Protein AF-0000000078758682 (afdb_homodimer)

Foldseek 3Di:
DEEFEFAAKAKEWEWEDAADDPPDDDDTDGTDIDIDTLRVLLQLLLLLLPDAYEYEHEAEDPRSVVNVVVSVVVVRYHYDYDYDHFHRYYKYWYQYNDGDIDIDGDQGDADDPVNVVVRLVVVLVCLVVDPAQEYEYEDDHRYPDLQSVLVSQVSCCVRHDVNHAYEYEYADSNLLNNLVDPGHGQEYEAEQVRVCVSVVHRDDDLVVVVVCCQPPSSNPPHQWYWYQHPQQGTWMDGHPWIKRKHFDDDDFDAQAQLQSSLSSQLSNCVSVVHDNVLSNLLSNLRSVQQRRDPHHSDGDNVSSVVRSVRMDMDTDD/DEEFEFAAKAKEWEWEDAADDPPDDDDTDGTDIDIDTLRVLLQLLLLLLPDAYEYEHEAEDPRSVVNVVVSVVVVRYHYDYDYDHFHRYYKYWYQYNDRDIDIDGDQGDADDPVNVVVRLVVVLVCLVVDPAQEYEYEDDHRYPDLASVLVSQVSCCVRHDVNHAYEYEYADSNLLNNLVDPGHGQEYEAEQVRVCVSVVHRDDDLVVVVVCCQPPSSNPPHQWYWYQHPQQGTWMDGHPWIKRKHFDDDDFDAQAQLQSSLSSQLSNCVSVVHDNVLSNLLSNLRSVQQRRDPHHSDGNNVSSVVRSVRMDMDTDD

pLDDT: mean 96.83, std 2.42, range [82.44, 98.94]

Organism: Enterococcus faecium (strain ATCC BAA-472 / TX0016 / DO) (NCBI:txid333849)

InterPro domains:
  IPR002173 Carbohydrate/purine kinase, PfkB, conserved site [PS00584] (254-267)
  IPR011611 Carbohydrate kinase PfkB [PF00294] (9-301)
  IPR017583 Tagatose/fructose phosphokinase [PIRSF000535] (1-315)
  IPR017583 Tagatose/fructose phosphokinase [PTHR46566] (1-316)
  IPR017583 Tagatose/fructose phosphokinase [TIGR03168] (2-314)
  IPR017583 Tagatose/fructose phosphokinase [cd01164] (1-297)
  IPR029056 Ribokinase-like [G3DSA:3.40.1190.20] (1-317)
  IPR029056 Ribokinase-like [SSF53613] (1-297)

Nearest PDB structures (foldseek):
  2f02-assembly1_A  TM=9.460E-01  e=5.732E-37  Enterococcus faecalis V583
  2q5r-assembly1_B  TM=9.212E-01  e=5.910E-35  Staphylococcus aureus
  2jg1-assembly2_C  TM=9.370E-01  e=1.129E-33  Staphylococcus aureus subsp. aureus NCTC 8325
  3umo-assembly1_A  TM=8.843E-01  e=1.049E-28  Escherichia coli K-12
  3q1y-assembly1_A-2  TM=8.691E-01  e=2.834E-26  Listeria innocua

Radius of gyration: 29.5 Å; Cα contacts (8 Å, |Δi|>4): 1462; chains: 2; bounding box: 46×88×61 Å

Structure (mmCIF, N/CA/C/O backbone):
data_AF-0000000078758682-model_v1
#
loop_
_entity.id
_entity.type
_entity.pdbx_description
1 polymer 'Tagatose-6-phosphate kinase'
#
loop_
_atom_site.group_PDB
_atom_site.id
_atom_site.type_symbol
_atom_site.label_atom_id
_atom_site.label_alt_id
_atom_site.label_comp_id
_atom_site.label_asym_id
_atom_site.label_entity_id
_atom_site.label_seq_id
_atom_site.pdbx_PDB_ins_code
_atom_site.Cartn_x
_atom_site.Cartn_y
_atom_site.Cartn_z
_atom_site.occupancy
_atom_site.B_iso_or_equiv
_atom_site.auth_seq_id
_atom_site.auth_comp_id
_atom_site.auth_asym_id
_atom_site.auth_atom_id
_atom_site.pdbx_PDB_model_num
ATOM 1 N N . MET A 1 1 ? -11.227 -32.969 -5.102 1 97.5 1 MET A N 1
ATOM 2 C CA . MET A 1 1 ? -10.953 -31.672 -4.461 1 97.5 1 MET A CA 1
ATOM 3 C C . MET A 1 1 ? -9.516 -31.234 -4.711 1 97.5 1 MET A C 1
ATOM 5 O O . MET A 1 1 ? -8.609 -32.062 -4.809 1 97.5 1 MET A O 1
ATOM 9 N N . ILE A 1 2 ? -9.312 -29.938 -4.867 1 98.81 2 ILE A N 1
ATOM 10 C CA . ILE A 1 2 ? -7.996 -29.375 -5.129 1 98.81 2 ILE A CA 1
ATOM 11 C C . ILE A 1 2 ? -7.559 -28.516 -3.941 1 98.81 2 ILE A C 1
ATOM 13 O O . ILE A 1 2 ? -8.336 -27.703 -3.432 1 98.81 2 ILE A O 1
ATOM 17 N N . LEU A 1 3 ? -6.387 -28.734 -3.439 1 98.94 3 LEU A N 1
ATOM 18 C CA . LEU A 1 3 ? -5.762 -27.906 -2.41 1 98.94 3 LEU A CA 1
ATOM 19 C C . LEU A 1 3 ? -4.664 -27.031 -3.002 1 98.94 3 LEU A C 1
ATOM 21 O O . LEU A 1 3 ? -3.746 -27.547 -3.652 1 98.94 3 LEU A O 1
ATOM 25 N N . THR A 1 4 ? -4.789 -25.766 -2.861 1 98.88 4 THR A N 1
ATOM 26 C CA . THR A 1 4 ? -3.719 -24.875 -3.297 1 98.88 4 THR A CA 1
ATOM 27 C C . THR A 1 4 ? -3.016 -24.234 -2.096 1 98.88 4 THR A C 1
ATOM 29 O O . THR A 1 4 ? -3.668 -23.812 -1.143 1 98.88 4 THR A O 1
ATOM 32 N N . ILE A 1 5 ? -1.729 -24.234 -2.119 1 98.88 5 ILE A N 1
ATOM 33 C CA . ILE A 1 5 ? -0.907 -23.734 -1.021 1 98.88 5 ILE A CA 1
ATOM 34 C C . ILE A 1 5 ? -0.242 -22.422 -1.43 1 98.88 5 ILE A C 1
ATOM 36 O O . ILE A 1 5 ? 0.515 -22.375 -2.402 1 98.88 5 ILE A O 1
ATOM 40 N N . THR A 1 6 ? -0.503 -21.375 -0.759 1 98.75 6 THR A N 1
ATOM 41 C CA . THR A 1 6 ? 0.107 -20.062 -0.934 1 98.75 6 THR A CA 1
ATOM 42 C C . THR A 1 6 ? 0.729 -19.578 0.372 1 98.75 6 THR A C 1
ATOM 44 O O . THR A 1 6 ? 0.024 -19.109 1.262 1 98.75 6 THR A O 1
ATOM 47 N N . MET A 1 7 ? 2.002 -19.531 0.422 1 98.19 7 MET A N 1
ATOM 48 C CA . MET A 1 7 ? 2.646 -19.203 1.693 1 98.19 7 MET A CA 1
ATOM 49 C C . MET A 1 7 ? 2.93 -17.719 1.799 1 98.19 7 MET A C 1
ATOM 51 O O . MET A 1 7 ? 3.33 -17.219 2.857 1 98.19 7 MET A O 1
ATOM 55 N N . ASN A 1 8 ? 2.725 -17 0.715 1 98.44 8 ASN A N 1
ATOM 56 C CA . ASN A 1 8 ? 3.031 -15.57 0.709 1 98.44 8 ASN A CA 1
ATOM 57 C C . ASN A 1 8 ? 1.97 -14.773 -0.044 1 98.44 8 ASN A C 1
ATOM 59 O O . ASN A 1 8 ? 2.287 -14.055 -0.993 1 98.44 8 ASN A O 1
ATOM 63 N N . PRO A 1 9 ? 0.697 -14.82 0.409 1 98.62 9 PRO A N 1
ATOM 64 C CA . PRO A 1 9 ? -0.363 -14.047 -0.243 1 98.62 9 PRO A CA 1
ATOM 65 C C . PRO A 1 9 ? -0.141 -12.539 -0.14 1 98.62 9 PRO A C 1
ATOM 67 O O . PRO A 1 9 ? 0.653 -12.078 0.687 1 98.62 9 PRO A O 1
ATOM 70 N N . SER A 1 10 ? -0.832 -11.797 -1.001 1 98.25 10 SER A N 1
ATOM 71 C CA . SER A 1 10 ? -0.582 -10.359 -1.055 1 98.25 10 SER A CA 1
ATOM 72 C C . SER A 1 10 ? -1.875 -9.578 -1.264 1 98.25 10 SER A C 1
ATOM 74 O O . SER A 1 10 ? -2.857 -10.125 -1.772 1 98.25 10 SER A O 1
ATOM 76 N N . ILE A 1 11 ? -1.906 -8.352 -0.791 1 98 11 ILE A N 1
ATOM 77 C CA . ILE A 1 11 ? -2.836 -7.344 -1.288 1 98 11 ILE A CA 1
ATOM 78 C C . ILE A 1 11 ? -2.174 -6.539 -2.406 1 98 11 ILE A C 1
ATOM 80 O O . ILE A 1 11 ? -1.2 -5.824 -2.172 1 98 11 ILE A O 1
ATOM 84 N N . ASP A 1 12 ? -2.715 -6.648 -3.576 1 96.94 12 ASP A N 1
ATOM 85 C CA . ASP A 1 12 ? -2.178 -5.941 -4.734 1 96.94 12 ASP A CA 1
ATOM 86 C C . ASP A 1 12 ? -2.934 -4.637 -4.98 1 96.94 12 ASP A C 1
ATOM 88 O O . ASP A 1 12 ? -4.148 -4.648 -5.195 1 96.94 12 ASP A O 1
ATOM 92 N N . SER A 1 13 ? -2.223 -3.537 -4.957 1 97.06 13 SER A N 1
ATOM 93 C CA . SER A 1 13 ? -2.799 -2.23 -5.254 1 97.06 13 SER A CA 1
ATOM 94 C C . SER A 1 13 ? -2.375 -1.742 -6.637 1 97.06 13 SER A C 1
ATOM 96 O O . SER A 1 13 ? -1.183 -1.586 -6.906 1 97.06 13 SER A O 1
ATOM 98 N N . ILE A 1 14 ? -3.328 -1.477 -7.496 1 95.56 14 ILE A N 1
ATOM 99 C CA . ILE A 1 14 ? -3.039 -1.021 -8.852 1 95.56 14 ILE A CA 1
ATOM 100 C C . ILE A 1 14 ? -3.385 0.461 -8.977 1 95.56 14 ILE A C 1
ATOM 102 O O . ILE A 1 14 ? -4.539 0.855 -8.797 1 95.56 14 ILE A O 1
ATOM 106 N N . TYR A 1 15 ? -2.443 1.253 -9.273 1 96.88 15 T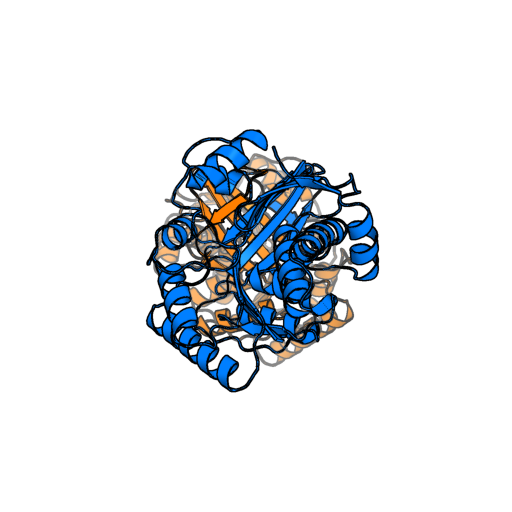YR A N 1
ATOM 107 C CA . TYR A 1 15 ? -2.586 2.688 -9.508 1 96.88 15 TYR A CA 1
ATOM 108 C C . TYR A 1 15 ? -2.582 3.006 -10.992 1 96.88 15 TYR A C 1
ATOM 110 O O . TYR A 1 15 ? -1.825 2.404 -11.758 1 96.88 15 TYR A O 1
ATOM 118 N N . PHE A 1 16 ? -3.42 3.918 -11.391 1 95.5 16 PHE A N 1
ATOM 119 C CA . PHE A 1 16 ? -3.467 4.359 -12.781 1 95.5 16 PHE A CA 1
ATOM 120 C C . PHE A 1 16 ? -3.111 5.836 -12.891 1 95.5 16 PHE A C 1
ATOM 122 O O . PHE A 1 16 ? -3.607 6.66 -12.117 1 95.5 16 PHE A O 1
ATOM 129 N N . THR A 1 17 ? -2.209 6.199 -13.781 1 97.12 17 THR A N 1
ATOM 130 C CA . THR A 1 17 ? -1.879 7.59 -14.086 1 97.12 17 THR A CA 1
ATOM 131 C C . THR A 1 17 ? -1.454 7.738 -15.547 1 97.12 17 THR A C 1
ATOM 133 O O . THR A 1 17 ? -0.937 6.793 -16.141 1 97.12 17 THR A O 1
ATOM 136 N N . LYS A 1 18 ? -1.704 8.828 -16.156 1 96.06 18 LYS A N 1
ATOM 137 C CA . LYS A 1 18 ? -1.3 9.07 -17.531 1 96.06 18 LYS A CA 1
ATOM 138 C C . LYS A 1 18 ? 0.22 9.109 -17.672 1 96.06 18 LYS A C 1
ATOM 140 O O . LYS A 1 18 ? 0.782 8.57 -18.625 1 96.06 18 LYS A O 1
ATOM 145 N N . HIS A 1 19 ? 0.817 9.773 -16.781 1 96.5 19 HIS A N 1
ATOM 146 C CA . HIS A 1 19 ? 2.27 9.906 -16.766 1 96.5 19 HIS A CA 1
ATOM 147 C C . HIS A 1 19 ? 2.826 9.758 -15.359 1 96.5 19 HIS A C 1
ATOM 149 O O . HIS A 1 19 ? 2.246 10.273 -14.398 1 96.5 19 HIS A O 1
ATOM 155 N N . PHE A 1 20 ? 3.885 9.008 -15.242 1 97.06 20 PHE A N 1
ATOM 156 C CA . PHE A 1 20 ? 4.535 8.797 -13.961 1 97.06 20 PHE A CA 1
ATOM 157 C C . PHE A 1 20 ? 6.02 9.141 -14.039 1 97.06 20 PHE A C 1
ATOM 159 O O . PHE A 1 20 ? 6.727 8.656 -14.922 1 97.06 20 PHE A O 1
ATOM 166 N N . GLU A 1 21 ? 6.488 9.969 -13.117 1 96.75 21 GLU A N 1
ATOM 167 C CA . GLU A 1 21 ? 7.863 10.461 -13.125 1 96.75 21 GLU A CA 1
ATOM 168 C C . GLU A 1 21 ? 8.547 10.211 -11.781 1 96.75 21 GLU A C 1
ATOM 170 O O . GLU A 1 21 ? 7.973 10.484 -10.727 1 96.75 21 GLU A O 1
ATOM 175 N N . LEU A 1 22 ? 9.781 9.68 -11.875 1 96.81 22 LEU A N 1
ATOM 176 C CA . LEU A 1 22 ? 10.555 9.445 -10.664 1 96.81 22 LEU A CA 1
ATOM 177 C C . LEU A 1 22 ? 10.977 10.766 -10.031 1 96.81 22 LEU A C 1
ATOM 179 O O . LEU A 1 22 ? 11.188 11.758 -10.734 1 96.81 22 LEU A O 1
ATOM 183 N N . GLY A 1 23 ? 11.102 10.82 -8.719 1 95.25 23 GLY A N 1
ATOM 184 C CA . GLY A 1 23 ? 11.625 11.977 -8.008 1 95.25 23 GLY A CA 1
ATOM 185 C C . GLY A 1 23 ? 10.57 13.039 -7.742 1 95.25 23 GLY A C 1
ATOM 186 O O . GLY A 1 23 ? 10.906 14.156 -7.352 1 95.25 23 GLY A O 1
ATOM 187 N N . THR A 1 24 ? 9.328 12.68 -8 1 94.56 24 THR A N 1
ATOM 188 C CA . THR A 1 24 ? 8.242 13.633 -7.805 1 94.56 24 THR A CA 1
ATOM 189 C C . THR A 1 24 ? 7.145 13.031 -6.934 1 94.56 24 THR A C 1
ATOM 191 O O . THR A 1 24 ? 7.148 11.828 -6.66 1 94.56 24 THR A O 1
ATOM 194 N N . MET A 1 25 ? 6.332 13.891 -6.496 1 93.31 25 MET A N 1
ATOM 195 C CA . MET A 1 25 ? 5.098 13.469 -5.836 1 93.31 25 MET A CA 1
ATOM 196 C C . MET A 1 25 ? 3.934 13.453 -6.82 1 93.31 25 MET A C 1
ATOM 198 O O . MET A 1 25 ? 3.668 14.453 -7.488 1 93.31 25 MET A O 1
ATOM 202 N N . THR A 1 26 ? 3.289 12.336 -6.965 1 96.38 26 THR A N 1
ATOM 203 C CA . THR A 1 26 ? 2.148 12.211 -7.863 1 96.38 26 THR A CA 1
ATOM 204 C C . THR A 1 26 ? 0.887 11.836 -7.09 1 96.38 26 THR A C 1
ATOM 206 O O . THR A 1 26 ? 0.912 10.938 -6.25 1 96.38 26 THR A O 1
ATOM 209 N N . ARG A 1 27 ? -0.143 12.555 -7.332 1 95.56 27 ARG A N 1
ATOM 210 C CA . ARG A 1 27 ? -1.427 12.25 -6.707 1 95.56 27 ARG A CA 1
ATOM 211 C C . ARG A 1 27 ? -2.209 11.234 -7.531 1 95.56 27 ARG A C 1
ATOM 213 O O . ARG A 1 27 ? -2.232 11.305 -8.766 1 95.56 27 ARG A O 1
ATOM 220 N N . PHE A 1 28 ? -2.865 10.312 -6.832 1 97.19 28 PHE A N 1
ATOM 221 C CA . PHE A 1 28 ? -3.645 9.258 -7.465 1 97.19 28 PHE A CA 1
ATOM 222 C C . PHE A 1 28 ? -5.051 9.195 -6.879 1 97.19 28 PHE A C 1
ATOM 224 O O . PHE A 1 28 ? -5.258 9.531 -5.711 1 97.19 28 PHE A O 1
ATOM 231 N N . ASP A 1 29 ? -5.953 8.75 -7.719 1 95.5 29 ASP A N 1
ATOM 232 C CA . ASP A 1 29 ? -7.184 8.219 -7.148 1 95.5 29 ASP A CA 1
ATOM 233 C C . ASP A 1 29 ? -6.91 6.961 -6.324 1 95.5 29 ASP A C 1
ATOM 235 O O . ASP A 1 29 ? -5.805 6.414 -6.363 1 95.5 29 ASP A O 1
ATOM 239 N N . SER A 1 30 ? -7.891 6.582 -5.566 1 94.75 30 SER A N 1
ATOM 240 C CA . SER A 1 30 ? -7.75 5.336 -4.82 1 94.75 30 SER A CA 1
ATOM 241 C C . SER A 1 30 ? -7.445 4.168 -5.746 1 94.75 30 SER A C 1
ATOM 243 O O . SER A 1 30 ? -8.039 4.047 -6.824 1 94.75 30 SER A O 1
ATOM 245 N N . PRO A 1 31 ? -6.559 3.33 -5.375 1 95.94 31 PRO A N 1
ATOM 246 C CA . PRO A 1 31 ? -6.219 2.193 -6.234 1 95.94 31 PRO A CA 1
ATOM 247 C C . PRO A 1 31 ? -7.293 1.105 -6.227 1 95.94 31 PRO A C 1
ATOM 249 O O . PRO A 1 31 ? -8.117 1.057 -5.312 1 95.94 31 PRO A O 1
ATOM 252 N N . VAL A 1 32 ? -7.254 0.308 -7.305 1 93.44 32 VAL A N 1
ATOM 253 C CA . VAL A 1 32 ? -7.996 -0.949 -7.266 1 93.44 32 VAL A CA 1
ATOM 254 C C . VAL A 1 32 ? -7.176 -2.008 -6.531 1 93.44 32 VAL A C 1
ATOM 256 O O . VAL A 1 32 ? -5.988 -2.182 -6.805 1 93.44 32 VAL A O 1
ATOM 259 N N . ARG A 1 33 ? -7.863 -2.666 -5.574 1 95.06 33 ARG A N 1
ATOM 260 C CA . ARG A 1 33 ? -7.141 -3.666 -4.793 1 95.06 33 ARG A CA 1
ATOM 261 C C . ARG A 1 33 ? -7.68 -5.066 -5.066 1 95.06 33 ARG A C 1
ATOM 263 O O . ARG A 1 33 ? -8.891 -5.262 -5.164 1 95.06 33 ARG A O 1
ATOM 270 N N . TYR A 1 34 ? -6.688 -6.066 -5.227 1 94.81 34 TYR A N 1
ATOM 271 C CA . TYR A 1 34 ? -7.008 -7.473 -5.426 1 94.81 34 TYR A CA 1
ATOM 272 C C . TYR A 1 34 ? -6.156 -8.359 -4.52 1 94.81 34 TYR A C 1
ATOM 274 O O . TYR A 1 34 ? -5.109 -7.93 -4.027 1 94.81 34 TYR A O 1
ATOM 282 N N . VAL A 1 35 ? -6.734 -9.523 -4.297 1 97.94 35 VAL A N 1
ATOM 283 C CA . VAL A 1 35 ? -5.934 -10.516 -3.59 1 97.94 35 VAL A CA 1
ATOM 284 C C . VAL A 1 35 ? -5.004 -11.227 -4.574 1 97.94 35 VAL A C 1
ATOM 286 O O . VAL A 1 35 ? -5.453 -11.742 -5.602 1 97.94 35 VAL A O 1
ATOM 289 N N . GLY A 1 36 ? -3.709 -11.148 -4.238 1 97 36 GLY A N 1
ATOM 290 C CA . GLY A 1 36 ? -2.711 -11.844 -5.031 1 97 36 GLY A CA 1
ATOM 291 C C . GLY A 1 36 ? -2.145 -13.07 -4.336 1 97 36 GLY A C 1
ATOM 292 O O . GLY A 1 36 ? -2.391 -13.281 -3.146 1 97 36 GLY A O 1
ATOM 293 N N . GLY A 1 37 ? -1.326 -13.734 -5.09 1 97.75 37 GLY A N 1
ATOM 294 C CA . GLY A 1 37 ? -0.751 -15.023 -4.727 1 97.75 37 GLY A CA 1
ATOM 295 C C . GLY A 1 37 ? -0.999 -16.094 -5.766 1 97.75 37 GLY A C 1
ATOM 296 O O . GLY A 1 37 ? -2.146 -16.391 -6.109 1 97.75 37 GLY A O 1
ATOM 297 N N . LYS A 1 38 ? 0.055 -16.672 -6.098 1 98.19 38 LYS A N 1
ATOM 298 C CA . LYS A 1 38 ? -0.025 -17.625 -7.207 1 98.19 38 LYS A CA 1
ATOM 299 C C . LYS A 1 38 ? -1.006 -18.75 -6.898 1 98.19 38 LYS A C 1
ATOM 301 O O . LYS A 1 38 ? -1.812 -19.125 -7.75 1 98.19 38 LYS A O 1
ATOM 306 N N . GLY A 1 39 ? -0.917 -19.266 -5.734 1 98.75 39 GLY A N 1
ATOM 307 C CA . GLY A 1 39 ? -1.803 -20.359 -5.371 1 98.75 39 GLY A CA 1
ATOM 308 C C . GLY A 1 39 ? -3.26 -19.938 -5.277 1 98.75 39 GLY A C 1
ATOM 309 O O . GLY A 1 39 ? -4.152 -20.719 -5.625 1 98.75 39 GLY A O 1
ATOM 310 N N . ILE A 1 40 ? -3.488 -18.812 -4.758 1 98.88 40 ILE A N 1
ATOM 311 C CA . ILE A 1 40 ? -4.844 -18.281 -4.672 1 98.88 40 ILE A CA 1
ATOM 312 C C . ILE A 1 40 ? -5.406 -18.078 -6.074 1 98.88 40 ILE A C 1
ATOM 314 O O . ILE A 1 40 ? -6.543 -18.469 -6.355 1 98.88 40 ILE A O 1
ATOM 318 N N . ASN A 1 41 ? -4.633 -17.516 -6.957 1 98.62 41 ASN A N 1
ATOM 319 C CA . ASN A 1 41 ? -5.062 -17.328 -8.336 1 98.62 41 ASN A CA 1
ATOM 320 C C . ASN A 1 41 ? -5.324 -18.656 -9.031 1 98.62 41 ASN A C 1
ATOM 322 O O . ASN A 1 41 ? -6.305 -18.797 -9.766 1 98.62 41 ASN A O 1
ATOM 326 N N . CYS A 1 42 ? -4.434 -19.578 -8.797 1 98.81 42 CYS A N 1
ATOM 327 C CA . CYS A 1 42 ? -4.609 -20.922 -9.312 1 98.81 42 CYS A CA 1
ATOM 328 C C . CYS A 1 42 ? -5.926 -21.516 -8.836 1 98.81 42 CYS A C 1
ATOM 330 O O . CYS A 1 42 ? -6.703 -22.047 -9.633 1 98.81 42 CYS A O 1
ATOM 332 N N . GLY A 1 43 ? -6.133 -21.438 -7.566 1 98.88 43 GLY A N 1
ATOM 333 C CA . GLY A 1 43 ? -7.371 -21.922 -6.988 1 98.88 43 GLY A CA 1
ATOM 334 C C . GLY A 1 43 ? -8.602 -21.25 -7.551 1 98.88 43 GLY A C 1
ATOM 335 O O . GLY A 1 43 ? -9.625 -21.891 -7.793 1 98.88 43 GLY A O 1
ATOM 336 N N . ARG A 1 44 ? -8.523 -19.969 -7.746 1 98.75 44 ARG A N 1
ATOM 337 C CA . ARG A 1 44 ? -9.633 -19.203 -8.305 1 98.75 44 ARG A CA 1
ATOM 338 C C . ARG A 1 44 ? -10.016 -19.734 -9.688 1 98.75 44 ARG A C 1
ATOM 340 O O . ARG A 1 44 ? -11.195 -19.953 -9.961 1 98.75 44 ARG A O 1
ATOM 347 N N . ALA A 1 45 ? -9.031 -19.922 -10.516 1 98.75 45 ALA A N 1
ATOM 348 C CA . ALA A 1 45 ? -9.281 -20.453 -11.859 1 98.75 45 ALA A CA 1
ATOM 349 C C . ALA A 1 45 ? -9.938 -21.828 -11.789 1 98.75 45 ALA A C 1
ATOM 351 O O . ALA A 1 45 ? -10.914 -22.094 -12.484 1 98.75 45 ALA A O 1
ATOM 352 N N . SER A 1 46 ? -9.43 -22.703 -10.945 1 98.88 46 SER A N 1
ATOM 353 C CA . SER A 1 46 ? -9.977 -24.047 -10.797 1 98.88 46 SER A CA 1
ATOM 354 C C . SER A 1 46 ? -11.422 -24 -10.312 1 98.88 46 SER A C 1
ATOM 356 O O . SER A 1 46 ? -12.273 -24.719 -10.828 1 98.88 46 SER A O 1
ATOM 358 N N . ALA A 1 47 ? -11.633 -23.156 -9.328 1 98.88 47 ALA A N 1
ATOM 359 C CA . ALA A 1 47 ? -12.969 -23.047 -8.742 1 98.88 47 ALA A CA 1
ATOM 360 C C . ALA A 1 47 ? -13.977 -22.547 -9.773 1 98.88 47 ALA A C 1
ATOM 362 O O . ALA A 1 47 ? -15.102 -23.062 -9.852 1 98.88 47 ALA A O 1
ATOM 363 N N . LEU A 1 48 ? -13.586 -21.594 -10.531 1 98.69 48 LEU A N 1
ATOM 364 C CA . LEU A 1 48 ? -14.477 -21.016 -11.531 1 98.69 48 LEU A CA 1
ATOM 365 C C . LEU A 1 48 ? -14.82 -22.047 -12.609 1 98.69 48 LEU A C 1
ATOM 367 O O . LEU A 1 48 ? -15.883 -21.969 -13.234 1 98.69 48 LEU A O 1
ATOM 371 N N . LEU A 1 49 ? -13.938 -22.984 -12.789 1 98.5 49 LEU A N 1
ATOM 372 C CA . LEU A 1 49 ? -14.18 -24.047 -13.766 1 98.5 49 LEU A CA 1
ATOM 373 C C . LEU A 1 49 ? -15.086 -25.125 -13.172 1 98.5 49 LEU A C 1
ATOM 375 O O . LEU A 1 49 ? -15.578 -26 -13.906 1 98.5 49 LEU A O 1
ATOM 379 N N . GLY A 1 50 ? -15.219 -25.156 -11.797 1 98.31 50 GLY A N 1
ATOM 380 C CA . GLY A 1 50 ? -16.188 -26.062 -11.203 1 98.31 50 GLY A CA 1
ATOM 381 C C . GLY A 1 50 ? -15.586 -26.953 -10.141 1 98.31 50 GLY A C 1
ATOM 382 O O . GLY A 1 50 ? -16.297 -27.75 -9.516 1 98.31 50 GLY A O 1
ATOM 383 N N . SER A 1 51 ? -14.359 -26.828 -9.852 1 98.69 51 SER A N 1
ATOM 384 C CA . SER A 1 51 ? -13.734 -27.672 -8.844 1 98.69 51 SER A CA 1
ATOM 385 C C . SER A 1 51 ? -14.031 -27.172 -7.434 1 98.69 51 SER A C 1
ATOM 387 O O . SER A 1 51 ? -14.188 -25.969 -7.223 1 98.69 51 SER A O 1
ATOM 389 N N . SER A 1 52 ? -14.141 -28.094 -6.492 1 98.69 52 SER A N 1
ATOM 390 C CA . SER A 1 52 ? -14.062 -27.734 -5.082 1 98.69 52 SER A CA 1
ATOM 391 C C . SER A 1 52 ? -12.625 -27.453 -4.66 1 98.69 52 SER A C 1
ATOM 393 O O . SER A 1 52 ? -11.742 -28.281 -4.859 1 98.69 52 SER A O 1
ATOM 395 N N . VAL A 1 53 ? -12.414 -26.281 -4.051 1 98.81 53 VAL A N 1
ATOM 396 C CA . VAL A 1 53 ? -11.039 -25.859 -3.803 1 98.81 53 VAL A CA 1
ATOM 397 C C . VAL A 1 53 ? -10.875 -25.469 -2.336 1 98.81 53 VAL A C 1
ATOM 399 O O . VAL A 1 53 ? -11.742 -24.797 -1.766 1 98.81 53 VAL A O 1
ATOM 402 N N . ILE A 1 54 ? -9.812 -25.891 -1.752 1 98.88 54 ILE A N 1
ATOM 403 C CA . ILE A 1 54 ? -9.344 -25.422 -0.457 1 98.88 54 ILE A CA 1
ATOM 404 C C . ILE A 1 54 ? -8.109 -24.547 -0.646 1 98.88 54 ILE A C 1
ATOM 406 O O . ILE A 1 54 ? -7.156 -24.953 -1.321 1 98.88 54 ILE A O 1
ATOM 410 N N . LEU A 1 55 ? -8.141 -23.359 -0.094 1 98.88 55 LEU A N 1
ATOM 411 C CA . LEU A 1 55 ? -6.953 -22.516 -0.031 1 98.88 55 LEU A CA 1
ATOM 412 C C . LEU A 1 55 ? -6.293 -22.609 1.34 1 98.88 55 LEU A C 1
ATOM 414 O O . LEU A 1 55 ? -6.973 -22.578 2.367 1 98.88 55 LEU A O 1
ATOM 418 N N . THR A 1 56 ? -5.004 -22.797 1.336 1 98.81 56 THR A N 1
ATOM 419 C CA . THR A 1 56 ? -4.293 -22.781 2.609 1 98.81 56 THR A CA 1
ATOM 420 C C . THR A 1 56 ? -2.977 -22.016 2.488 1 98.81 56 THR A C 1
ATOM 422 O O . THR A 1 56 ? -2.592 -21.609 1.393 1 98.81 56 THR A O 1
ATOM 425 N N . GLY A 1 57 ? -2.311 -21.781 3.572 1 98.75 57 GLY A N 1
ATOM 426 C CA . GLY A 1 57 ? -1.106 -20.969 3.697 1 98.75 57 GLY A CA 1
ATOM 427 C C . GLY A 1 57 ? -1.108 -20.094 4.93 1 98.75 57 GLY A C 1
ATOM 428 O O . GLY A 1 57 ? -1.531 -20.516 6.004 1 98.75 57 GLY A O 1
ATOM 429 N N . PHE A 1 58 ? -0.516 -18.875 4.746 1 98.88 58 PHE A N 1
ATOM 430 C CA . PHE A 1 58 ? -0.364 -18 5.902 1 98.88 58 PHE A CA 1
ATOM 431 C C . PHE A 1 58 ? -1.024 -16.641 5.645 1 98.88 58 PHE A C 1
ATOM 433 O O . PHE A 1 58 ? -0.947 -16.109 4.535 1 98.88 58 PHE A O 1
ATOM 440 N N . LEU A 1 59 ? -1.678 -16.109 6.641 1 98.75 59 LEU A N 1
ATOM 441 C CA . LEU A 1 59 ? -2.178 -14.742 6.645 1 98.75 59 LEU A CA 1
ATOM 442 C C . LEU A 1 59 ? -1.849 -14.047 7.965 1 98.75 59 LEU A C 1
ATOM 444 O O . LEU A 1 59 ? -1.935 -14.664 9.031 1 98.75 59 LEU A O 1
ATOM 448 N N . GLY A 1 60 ? -1.491 -12.773 7.879 1 98.31 60 GLY A N 1
ATOM 449 C CA . GLY A 1 60 ? -1.173 -12.07 9.109 1 98.31 60 GLY A CA 1
ATOM 450 C C . GLY A 1 60 ? -1.502 -10.586 9.047 1 98.31 60 GLY A C 1
ATOM 451 O O . GLY A 1 60 ? -1.454 -9.977 7.98 1 98.31 60 GLY A O 1
ATOM 452 N N . GLY A 1 61 ? -1.866 -10.039 10.234 1 97.44 61 GLY A N 1
ATOM 453 C CA . GLY A 1 61 ? -2.051 -8.602 10.391 1 97.44 61 GLY A CA 1
ATOM 454 C C . GLY A 1 61 ? -3.303 -8.086 9.703 1 97.44 61 GLY A C 1
ATOM 455 O O . GLY A 1 61 ? -4.258 -8.836 9.5 1 97.44 61 GLY A O 1
ATOM 456 N N . TYR A 1 62 ? -3.33 -6.816 9.453 1 97.5 62 TYR A N 1
ATOM 457 C CA . TYR A 1 62 ? -4.473 -6.148 8.836 1 97.5 62 TYR A CA 1
ATOM 458 C C . TYR A 1 62 ? -4.637 -6.582 7.387 1 97.5 62 TYR A C 1
ATOM 460 O O . TYR A 1 62 ? -5.754 -6.836 6.93 1 97.5 62 TYR A O 1
ATOM 468 N N . PHE A 1 63 ? -3.518 -6.711 6.695 1 97.81 63 PHE A N 1
ATOM 469 C CA . PHE A 1 63 ? -3.584 -7.176 5.316 1 97.81 63 PHE A CA 1
ATOM 470 C C . PHE A 1 63 ? -4.113 -8.602 5.25 1 97.81 63 PHE A C 1
ATOM 472 O O . PHE A 1 63 ? -4.906 -8.938 4.367 1 97.81 63 PHE A O 1
ATOM 479 N N . GLY A 1 64 ? -3.605 -9.398 6.211 1 98.5 64 GLY A N 1
ATOM 480 C CA . GLY A 1 64 ? -4.133 -10.758 6.262 1 98.5 64 GLY A CA 1
ATOM 481 C C . GLY A 1 64 ? -5.637 -10.805 6.441 1 98.5 64 GLY A C 1
ATOM 482 O O . GLY A 1 64 ? -6.324 -11.578 5.773 1 98.5 64 GLY A O 1
ATOM 483 N N . SER A 1 65 ? -6.133 -9.984 7.32 1 98.19 65 SER A N 1
ATOM 484 C CA . SER A 1 65 ? -7.57 -9.906 7.551 1 98.19 65 SER A CA 1
ATOM 485 C C . SER A 1 65 ? -8.305 -9.422 6.305 1 98.19 65 SER A C 1
ATOM 487 O O . SER A 1 65 ? -9.375 -9.938 5.977 1 98.19 65 SER A O 1
ATOM 489 N N . MET A 1 66 ? -7.77 -8.438 5.703 1 97.81 66 MET A N 1
ATOM 490 C CA . MET A 1 66 ? -8.352 -7.926 4.465 1 97.81 66 MET A CA 1
ATOM 491 C C . MET A 1 66 ? -8.414 -9.016 3.404 1 97.81 66 MET A C 1
ATOM 493 O O . MET A 1 66 ? -9.445 -9.195 2.752 1 97.81 66 MET A O 1
ATOM 497 N N . ILE A 1 67 ? -7.367 -9.789 3.215 1 98.62 67 ILE A N 1
ATOM 498 C CA . ILE A 1 67 ? -7.301 -10.875 2.244 1 98.62 67 ILE A CA 1
ATOM 499 C C . ILE A 1 67 ? -8.367 -11.922 2.561 1 98.62 67 ILE A C 1
ATOM 501 O O . ILE A 1 67 ? -9.125 -12.328 1.678 1 98.62 67 ILE A O 1
ATOM 505 N N . GLN A 1 68 ? -8.367 -12.297 3.799 1 98.56 68 GLN A N 1
ATOM 506 C CA . GLN A 1 68 ? -9.328 -13.305 4.227 1 98.56 68 GLN A CA 1
ATOM 507 C C . GLN A 1 68 ? -10.758 -12.875 3.898 1 98.56 68 GLN A C 1
ATOM 509 O O . GLN A 1 68 ? -11.539 -13.672 3.365 1 98.56 68 GLN A O 1
ATOM 514 N N . ASP A 1 69 ? -11.109 -11.641 4.234 1 98.12 69 ASP A N 1
ATOM 515 C CA . ASP A 1 69 ? -12.461 -11.148 4.012 1 98.12 69 ASP A CA 1
ATOM 516 C C . ASP A 1 69 ? -12.781 -11.07 2.52 1 98.12 69 ASP A C 1
ATOM 518 O O . ASP A 1 69 ? -13.883 -11.422 2.096 1 98.12 69 ASP A O 1
ATOM 522 N N . MET A 1 70 ? -11.883 -10.602 1.794 1 97.81 70 MET A N 1
ATOM 523 C CA . MET A 1 70 ? -12.094 -10.5 0.353 1 97.81 70 MET A CA 1
ATOM 524 C C . MET A 1 70 ? -12.297 -11.883 -0.266 1 97.81 70 MET A C 1
ATOM 526 O O . MET A 1 70 ? -13.172 -12.055 -1.117 1 97.81 70 MET A O 1
ATOM 530 N N . LEU A 1 71 ? -11.5 -12.836 0.129 1 98.62 71 LEU A N 1
ATOM 531 C CA . LEU A 1 71 ? -11.633 -14.195 -0.395 1 98.62 71 LEU A CA 1
ATOM 532 C C . LEU A 1 71 ? -12.961 -14.812 0.029 1 98.62 71 LEU A C 1
ATOM 534 O O . LEU A 1 71 ? -13.609 -15.508 -0.758 1 98.62 71 LEU A O 1
ATOM 538 N N . LYS A 1 72 ? -13.344 -14.609 1.293 1 98.31 72 LYS A N 1
ATOM 539 C CA . LYS A 1 72 ? -14.633 -15.102 1.77 1 98.31 72 LYS A CA 1
ATOM 540 C C . LYS A 1 72 ? -15.781 -14.578 0.911 1 98.31 72 LYS A C 1
ATOM 542 O O . LYS A 1 72 ? -16.719 -15.312 0.591 1 98.31 72 LYS A O 1
ATOM 547 N N . ASN A 1 73 ? -15.672 -13.359 0.521 1 97.5 73 ASN A N 1
ATOM 548 C CA . ASN A 1 73 ? -16.734 -12.695 -0.231 1 97.5 73 ASN A CA 1
ATOM 549 C C . ASN A 1 73 ? -16.828 -13.234 -1.657 1 97.5 73 ASN A C 1
ATOM 551 O O . ASN A 1 73 ? -17.844 -13.055 -2.326 1 97.5 73 ASN A O 1
ATOM 555 N N . GLU A 1 74 ? -15.742 -13.828 -2.121 1 97.38 74 GLU A N 1
ATOM 556 C CA . GLU A 1 74 ? -15.797 -14.422 -3.455 1 97.38 74 GLU A CA 1
ATOM 557 C C . GLU A 1 74 ? -16.688 -15.664 -3.473 1 97.38 74 GLU A C 1
ATOM 559 O O . GLU A 1 74 ? -17.172 -16.078 -4.531 1 97.38 74 GLU A O 1
ATOM 564 N N . ASN A 1 75 ? -16.812 -16.375 -2.312 1 97.94 75 ASN A N 1
ATOM 565 C CA . ASN A 1 75 ? -17.656 -17.562 -2.156 1 97.94 75 ASN A CA 1
ATOM 566 C C . ASN A 1 75 ? -17.281 -18.656 -3.146 1 97.94 75 ASN A C 1
ATOM 568 O O . ASN A 1 75 ? -18.141 -19.25 -3.783 1 97.94 75 ASN A O 1
ATOM 572 N N . LEU A 1 76 ? -15.992 -18.875 -3.273 1 98.19 76 LEU A N 1
ATOM 573 C CA . LEU A 1 76 ? -15.5 -19.859 -4.238 1 98.19 76 LEU A CA 1
ATOM 574 C C . LEU A 1 76 ? -14.766 -20.984 -3.535 1 98.19 76 LEU A C 1
ATOM 576 O O . LEU A 1 76 ? -14.586 -22.062 -4.109 1 98.19 76 LEU A O 1
ATOM 580 N N . PHE A 1 77 ? -14.281 -20.719 -2.256 1 96.19 77 PHE A N 1
ATOM 581 C CA . PHE A 1 77 ? -13.281 -21.578 -1.657 1 96.19 77 PHE A CA 1
ATOM 582 C C . PHE A 1 77 ? -13.664 -21.953 -0.23 1 96.19 77 PHE A C 1
ATOM 584 O O . PHE A 1 77 ? -14.461 -21.266 0.404 1 96.19 77 PHE A O 1
ATOM 591 N N . ASP A 1 78 ? -13.164 -23.062 0.217 1 98.25 78 ASP A N 1
ATOM 592 C CA . ASP A 1 78 ? -12.953 -23.25 1.649 1 98.25 78 ASP A CA 1
ATOM 593 C C . ASP A 1 78 ? -11.602 -22.688 2.086 1 98.25 78 ASP A C 1
ATOM 595 O O . ASP A 1 78 ? -10.57 -23.016 1.488 1 98.25 78 ASP A O 1
ATOM 599 N N . LEU A 1 79 ? -11.602 -21.875 3.09 1 98.69 79 LEU A N 1
ATOM 600 C CA . LEU A 1 79 ? -10.383 -21.188 3.516 1 98.69 79 LEU A CA 1
ATOM 601 C C . LEU A 1 79 ? -9.805 -21.844 4.766 1 98.69 79 LEU A C 1
ATOM 603 O O . LEU A 1 79 ? -10.492 -21.984 5.777 1 98.69 79 LEU A O 1
ATOM 607 N N . HIS A 1 80 ? -8.531 -22.219 4.688 1 98.38 80 HIS A N 1
ATOM 608 C CA . HIS A 1 80 ? -7.828 -22.828 5.805 1 98.38 80 HIS A CA 1
ATOM 609 C C . HIS A 1 80 ? -6.461 -22.188 6.02 1 98.38 80 HIS A C 1
ATOM 611 O O . HIS A 1 80 ? -5.453 -22.891 6.137 1 98.38 80 HIS A O 1
ATOM 617 N N . PHE A 1 81 ? -6.449 -20.938 6.141 1 98.75 81 PHE A N 1
ATOM 618 C CA . PHE A 1 81 ? -5.184 -20.25 6.344 1 98.75 81 PHE A CA 1
ATOM 619 C C . PHE A 1 81 ? -4.77 -20.297 7.809 1 98.75 81 PHE A C 1
ATOM 621 O O . PHE A 1 81 ? -5.617 -20.219 8.703 1 98.75 81 PHE A O 1
ATOM 628 N N . LEU A 1 82 ? -3.463 -20.391 8.008 1 98.69 82 LEU A N 1
ATOM 629 C CA . LEU A 1 82 ? -2.891 -20.281 9.344 1 98.69 82 LEU A CA 1
ATOM 630 C C . LEU A 1 82 ? -2.535 -18.828 9.664 1 98.69 82 LEU A C 1
ATOM 632 O O . LEU A 1 82 ? -1.883 -18.156 8.867 1 98.69 82 LEU A O 1
ATOM 636 N N . PRO A 1 83 ? -2.941 -18.344 10.828 1 98.25 83 PRO A N 1
ATOM 637 C CA . PRO A 1 83 ? -2.588 -16.984 11.203 1 98.25 83 PRO A CA 1
ATOM 638 C C . PRO A 1 83 ? -1.124 -16.844 11.617 1 98.25 83 PRO A C 1
ATOM 640 O O . PRO A 1 83 ? -0.57 -17.734 12.25 1 98.25 83 PRO A O 1
ATOM 643 N N . ILE A 1 84 ? -0.553 -15.766 11.219 1 98.19 84 ILE A N 1
ATOM 644 C CA . ILE A 1 84 ? 0.784 -15.406 11.68 1 98.19 84 ILE A CA 1
ATOM 645 C C . ILE A 1 84 ? 0.782 -13.977 12.219 1 98.19 84 ILE A C 1
ATOM 647 O O . ILE A 1 84 ? -0.17 -13.227 12 1 98.19 84 ILE A O 1
ATOM 651 N N . ALA A 1 85 ? 1.829 -13.57 12.938 1 94.94 85 ALA A N 1
ATOM 652 C CA . ALA A 1 85 ? 1.866 -12.289 13.633 1 94.94 85 ALA A CA 1
ATOM 653 C C . ALA A 1 85 ? 2.186 -11.148 12.664 1 94.94 85 ALA A C 1
ATOM 655 O O . ALA A 1 85 ? 1.569 -10.086 12.727 1 94.94 85 ALA A O 1
ATOM 656 N N . GLU A 1 86 ? 3.102 -11.422 11.773 1 96.06 86 GLU A N 1
ATOM 657 C CA . GLU A 1 86 ? 3.572 -10.367 10.883 1 96.06 86 GLU A CA 1
ATOM 658 C C . GLU A 1 86 ? 2.555 -10.086 9.781 1 96.06 86 GLU A C 1
ATOM 660 O O . GLU A 1 86 ? 1.808 -10.977 9.375 1 96.06 86 GLU A O 1
ATOM 665 N N . GLU A 1 87 ? 2.584 -8.875 9.25 1 97.25 87 GLU A N 1
ATOM 666 C CA . GLU A 1 87 ? 1.652 -8.414 8.227 1 97.25 87 GLU A CA 1
ATOM 667 C C . GLU A 1 87 ? 1.873 -9.148 6.91 1 97.25 87 GLU A C 1
ATOM 669 O O . GLU A 1 87 ? 3.01 -9.297 6.457 1 97.25 87 GLU A O 1
ATOM 674 N N . SER A 1 88 ? 0.774 -9.695 6.297 1 98.5 88 SER A N 1
ATOM 675 C CA . SER A 1 88 ? 0.886 -10.172 4.922 1 98.5 88 SER A CA 1
ATOM 676 C C . SER A 1 88 ? 1.397 -9.07 3.996 1 98.5 88 SER A C 1
ATOM 678 O O . SER A 1 88 ? 1.237 -7.883 4.289 1 98.5 88 SER A O 1
ATOM 680 N N . ARG A 1 89 ? 1.944 -9.469 2.936 1 98.38 89 ARG A N 1
ATOM 681 C CA . ARG A 1 89 ? 2.654 -8.5 2.098 1 98.38 89 ARG A CA 1
ATOM 682 C C . ARG A 1 89 ? 1.688 -7.742 1.198 1 98.38 89 ARG A C 1
ATOM 684 O O . ARG A 1 89 ? 0.542 -8.156 1.015 1 98.38 89 ARG A O 1
ATOM 691 N N . GLY A 1 90 ? 2.188 -6.633 0.747 1 97.62 90 GLY A N 1
ATOM 692 C CA . GLY A 1 90 ? 1.555 -5.895 -0.334 1 97.62 90 GLY A CA 1
ATOM 693 C C . GLY A 1 90 ? 2.377 -5.879 -1.609 1 97.62 90 GLY A C 1
ATOM 694 O O . GLY A 1 90 ? 3.539 -6.293 -1.609 1 97.62 90 GLY A O 1
ATOM 695 N N . ALA A 1 91 ? 1.749 -5.539 -2.668 1 97.44 91 ALA A N 1
ATOM 696 C CA . ALA A 1 91 ? 2.383 -5.215 -3.943 1 97.44 91 ALA A CA 1
ATOM 697 C C . ALA A 1 91 ? 1.719 -4.004 -4.594 1 97.44 91 ALA A C 1
ATOM 699 O O . ALA A 1 91 ? 0.513 -3.797 -4.445 1 97.44 91 ALA A O 1
ATOM 700 N N . VAL A 1 92 ? 2.527 -3.199 -5.199 1 97.81 92 VAL A N 1
ATOM 701 C CA . VAL A 1 92 ? 2.045 -1.997 -5.871 1 97.81 92 VAL A CA 1
ATOM 702 C C . VAL A 1 92 ? 2.352 -2.082 -7.363 1 97.81 92 VAL A C 1
ATOM 704 O O . VAL A 1 92 ? 3.48 -2.383 -7.758 1 97.81 92 VAL A O 1
ATOM 707 N N . THR A 1 93 ? 1.419 -1.914 -8.18 1 96 93 THR A N 1
ATOM 708 C CA . THR A 1 93 ? 1.589 -1.773 -9.617 1 96 93 THR A CA 1
ATOM 709 C C . THR A 1 93 ? 1.137 -0.393 -10.086 1 96 93 THR A C 1
ATOM 711 O O . THR A 1 93 ? 0.025 0.04 -9.773 1 96 93 THR A O 1
ATOM 714 N N . ILE A 1 94 ? 1.938 0.306 -10.727 1 97.38 94 ILE A N 1
ATOM 715 C CA . ILE A 1 94 ? 1.604 1.595 -11.32 1 97.38 94 ILE A CA 1
ATOM 716 C C . ILE A 1 94 ? 1.469 1.445 -12.836 1 97.38 94 ILE A C 1
ATOM 718 O O . ILE A 1 94 ? 2.451 1.169 -13.531 1 97.38 94 ILE A O 1
ATOM 722 N N . MET A 1 95 ? 0.288 1.532 -13.359 1 94.75 95 MET A N 1
ATOM 723 C CA . MET A 1 95 ? 0.023 1.588 -14.797 1 94.75 95 MET A CA 1
ATOM 724 C C . MET A 1 95 ? 0.165 3.012 -15.32 1 94.75 95 MET A C 1
ATOM 726 O O . MET A 1 95 ? -0.548 3.914 -14.875 1 94.75 95 MET A O 1
ATOM 730 N N . HIS A 1 96 ? 1.063 3.205 -16.219 1 96 96 HIS A N 1
ATOM 731 C CA . HIS A 1 96 ? 1.344 4.566 -16.656 1 96 96 HIS A CA 1
ATOM 732 C C . HIS A 1 96 ? 1.896 4.582 -18.078 1 96 96 HIS A C 1
ATOM 734 O O . HIS A 1 96 ? 2.348 3.551 -18.578 1 96 96 HIS A O 1
ATOM 740 N N . ASP A 1 97 ? 1.814 5.781 -18.766 1 94.5 97 ASP A N 1
ATOM 741 C CA . ASP A 1 97 ? 2.42 6.008 -20.062 1 94.5 97 ASP A CA 1
ATOM 742 C C . ASP A 1 97 ? 2.014 4.918 -21.062 1 94.5 97 ASP A C 1
ATOM 744 O O . ASP A 1 97 ? 2.871 4.289 -21.672 1 94.5 97 ASP A O 1
ATOM 748 N N . ASP A 1 98 ? 0.703 4.711 -21.078 1 88.06 98 ASP A N 1
ATOM 749 C CA . ASP A 1 98 ? 0.023 3.773 -21.969 1 88.06 98 ASP A CA 1
ATOM 750 C C . ASP A 1 98 ? 0.194 2.336 -21.484 1 88.06 98 ASP A C 1
ATOM 752 O O . ASP A 1 98 ? -0.483 1.906 -20.547 1 88.06 98 ASP A O 1
ATOM 756 N N . GLU A 1 99 ? 1.241 1.651 -21.875 1 84.5 99 GLU A N 1
ATOM 757 C CA . GLU A 1 99 ? 1.274 0.222 -21.594 1 84.5 99 GLU A CA 1
ATOM 758 C C . GLU A 1 99 ? 2.42 -0.119 -20.641 1 84.5 99 GLU A C 1
ATOM 760 O O . GLU A 1 99 ? 2.775 -1.289 -20.484 1 84.5 99 GLU A O 1
ATOM 765 N N . THR A 1 100 ? 2.877 0.924 -20 1 92.94 100 THR A N 1
ATOM 766 C CA . THR A 1 100 ? 3.998 0.663 -19.109 1 92.94 100 THR A CA 1
ATOM 767 C C . THR A 1 100 ? 3.5 0.264 -17.719 1 92.94 100 THR A C 1
ATOM 769 O O . THR A 1 100 ? 2.545 0.851 -17.203 1 92.94 100 THR A O 1
ATOM 772 N N . GLN A 1 101 ? 4.09 -0.763 -17.188 1 93.5 101 GLN A N 1
ATOM 773 C CA . GLN A 1 101 ? 3.771 -1.246 -15.844 1 93.5 101 GLN A CA 1
ATOM 774 C C . GLN A 1 101 ? 5.004 -1.239 -14.945 1 93.5 101 GLN A C 1
ATOM 776 O O . GLN A 1 101 ? 6.035 -1.817 -15.297 1 93.5 101 GLN A O 1
ATOM 781 N N . THR A 1 102 ? 4.957 -0.495 -13.852 1 96.94 102 THR A N 1
ATOM 782 C CA . THR A 1 102 ? 5.992 -0.496 -12.828 1 96.94 102 THR A CA 1
ATOM 783 C C . THR A 1 102 ? 5.496 -1.195 -11.562 1 96.94 102 THR A C 1
ATOM 785 O O . THR A 1 102 ? 4.422 -0.874 -11.047 1 96.94 102 THR A O 1
ATOM 788 N N . GLU A 1 103 ? 6.297 -2.16 -11.047 1 96.31 103 GLU A N 1
ATOM 789 C CA . GLU A 1 103 ? 5.777 -2.986 -9.969 1 96.31 103 GLU A CA 1
ATOM 790 C C . GLU A 1 103 ? 6.727 -2.998 -8.773 1 96.31 103 GLU A C 1
ATOM 792 O O . GLU A 1 103 ? 7.941 -3.113 -8.945 1 96.31 103 GLU A O 1
ATOM 797 N N . LEU A 1 104 ? 6.195 -2.77 -7.625 1 98.12 104 LEU A N 1
ATOM 798 C CA . LEU A 1 104 ? 6.852 -2.982 -6.336 1 98.12 104 LEU A CA 1
ATOM 799 C C . LEU A 1 104 ? 6.312 -4.234 -5.652 1 98.12 104 LEU A C 1
ATOM 801 O O . LEU A 1 104 ? 5.137 -4.297 -5.293 1 98.12 104 LEU A O 1
ATOM 805 N N . VAL A 1 105 ? 7.176 -5.227 -5.43 1 97.38 105 VAL A N 1
ATOM 806 C CA . VAL A 1 105 ? 6.738 -6.48 -4.828 1 97.38 105 VAL A CA 1
ATOM 807 C C . VAL A 1 105 ? 7.457 -6.691 -3.496 1 97.38 105 VAL A C 1
ATOM 809 O O . VAL A 1 105 ? 8.688 -6.781 -3.457 1 97.38 105 VAL A O 1
ATOM 812 N N . GLU A 1 106 ? 6.699 -6.758 -2.414 1 98.19 106 GLU A N 1
ATOM 813 C CA . GLU A 1 106 ? 7.262 -6.957 -1.081 1 98.19 106 GLU A CA 1
ATOM 814 C C . GLU A 1 106 ? 7.672 -8.414 -0.865 1 98.19 106 GLU A C 1
ATOM 816 O O . GLU A 1 106 ? 6.98 -9.328 -1.312 1 98.19 106 GLU A O 1
ATOM 821 N N . ALA A 1 107 ? 8.711 -8.617 -0.12 1 96.88 107 ALA A N 1
ATOM 822 C CA . ALA A 1 107 ? 9.188 -9.953 0.202 1 96.88 107 ALA A CA 1
ATOM 823 C C . ALA A 1 107 ? 8.18 -10.703 1.067 1 96.88 107 ALA A C 1
ATOM 825 O O . ALA A 1 107 ? 8.062 -11.93 0.971 1 96.88 107 ALA A O 1
ATOM 826 N N . GLY A 1 108 ? 7.426 -9.875 1.896 1 97.5 108 GLY A N 1
ATOM 827 C CA . GLY A 1 108 ? 6.473 -10.484 2.807 1 97.5 108 GLY A CA 1
ATOM 828 C C . GLY A 1 108 ? 7.082 -10.867 4.141 1 97.5 108 GLY A C 1
ATOM 829 O O . GLY A 1 108 ? 8.266 -10.633 4.379 1 97.5 108 GLY A O 1
ATOM 830 N N . PRO A 1 109 ? 6.266 -11.43 5.012 1 97.81 109 PRO A N 1
ATOM 831 C CA . PRO A 1 109 ? 6.73 -11.789 6.355 1 97.81 109 PRO A CA 1
ATOM 832 C C . PRO A 1 109 ? 7.715 -12.953 6.348 1 97.81 109 PRO A C 1
ATOM 834 O O . PRO A 1 109 ? 7.602 -13.859 5.516 1 97.81 109 PRO A O 1
ATOM 837 N N . GLU A 1 110 ? 8.617 -12.906 7.262 1 97.06 110 GLU A N 1
ATOM 838 C CA . GLU A 1 110 ? 9.484 -14.07 7.457 1 97.06 110 GLU A CA 1
ATOM 839 C C . GLU A 1 110 ? 8.727 -15.219 8.117 1 97.06 110 GLU A C 1
ATOM 841 O O . GLU A 1 110 ? 8.117 -15.039 9.172 1 97.06 110 GLU A O 1
ATOM 846 N N . ILE A 1 111 ? 8.75 -16.359 7.523 1 98.06 111 ILE A N 1
ATOM 847 C CA . ILE A 1 111 ? 8.047 -17.516 8.047 1 98.06 111 ILE A CA 1
ATOM 848 C C . ILE A 1 111 ? 9.047 -18.484 8.672 1 98.06 111 ILE A C 1
ATOM 850 O O . ILE A 1 111 ? 9.883 -19.062 7.969 1 98.06 111 ILE A O 1
ATOM 854 N N . ALA A 1 112 ? 8.898 -18.719 9.953 1 97 112 ALA A N 1
ATOM 855 C CA . ALA A 1 112 ? 9.805 -19.594 10.688 1 97 112 ALA A CA 1
ATOM 856 C C . ALA A 1 112 ? 9.555 -21.062 10.32 1 97 112 ALA A C 1
ATOM 858 O O . ALA A 1 112 ? 8.438 -21.438 9.938 1 97 112 ALA A O 1
ATOM 859 N N . ASP A 1 113 ? 10.547 -21.891 10.547 1 96.75 113 ASP A N 1
ATOM 860 C CA . ASP A 1 113 ? 10.438 -23.328 10.273 1 96.75 113 ASP A CA 1
ATOM 861 C C . ASP A 1 113 ? 9.336 -23.953 11.117 1 96.75 113 ASP A C 1
ATOM 863 O O . ASP A 1 113 ? 8.656 -24.875 10.664 1 96.75 113 ASP A O 1
ATOM 867 N N . THR A 1 114 ? 9.219 -23.453 12.289 1 97.31 114 THR A N 1
ATOM 868 C CA . THR A 1 114 ? 8.195 -24 13.172 1 97.31 114 THR A CA 1
ATOM 869 C C . THR A 1 114 ? 6.805 -23.719 12.617 1 97.31 114 THR A C 1
ATOM 871 O O . THR A 1 114 ? 5.906 -24.562 12.734 1 97.31 114 THR A O 1
ATOM 874 N N . THR A 1 115 ? 6.605 -22.594 12.023 1 98.12 115 THR A N 1
ATOM 875 C CA . THR A 1 115 ? 5.332 -22.234 11.414 1 98.12 115 THR A CA 1
ATOM 876 C C . THR A 1 115 ? 5.074 -23.078 10.164 1 98.12 115 THR A C 1
ATOM 878 O O . THR A 1 115 ? 3.941 -23.5 9.914 1 98.12 115 THR A O 1
ATOM 881 N N . ILE A 1 116 ? 6.117 -23.344 9.453 1 98 116 ILE A N 1
ATOM 882 C CA . ILE A 1 116 ? 6.012 -24.172 8.258 1 98 116 ILE A CA 1
ATOM 883 C C . ILE A 1 116 ? 5.582 -25.578 8.656 1 98 116 ILE A C 1
ATOM 885 O O . ILE A 1 116 ? 4.75 -26.203 7.988 1 98 116 ILE A O 1
ATOM 889 N N . LYS A 1 117 ? 6.129 -26.062 9.734 1 97.88 117 LYS A N 1
ATOM 890 C CA . LYS A 1 117 ? 5.758 -27.391 10.219 1 97.88 117 LYS A CA 1
ATOM 891 C C . LYS A 1 117 ? 4.273 -27.453 10.562 1 97.88 117 LYS A C 1
ATOM 893 O O . LYS A 1 117 ? 3.623 -28.484 10.344 1 97.88 117 LYS A O 1
ATOM 898 N N . LYS A 1 118 ? 3.773 -26.375 11.102 1 98.5 118 LYS A N 1
ATOM 899 C CA . LYS A 1 118 ? 2.344 -26.328 11.391 1 98.5 118 LYS A CA 1
ATOM 900 C C . LYS A 1 118 ? 1.521 -26.438 10.109 1 98.5 118 LYS A C 1
ATOM 902 O O . LYS A 1 118 ? 0.487 -27.109 10.094 1 98.5 118 LYS A O 1
ATOM 907 N N . LEU A 1 119 ? 1.955 -25.828 9.094 1 98.62 119 LEU A N 1
ATOM 908 C CA . LEU A 1 119 ? 1.271 -25.922 7.812 1 98.62 119 LEU A CA 1
ATOM 909 C C . LEU A 1 119 ? 1.299 -27.344 7.277 1 98.62 119 LEU A C 1
ATOM 911 O O . LEU A 1 119 ? 0.291 -27.844 6.77 1 98.62 119 LEU A O 1
ATOM 915 N N . MET A 1 120 ? 2.461 -27.969 7.371 1 98.25 120 MET A N 1
ATOM 916 C CA . MET A 1 120 ? 2.6 -29.359 6.926 1 98.25 120 MET A CA 1
ATOM 917 C C . MET A 1 120 ? 1.623 -30.266 7.66 1 98.25 120 MET A C 1
ATOM 919 O O . MET A 1 120 ? 0.962 -31.109 7.043 1 98.25 120 MET A O 1
ATOM 923 N N . ASN A 1 121 ? 1.514 -30.031 8.906 1 98.19 121 ASN A N 1
ATOM 924 C CA . ASN A 1 121 ? 0.572 -30.812 9.695 1 98.19 121 ASN A CA 1
ATOM 925 C C . ASN A 1 121 ? -0.872 -30.547 9.289 1 98.19 121 ASN A C 1
ATOM 927 O O . ASN A 1 121 ? -1.698 -31.453 9.258 1 98.19 121 ASN A O 1
ATOM 931 N N . ASP A 1 122 ? -1.149 -29.344 9.016 1 97.94 122 ASP A N 1
ATOM 932 C CA . ASP A 1 122 ? -2.49 -28.969 8.578 1 97.94 122 ASP A CA 1
ATOM 933 C C . ASP A 1 122 ? -2.832 -29.625 7.242 1 97.94 122 ASP A C 1
ATOM 935 O O . ASP A 1 122 ? -3.963 -30.078 7.035 1 97.94 122 ASP A O 1
ATOM 939 N N . ILE A 1 123 ? -1.896 -29.609 6.363 1 98.25 123 ILE A N 1
ATOM 940 C CA . ILE A 1 123 ? -2.088 -30.234 5.062 1 98.25 123 ILE A CA 1
ATOM 941 C C . ILE A 1 123 ? -2.412 -31.719 5.254 1 98.25 123 ILE A C 1
ATOM 943 O O . ILE A 1 123 ? -3.322 -32.25 4.613 1 98.25 123 ILE A O 1
ATOM 947 N N . LYS A 1 124 ? -1.67 -32.344 6.145 1 97.94 124 LYS A N 1
ATOM 948 C CA . LYS A 1 124 ? -1.923 -33.75 6.461 1 97.94 124 LYS A CA 1
ATOM 949 C C . LYS A 1 124 ? -3.338 -33.938 6.996 1 97.94 124 LYS A C 1
ATOM 951 O O . LYS A 1 124 ? -4.043 -34.875 6.578 1 97.94 124 LYS A O 1
ATOM 956 N N . LEU A 1 125 ? -3.746 -33.094 7.875 1 97.94 125 LEU A N 1
ATOM 957 C CA . LEU A 1 125 ? -5.078 -33.188 8.461 1 97.94 125 LEU A CA 1
ATOM 958 C C . LEU A 1 125 ? -6.156 -32.969 7.402 1 97.94 125 LEU A C 1
ATOM 960 O O . LEU A 1 125 ? -7.168 -33.656 7.383 1 97.94 125 LEU A O 1
ATOM 964 N N . ILE A 1 126 ? -5.945 -32 6.555 1 98 126 ILE A N 1
ATOM 965 C CA . ILE A 1 126 ? -6.883 -31.719 5.473 1 98 126 ILE A CA 1
ATOM 966 C C . ILE A 1 126 ? -7.023 -32.969 4.586 1 98 126 ILE A C 1
ATOM 968 O O . ILE A 1 126 ? -8.133 -33.312 4.188 1 98 126 ILE A O 1
ATOM 972 N N . SER A 1 127 ? -5.91 -33.594 4.281 1 97.12 127 SER A N 1
ATOM 973 C CA . SER A 1 127 ? -5.898 -34.75 3.391 1 97.12 127 SER A CA 1
ATOM 974 C C . SER A 1 127 ? -6.605 -35.938 4.023 1 97.12 127 SER A C 1
ATOM 976 O O . SER A 1 127 ? -7.125 -36.812 3.316 1 97.12 127 SER A O 1
ATOM 978 N N . LYS A 1 128 ? -6.598 -36.031 5.316 1 96.19 128 LYS A N 1
ATOM 979 C CA . LYS A 1 128 ? -7.285 -37.094 6.02 1 96.19 128 LYS A CA 1
ATOM 980 C C . LYS A 1 128 ? -8.797 -36.906 5.98 1 96.19 128 LYS A C 1
ATOM 982 O O . LYS A 1 128 ? -9.555 -37.875 5.965 1 96.19 128 LYS A O 1
ATOM 987 N N . ASN A 1 129 ? -9.156 -35.688 5.934 1 95.94 129 ASN A N 1
ATOM 988 C CA . ASN A 1 129 ? -10.578 -35.375 6.047 1 95.94 129 ASN A CA 1
ATOM 989 C C . ASN A 1 129 ? -11.219 -35.156 4.676 1 95.94 129 ASN A C 1
ATOM 991 O O . ASN A 1 129 ? -12.438 -35.031 4.57 1 95.94 129 ASN A O 1
ATOM 995 N N . ASN A 1 130 ? -10.375 -35.094 3.691 1 94.81 130 ASN A N 1
ATOM 996 C CA . ASN A 1 130 ? -10.844 -34.844 2.33 1 94.81 130 ASN A CA 1
ATOM 997 C C . ASN A 1 130 ? -10.102 -35.719 1.324 1 94.81 130 ASN A C 1
ATOM 999 O O . ASN A 1 130 ? -8.906 -36 1.483 1 94.81 130 ASN A O 1
ATOM 1003 N N . TYR A 1 131 ? -10.742 -36.156 0.358 1 95.5 131 TYR A N 1
ATOM 1004 C CA . TYR A 1 131 ? -10.039 -36.75 -0.773 1 95.5 131 TYR A CA 1
ATOM 1005 C C . TYR A 1 131 ? -9.469 -35.656 -1.684 1 95.5 131 TYR A C 1
ATOM 1007 O O . TYR A 1 131 ? -10.211 -34.938 -2.355 1 95.5 131 TYR A O 1
ATOM 1015 N N . LEU A 1 132 ? -8.227 -35.562 -1.688 1 97.81 132 LEU A N 1
ATOM 1016 C CA . LEU A 1 132 ? -7.543 -34.594 -2.521 1 97.81 132 LEU A CA 1
ATOM 1017 C C . LEU A 1 132 ? -7.039 -35.219 -3.812 1 97.81 132 LEU A C 1
ATOM 1019 O O . LEU A 1 132 ? -6.184 -36.125 -3.777 1 97.81 132 LEU A O 1
ATOM 1023 N N . SER A 1 133 ? -7.523 -34.75 -4.906 1 98.25 133 SER A N 1
ATOM 1024 C CA . SER A 1 133 ? -7.039 -35.219 -6.203 1 98.25 133 SER A CA 1
ATOM 1025 C C . SER A 1 133 ? -5.742 -34.5 -6.594 1 98.25 133 SER A C 1
ATOM 1027 O O . SER A 1 133 ? -4.859 -35.125 -7.195 1 98.25 133 SER A O 1
ATOM 1029 N N . VAL A 1 134 ? -5.695 -33.25 -6.277 1 98.81 134 VAL A N 1
ATOM 1030 C CA . VAL A 1 134 ? -4.551 -32.438 -6.684 1 98.81 134 VAL A CA 1
ATOM 1031 C C . VAL A 1 134 ? -4.133 -31.516 -5.539 1 98.81 134 VAL A C 1
ATOM 1033 O O . VAL A 1 134 ? -4.984 -30.938 -4.848 1 98.81 134 VAL A O 1
ATOM 1036 N N . ILE A 1 135 ? -2.844 -31.375 -5.289 1 98.88 135 ILE A N 1
ATOM 1037 C CA . ILE A 1 135 ? -2.232 -30.359 -4.445 1 98.88 135 ILE A CA 1
ATOM 1038 C C . ILE A 1 135 ? -1.281 -29.5 -5.277 1 98.88 135 ILE A C 1
ATOM 1040 O O . ILE A 1 135 ? -0.413 -30.031 -5.977 1 98.88 135 ILE A O 1
ATOM 1044 N N . THR A 1 136 ? -1.507 -28.234 -5.262 1 98.88 136 THR A N 1
ATOM 1045 C CA . THR A 1 136 ? -0.58 -27.344 -5.945 1 98.88 136 THR A CA 1
ATOM 1046 C C . THR A 1 136 ? 0.179 -26.484 -4.938 1 98.88 136 THR A C 1
ATOM 1048 O O . THR A 1 136 ? -0.418 -25.922 -4.016 1 98.88 136 THR A O 1
ATOM 1051 N N . ILE A 1 137 ? 1.46 -26.391 -5.066 1 98.81 137 ILE A N 1
ATOM 1052 C CA . ILE A 1 137 ? 2.35 -25.547 -4.27 1 98.81 137 ILE A CA 1
ATOM 1053 C C . ILE A 1 137 ? 2.857 -24.391 -5.117 1 98.81 137 ILE A C 1
ATOM 1055 O O . ILE A 1 137 ? 3.543 -24.594 -6.121 1 98.81 137 ILE A O 1
ATOM 1059 N N . ASN A 1 138 ? 2.535 -23.219 -4.688 1 98.44 138 ASN A N 1
ATOM 1060 C CA . ASN A 1 138 ? 2.709 -22.109 -5.605 1 98.44 138 ASN A CA 1
ATOM 1061 C C . ASN A 1 138 ? 3.383 -20.922 -4.918 1 98.44 138 ASN A C 1
ATOM 1063 O O . ASN A 1 138 ? 3.105 -20.625 -3.752 1 98.44 138 ASN A O 1
ATOM 1067 N N . GLY A 1 139 ? 4.184 -20.25 -5.715 1 97.69 139 GLY A N 1
ATOM 1068 C CA . GLY A 1 139 ? 4.605 -18.906 -5.312 1 97.69 139 GLY A CA 1
ATOM 1069 C C . GLY A 1 139 ? 5.863 -18.922 -4.461 1 97.69 139 GLY A C 1
ATOM 1070 O O . GLY A 1 139 ? 6.746 -19.75 -4.652 1 97.69 139 GLY A O 1
ATOM 1071 N N . SER A 1 140 ? 6.016 -17.906 -3.654 1 97.12 140 SER A N 1
ATOM 1072 C CA . SER A 1 140 ? 7.234 -17.656 -2.887 1 97.12 140 SER A CA 1
ATOM 1073 C C . SER A 1 140 ? 6.973 -17.766 -1.389 1 97.12 140 SER A C 1
ATOM 1075 O O . SER A 1 140 ? 5.82 -17.875 -0.96 1 97.12 140 SER A O 1
ATOM 1077 N N . VAL A 1 141 ? 7.984 -17.828 -0.677 1 97.69 141 VAL A N 1
ATOM 1078 C CA . VAL A 1 141 ? 7.992 -17.766 0.782 1 97.69 141 VAL A CA 1
ATOM 1079 C C . VAL A 1 141 ? 9.234 -17.016 1.264 1 97.69 141 VAL A C 1
ATOM 1081 O O . VAL A 1 141 ? 10.312 -17.156 0.684 1 97.69 141 VAL A O 1
ATOM 1084 N N . ASN A 1 142 ? 9.031 -16.172 2.193 1 97.5 142 ASN A N 1
ATOM 1085 C CA . ASN A 1 142 ? 10.172 -15.5 2.811 1 97.5 142 ASN A CA 1
ATOM 1086 C C . ASN A 1 142 ? 10.773 -16.344 3.936 1 97.5 142 ASN A C 1
ATOM 1088 O O . ASN A 1 142 ? 10.43 -16.156 5.105 1 97.5 142 ASN A O 1
ATOM 1092 N N . ASN A 1 143 ? 11.539 -17.25 3.594 1 97.31 143 ASN A N 1
ATOM 1093 C CA . ASN A 1 143 ? 12.289 -18.156 4.438 1 97.31 143 ASN A CA 1
ATOM 1094 C C . ASN A 1 143 ? 13.703 -18.375 3.908 1 97.31 143 ASN A C 1
ATOM 1096 O O . ASN A 1 143 ? 13.898 -18.531 2.699 1 97.31 143 ASN A O 1
ATOM 1100 N N . PRO A 1 144 ? 14.711 -18.391 4.801 1 95.81 144 PRO A N 1
ATOM 1101 C CA . PRO A 1 144 ? 16.094 -18.438 4.324 1 95.81 144 PRO A CA 1
ATOM 1102 C C . PRO A 1 144 ? 16.5 -19.828 3.836 1 95.81 144 PRO A C 1
ATOM 1104 O O . PRO A 1 144 ? 17.562 -19.984 3.221 1 95.81 144 PRO A O 1
ATOM 1107 N N . ASP A 1 145 ? 15.734 -20.859 4.102 1 97.31 145 ASP A N 1
ATOM 1108 C CA . ASP A 1 145 ? 16.078 -22.219 3.717 1 97.31 145 ASP A CA 1
ATOM 1109 C C . ASP A 1 145 ? 15.812 -22.469 2.234 1 97.31 145 ASP A C 1
ATOM 1111 O O . ASP A 1 145 ? 14.664 -22.609 1.823 1 97.31 145 ASP A O 1
ATOM 1115 N N . PRO A 1 146 ? 16.844 -22.562 1.431 1 96.25 146 PRO A N 1
ATOM 1116 C CA . PRO A 1 146 ? 16.641 -22.781 -0.004 1 96.25 146 PRO A CA 1
ATOM 1117 C C . PRO A 1 146 ? 16.047 -24.141 -0.32 1 96.25 146 PRO A C 1
ATOM 1119 O O . PRO A 1 146 ? 15.602 -24.391 -1.449 1 96.25 146 PRO A O 1
ATOM 1122 N N . PHE A 1 147 ? 15.953 -25.031 0.623 1 97.81 147 PHE A N 1
ATOM 1123 C CA . PHE A 1 147 ? 15.484 -26.391 0.405 1 97.81 147 PHE A CA 1
ATOM 1124 C C . PHE A 1 147 ? 14.047 -26.547 0.894 1 97.81 147 PHE A C 1
ATOM 1126 O O . PHE A 1 147 ? 13.484 -27.641 0.837 1 97.81 147 PHE A O 1
ATOM 1133 N N . LEU A 1 148 ? 13.43 -25.531 1.333 1 98.12 148 LEU A N 1
ATOM 1134 C CA . LEU A 1 148 ? 12.141 -25.578 2.002 1 98.12 148 LEU A CA 1
ATOM 1135 C C . LEU A 1 148 ? 11.094 -26.266 1.118 1 98.12 148 LEU A C 1
ATOM 1137 O O . LEU A 1 148 ? 10.367 -27.141 1.578 1 98.12 148 LEU A O 1
ATOM 1141 N N . TYR A 1 149 ? 11.016 -25.906 -0.09 1 98.5 149 TYR A N 1
ATOM 1142 C CA . TYR A 1 149 ? 9.992 -26.453 -0.97 1 98.5 149 TYR A CA 1
ATOM 1143 C C . TYR A 1 149 ? 10.266 -27.922 -1.285 1 98.5 149 TYR A C 1
ATOM 1145 O O . TYR A 1 149 ? 9.328 -28.703 -1.447 1 98.5 149 TYR A O 1
ATOM 1153 N N . ALA A 1 150 ? 11.57 -28.25 -1.435 1 98.38 150 ALA A N 1
ATOM 1154 C CA . ALA A 1 150 ? 11.922 -29.656 -1.616 1 98.38 150 ALA A CA 1
ATOM 1155 C C . ALA A 1 150 ? 11.508 -30.484 -0.404 1 98.38 150 ALA A C 1
ATOM 1157 O O . ALA A 1 150 ? 10.984 -31.594 -0.55 1 98.38 150 ALA A O 1
ATOM 1158 N N . LYS A 1 151 ? 11.719 -29.922 0.77 1 98.12 151 LYS A N 1
ATOM 1159 C CA . LYS A 1 151 ? 11.328 -30.594 2.006 1 98.12 151 LYS A CA 1
ATOM 1160 C C . LYS A 1 151 ? 9.812 -30.734 2.098 1 98.12 151 LYS A C 1
ATOM 1162 O O . LYS A 1 151 ? 9.297 -31.766 2.529 1 98.12 151 LYS A O 1
ATOM 1167 N N . LEU A 1 152 ? 9.102 -29.719 1.729 1 98.38 152 LEU A N 1
ATOM 1168 C CA . LEU A 1 152 ? 7.641 -29.75 1.724 1 98.38 152 LEU A CA 1
ATOM 1169 C C . LEU A 1 152 ? 7.121 -30.812 0.761 1 98.38 152 LEU A C 1
ATOM 1171 O O . LEU A 1 152 ? 6.215 -31.578 1.102 1 98.38 152 LEU A O 1
ATOM 1175 N N . LEU A 1 153 ? 7.688 -30.859 -0.427 1 98.5 153 LEU A N 1
ATOM 1176 C CA . LEU A 1 153 ? 7.316 -31.875 -1.412 1 98.5 153 LEU A CA 1
ATOM 1177 C C . LEU A 1 153 ? 7.547 -33.281 -0.864 1 98.5 153 LEU A C 1
ATOM 1179 O O . LEU A 1 153 ? 6.68 -34.156 -0.987 1 98.5 153 LEU A O 1
ATOM 1183 N N . GLN A 1 154 ? 8.695 -33.469 -0.27 1 98.12 154 GLN A N 1
ATOM 1184 C CA . GLN A 1 154 ? 9.023 -34.75 0.333 1 98.12 154 GLN A CA 1
ATOM 1185 C C . GLN A 1 154 ? 7.988 -35.156 1.388 1 98.12 154 GLN A C 1
ATOM 1187 O O . GLN A 1 154 ? 7.488 -36.281 1.389 1 98.12 154 GLN A O 1
ATOM 1192 N N . TYR A 1 155 ? 7.684 -34.219 2.205 1 98.25 155 TYR A N 1
ATOM 1193 C CA . TYR A 1 155 ? 6.711 -34.469 3.268 1 98.25 155 TYR A CA 1
ATOM 1194 C C . TYR A 1 155 ? 5.367 -34.875 2.691 1 98.25 155 TYR A C 1
ATOM 1196 O O . TYR A 1 155 ? 4.773 -35.875 3.143 1 98.25 155 TYR A O 1
ATOM 1204 N N . ILE A 1 156 ? 4.883 -34.156 1.708 1 98.19 156 ILE A N 1
ATOM 1205 C CA . ILE A 1 156 ? 3.582 -34.406 1.108 1 98.19 156 ILE A CA 1
ATOM 1206 C C . ILE A 1 156 ? 3.592 -35.781 0.446 1 98.19 156 ILE A C 1
ATOM 1208 O O . ILE A 1 156 ? 2.662 -36.594 0.628 1 98.19 156 ILE A O 1
ATOM 1212 N N . LYS A 1 157 ? 4.629 -36.125 -0.286 1 97.38 157 LYS A N 1
ATOM 1213 C CA . LYS A 1 157 ? 4.734 -37.406 -0.983 1 97.38 157 LYS A CA 1
ATOM 1214 C C . LYS A 1 157 ? 4.75 -38.562 0.004 1 97.38 157 LYS A C 1
ATOM 1216 O O . LYS A 1 157 ? 4.23 -39.656 -0.292 1 97.38 157 LYS A O 1
ATOM 1221 N N . GLU A 1 158 ? 5.273 -38.312 1.19 1 97.38 158 GLU A N 1
ATOM 1222 C CA . GLU A 1 158 ? 5.402 -39.375 2.195 1 97.38 158 GLU A CA 1
ATOM 1223 C C . GLU A 1 158 ? 4.125 -39.5 3.021 1 97.38 158 GLU A C 1
ATOM 1225 O O . GLU A 1 158 ? 3.799 -40.594 3.498 1 97.38 158 GLU A O 1
ATOM 1230 N N . GLN A 1 159 ? 3.477 -38.438 3.215 1 96.88 159 GLN A N 1
ATOM 1231 C CA . GLN A 1 159 ? 2.43 -38.406 4.23 1 96.88 159 GLN A CA 1
ATOM 1232 C C . GLN A 1 159 ? 1.044 -38.438 3.594 1 96.88 159 GLN A C 1
ATOM 1234 O O . GLN A 1 159 ? 0.051 -38.719 4.27 1 96.88 159 GLN A O 1
ATOM 1239 N N . ILE A 1 160 ? 0.97 -38.188 2.373 1 95.94 160 ILE A N 1
ATOM 1240 C CA . ILE A 1 160 ? -0.326 -38.062 1.713 1 95.94 160 ILE A CA 1
ATOM 1241 C C . ILE A 1 160 ? -0.502 -39.219 0.715 1 95.94 160 ILE A C 1
ATOM 1243 O O . ILE A 1 160 ? 0.472 -39.844 0.33 1 95.94 160 ILE A O 1
ATOM 1247 N N . ASP A 1 161 ? -1.697 -39.469 0.343 1 94.19 161 ASP A N 1
ATOM 1248 C CA . ASP A 1 161 ? -2.031 -40.531 -0.604 1 94.19 161 ASP A CA 1
ATOM 1249 C C . ASP A 1 161 ? -1.21 -40.406 -1.886 1 94.19 161 ASP A C 1
ATOM 1251 O O . ASP A 1 161 ? -1.167 -39.344 -2.496 1 94.19 161 ASP A O 1
ATOM 1255 N N . PRO A 1 162 ? -0.577 -41.438 -2.326 1 94.56 162 PRO A N 1
ATOM 1256 C CA . PRO A 1 162 ? 0.288 -41.406 -3.506 1 94.56 162 PRO A CA 1
ATOM 1257 C C . PRO A 1 162 ? -0.49 -41.156 -4.797 1 94.56 162 PRO A C 1
ATOM 1259 O O . PRO A 1 162 ? 0.103 -40.812 -5.824 1 94.56 162 PRO A O 1
ATOM 1262 N N . SER A 1 163 ? -1.733 -41.312 -4.727 1 95.81 163 SER A N 1
ATOM 1263 C CA . SER A 1 163 ? -2.543 -41.094 -5.918 1 95.81 163 SER A CA 1
ATOM 1264 C C . SER A 1 163 ? -2.811 -39.625 -6.137 1 95.81 163 SER A C 1
ATOM 1266 O O . SER A 1 163 ? -3.277 -39.219 -7.203 1 95.81 163 SER A O 1
ATOM 1268 N N . THR A 1 164 ? -2.527 -38.781 -5.129 1 97.81 164 THR A N 1
ATOM 1269 C CA . THR A 1 164 ? -2.711 -37.344 -5.254 1 97.81 164 THR A CA 1
ATOM 1270 C C . THR A 1 164 ? -1.66 -36.75 -6.184 1 97.81 164 THR A C 1
ATOM 1272 O O . THR A 1 164 ? -0.462 -36.969 -6.008 1 97.81 164 THR A O 1
ATOM 1275 N N . TYR A 1 165 ? -2.062 -36 -7.195 1 98.44 165 TYR A N 1
ATOM 1276 C CA . TYR A 1 165 ? -1.135 -35.281 -8.078 1 98.44 165 TYR A CA 1
ATOM 1277 C C . TYR A 1 165 ? -0.568 -34.062 -7.402 1 98.44 165 TYR A C 1
ATOM 1279 O O . TYR A 1 165 ? -1.313 -33.25 -6.824 1 98.44 165 TYR A O 1
ATOM 1287 N N . ILE A 1 166 ? 0.742 -33.875 -7.469 1 98.75 166 ILE A N 1
ATOM 1288 C CA . ILE A 1 166 ? 1.381 -32.719 -6.883 1 98.75 166 ILE A CA 1
ATOM 1289 C C . ILE A 1 166 ? 1.933 -31.812 -7.992 1 98.75 166 ILE A C 1
ATOM 1291 O O . ILE A 1 166 ? 2.789 -32.25 -8.773 1 98.75 166 ILE A O 1
ATOM 1295 N N . LEU A 1 167 ? 1.412 -30.562 -8.078 1 98.88 167 LEU A N 1
ATOM 1296 C CA . LEU A 1 167 ? 1.884 -29.531 -9.016 1 98.88 167 LEU A CA 1
ATOM 1297 C C . LEU A 1 167 ? 2.688 -28.469 -8.281 1 98.88 167 LEU A C 1
ATOM 1299 O O . LEU A 1 167 ? 2.326 -28.062 -7.18 1 98.88 167 LEU A O 1
ATOM 1303 N N . MET A 1 168 ? 3.754 -27.984 -8.93 1 98.81 168 MET A N 1
ATOM 1304 C CA . MET A 1 168 ? 4.52 -26.906 -8.328 1 98.81 168 MET A CA 1
ATOM 1305 C C . MET A 1 168 ? 4.73 -25.766 -9.328 1 98.81 168 MET A C 1
ATOM 1307 O O . MET A 1 168 ? 5.211 -26 -10.445 1 98.81 168 MET A O 1
ATOM 1311 N N . ASP A 1 169 ? 4.328 -24.625 -8.977 1 98.62 169 ASP A N 1
ATOM 1312 C CA . ASP A 1 169 ? 4.594 -23.391 -9.711 1 98.62 169 ASP A CA 1
ATOM 1313 C C . ASP A 1 169 ? 5.398 -22.406 -8.859 1 98.62 169 ASP A C 1
ATOM 1315 O O . ASP A 1 169 ? 4.852 -21.438 -8.328 1 98.62 169 ASP A O 1
ATOM 1319 N N . ILE A 1 170 ? 6.66 -22.688 -8.727 1 98.06 170 ILE A N 1
ATOM 1320 C CA . ILE A 1 170 ? 7.648 -21.922 -7.969 1 98.06 170 ILE A CA 1
ATOM 1321 C C . ILE A 1 170 ? 8.82 -21.547 -8.875 1 98.06 170 ILE A C 1
ATOM 1323 O O . ILE A 1 170 ? 8.875 -21.984 -10.031 1 98.06 170 ILE A O 1
ATOM 1327 N N . SER A 1 171 ? 9.742 -20.75 -8.414 1 95.69 171 SER A N 1
ATOM 1328 C CA . SER A 1 171 ? 10.797 -20.266 -9.297 1 95.69 171 SER A CA 1
ATOM 1329 C C . SER A 1 171 ? 12.125 -20.141 -8.547 1 95.69 171 SER A C 1
ATOM 1331 O O . SER A 1 171 ? 12.203 -20.469 -7.359 1 95.69 171 SER A O 1
ATOM 1333 N N . GLY A 1 172 ? 13.125 -19.891 -9.273 1 93.75 172 GLY A N 1
ATOM 1334 C CA . GLY A 1 172 ? 14.414 -19.516 -8.711 1 93.75 172 GLY A CA 1
ATOM 1335 C C . GLY A 1 172 ? 15.117 -20.672 -8.039 1 93.75 172 GLY A C 1
ATOM 1336 O O . GLY A 1 172 ? 15.047 -21.812 -8.508 1 93.75 172 GLY A O 1
ATOM 1337 N N . GLN A 1 173 ? 15.82 -20.297 -6.969 1 94.94 173 GLN A N 1
ATOM 1338 C CA . GLN A 1 173 ? 16.641 -21.266 -6.246 1 94.94 173 GLN A CA 1
ATOM 1339 C C . GLN A 1 173 ? 15.805 -22.406 -5.684 1 94.94 173 GLN A C 1
ATOM 1341 O O . GLN A 1 173 ? 16.234 -23.562 -5.672 1 94.94 173 GLN A O 1
ATOM 1346 N N . HIS A 1 174 ? 14.602 -22.078 -5.301 1 97.06 174 HIS A N 1
ATOM 1347 C CA . HIS A 1 174 ? 13.719 -23.094 -4.746 1 97.06 174 HIS A CA 1
ATOM 1348 C C . HIS A 1 174 ? 13.383 -24.156 -5.793 1 97.06 174 HIS A C 1
ATOM 1350 O O . HIS A 1 174 ? 13.383 -25.359 -5.492 1 97.06 174 HIS A O 1
ATOM 1356 N N . LEU A 1 175 ? 13.07 -23.719 -6.98 1 97.94 175 LEU A N 1
ATOM 1357 C CA . LEU A 1 175 ? 12.766 -24.672 -8.039 1 97.94 175 LEU A CA 1
ATOM 1358 C C . LEU A 1 175 ? 13.984 -25.516 -8.383 1 97.94 175 LEU A C 1
ATOM 1360 O O . LEU A 1 175 ? 13.867 -26.734 -8.562 1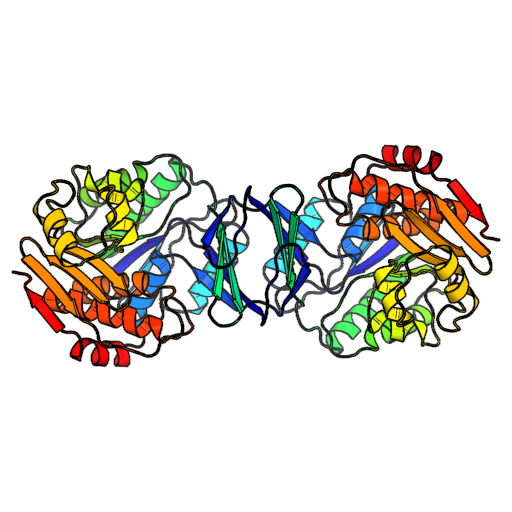 97.94 175 LEU A O 1
ATOM 1364 N N . ARG A 1 176 ? 15.102 -24.875 -8.414 1 96.5 176 ARG A N 1
ATOM 1365 C CA . ARG A 1 176 ? 16.344 -25.609 -8.711 1 96.5 176 ARG A CA 1
ATOM 1366 C C . ARG A 1 176 ? 16.578 -26.719 -7.703 1 96.5 176 ARG A C 1
ATOM 1368 O O . ARG A 1 176 ? 16.953 -27.828 -8.078 1 96.5 176 ARG A O 1
ATOM 1375 N N . GLU A 1 177 ? 16.344 -26.422 -6.469 1 97.38 177 GLU A N 1
ATOM 1376 C CA . GLU A 1 177 ? 16.562 -27.406 -5.418 1 97.38 177 GLU A CA 1
ATOM 1377 C C . GLU A 1 177 ? 15.547 -28.547 -5.52 1 97.38 177 GLU A C 1
ATOM 1379 O O . GLU A 1 177 ? 15.867 -29.703 -5.227 1 97.38 177 GLU A O 1
ATOM 1384 N N . VAL A 1 178 ? 14.344 -28.219 -5.871 1 98.25 178 VAL A N 1
ATOM 1385 C CA . VAL A 1 178 ? 13.328 -29.25 -6.094 1 98.25 178 VAL A CA 1
ATOM 1386 C C . VAL A 1 178 ? 13.766 -30.156 -7.234 1 98.25 178 VAL A C 1
ATOM 1388 O O . VAL A 1 178 ? 13.695 -31.391 -7.117 1 98.25 178 VAL A O 1
ATOM 1391 N N . LEU A 1 179 ? 14.266 -29.578 -8.32 1 98 179 LEU A N 1
ATOM 1392 C CA . LEU A 1 179 ? 14.68 -30.328 -9.5 1 98 179 LEU A CA 1
ATOM 1393 C C . LEU A 1 179 ? 15.867 -31.234 -9.18 1 98 179 LEU A C 1
ATOM 1395 O O . LEU A 1 179 ? 16.016 -32.312 -9.773 1 98 179 LEU A O 1
ATOM 1399 N N . ALA A 1 180 ? 16.672 -30.812 -8.266 1 96.81 180 ALA A N 1
ATOM 1400 C CA . ALA A 1 180 ? 17.859 -31.562 -7.902 1 96.81 180 ALA A CA 1
ATOM 1401 C C . ALA A 1 180 ? 17.547 -32.625 -6.855 1 96.81 180 ALA A C 1
ATOM 1403 O O . ALA A 1 180 ? 18.391 -33.469 -6.555 1 96.81 180 ALA A O 1
ATOM 1404 N N . SER A 1 181 ? 16.422 -32.625 -6.344 1 96.44 181 SER A N 1
ATOM 1405 C CA . SER A 1 181 ? 16.062 -33.5 -5.246 1 96.44 181 SER A CA 1
ATOM 1406 C C . SER A 1 181 ? 15.57 -34.844 -5.773 1 96.44 181 SER A C 1
ATOM 1408 O O . SER A 1 181 ? 15.336 -35 -6.973 1 96.44 181 SER A O 1
ATOM 1410 N N . LYS A 1 182 ? 15.469 -35.781 -4.852 1 95.44 182 LYS A N 1
ATOM 1411 C CA . LYS A 1 182 ? 14.992 -37.125 -5.164 1 95.44 182 LYS A CA 1
ATOM 1412 C C . LYS A 1 182 ? 13.508 -37.125 -5.512 1 95.44 182 LYS A C 1
ATOM 1414 O O . LYS A 1 182 ? 13.086 -37.781 -6.457 1 95.44 182 LYS A O 1
ATOM 1419 N N . TYR A 1 183 ? 12.766 -36.438 -4.727 1 96.62 183 TYR A N 1
ATOM 1420 C CA . TYR A 1 183 ? 11.328 -36.344 -4.945 1 96.62 183 TYR A CA 1
ATOM 1421 C C . TYR A 1 183 ? 11 -35.312 -6.016 1 96.62 183 TYR A C 1
ATOM 1423 O O . TYR A 1 183 ? 11.547 -34.188 -6.008 1 96.62 183 TYR A O 1
ATOM 1431 N N . LYS A 1 184 ? 10.125 -35.688 -6.922 1 97.75 184 LYS A N 1
ATOM 1432 C CA . LYS A 1 184 ? 9.727 -34.781 -8.008 1 97.75 184 LYS A CA 1
ATOM 1433 C C . LYS A 1 184 ? 8.211 -34.594 -8.023 1 97.75 184 LYS A C 1
ATOM 1435 O O . LYS A 1 184 ? 7.449 -35.5 -7.727 1 97.75 184 LYS A O 1
ATOM 1440 N N . PRO A 1 185 ? 7.773 -33.375 -8.312 1 98.44 185 PRO A N 1
ATOM 1441 C CA . PRO A 1 185 ? 6.344 -33.219 -8.57 1 98.44 185 PRO A CA 1
ATOM 1442 C C . PRO A 1 185 ? 5.906 -33.812 -9.906 1 98.44 185 PRO A C 1
ATOM 1444 O O . PRO A 1 185 ? 6.75 -34.156 -10.742 1 98.44 185 PRO A O 1
ATOM 1447 N N . MET A 1 186 ? 4.633 -33.875 -10.062 1 97.69 186 MET A N 1
ATOM 1448 C CA . MET A 1 186 ? 4.066 -34.344 -11.312 1 97.69 186 MET A CA 1
ATOM 1449 C C . MET A 1 186 ? 4.168 -33.281 -12.406 1 97.69 186 MET A C 1
ATOM 1451 O O . MET A 1 186 ? 4.293 -33.625 -13.586 1 97.69 186 MET A O 1
ATOM 1455 N N . PHE A 1 187 ? 4.207 -32.062 -11.992 1 98.62 187 PHE A N 1
ATOM 1456 C CA . PHE A 1 187 ? 4.062 -30.953 -12.93 1 98.62 187 PHE A CA 1
ATOM 1457 C C . PHE A 1 187 ? 4.809 -29.719 -12.43 1 98.62 187 PHE A C 1
ATOM 1459 O O . PHE A 1 187 ? 4.742 -29.391 -11.25 1 98.62 187 PHE A O 1
ATOM 1466 N N . ILE A 1 188 ? 5.539 -29.047 -13.336 1 98.75 188 ILE A N 1
ATOM 1467 C CA . ILE A 1 188 ? 6.074 -27.719 -13.094 1 98.75 188 ILE A CA 1
ATOM 1468 C C . ILE A 1 188 ? 5.832 -26.828 -14.312 1 98.75 188 ILE A C 1
ATOM 1470 O O . ILE A 1 188 ? 5.652 -27.328 -15.422 1 98.75 188 ILE A O 1
ATOM 1474 N N . LYS A 1 189 ? 5.848 -25.469 -14.023 1 98.31 189 LYS A N 1
ATOM 1475 C CA . LYS A 1 189 ? 5.504 -24.578 -15.125 1 98.31 189 LYS A CA 1
ATOM 1476 C C . LYS A 1 189 ? 6.387 -23.328 -15.109 1 98.31 189 LYS A C 1
ATOM 1478 O O . LYS A 1 189 ? 5.887 -22.203 -15.031 1 98.31 189 LYS A O 1
ATOM 1483 N N . PRO A 1 190 ? 7.66 -23.422 -15.391 1 97.38 190 PRO A N 1
ATOM 1484 C CA . PRO A 1 190 ? 8.477 -22.203 -15.578 1 97.38 190 PRO A CA 1
ATOM 1485 C C . PRO A 1 190 ? 8.164 -21.484 -16.891 1 97.38 190 PRO A C 1
ATOM 1487 O O . PRO A 1 190 ? 7.664 -22.109 -17.828 1 97.38 190 PRO A O 1
ATOM 1490 N N . ASN A 1 191 ? 8.383 -20.219 -16.891 1 95.19 191 ASN A N 1
ATOM 1491 C CA . ASN A 1 191 ? 8.414 -19.531 -18.188 1 95.19 191 ASN A CA 1
ATOM 1492 C C . ASN A 1 191 ? 9.812 -19.562 -18.797 1 95.19 191 ASN A C 1
ATOM 1494 O O . ASN A 1 191 ? 10.75 -20.078 -18.203 1 95.19 191 ASN A O 1
ATOM 1498 N N . ILE A 1 192 ? 9.922 -19.047 -19.938 1 95.19 192 ILE A N 1
ATOM 1499 C CA . ILE A 1 192 ? 11.148 -19.172 -20.703 1 95.19 192 ILE A CA 1
ATOM 1500 C C . ILE A 1 192 ? 12.289 -18.469 -19.984 1 95.19 192 ILE A C 1
ATOM 1502 O O . ILE A 1 192 ? 13.438 -18.922 -20.031 1 95.19 192 ILE A O 1
ATOM 1506 N N . HIS A 1 193 ? 12.031 -17.391 -19.266 1 93 193 HIS A N 1
ATOM 1507 C CA . HIS A 1 193 ? 13.07 -16.672 -18.516 1 93 193 HIS A CA 1
ATOM 1508 C C . HIS A 1 193 ? 13.523 -17.484 -17.297 1 93 193 HIS A C 1
ATOM 1510 O O . HIS A 1 193 ? 14.719 -17.594 -17.031 1 93 193 HIS A O 1
ATOM 1516 N N . GLU A 1 194 ? 12.539 -18 -16.625 1 94.62 194 GLU A N 1
ATOM 1517 C CA . GLU A 1 194 ? 12.852 -18.859 -15.492 1 94.62 194 GLU A CA 1
ATOM 1518 C C . GLU A 1 194 ? 13.617 -20.109 -15.93 1 94.62 194 GLU A C 1
ATOM 1520 O O . GLU A 1 194 ? 14.555 -20.531 -15.25 1 94.62 194 GLU A O 1
ATOM 1525 N N . PHE A 1 195 ? 13.211 -20.656 -17.031 1 96.38 195 PHE A N 1
ATOM 1526 C CA . PHE A 1 195 ? 13.891 -21.812 -17.594 1 96.38 195 PHE A CA 1
ATOM 1527 C C . PHE A 1 195 ? 15.336 -21.469 -17.938 1 96.38 195 PHE A C 1
ATOM 1529 O O . PHE A 1 195 ? 16.25 -22.234 -17.609 1 96.38 195 PHE A O 1
ATOM 1536 N N . SER A 1 196 ? 15.484 -20.297 -18.562 1 96.69 196 SER A N 1
ATOM 1537 C CA . SER A 1 196 ? 16.812 -19.797 -18.906 1 96.69 196 SER A CA 1
ATOM 1538 C C . SER A 1 196 ? 17.688 -19.688 -17.656 1 96.69 196 SER A C 1
ATOM 1540 O O . SER A 1 196 ? 18.875 -20.062 -17.688 1 96.69 196 SER A O 1
ATOM 1542 N N . ASP A 1 197 ? 17.109 -19.281 -16.625 1 95 197 ASP A N 1
ATOM 1543 C CA . ASP A 1 197 ? 17.844 -19.141 -15.367 1 95 197 ASP A CA 1
ATOM 1544 C C . ASP A 1 197 ? 18.266 -20.484 -14.812 1 95 197 ASP A C 1
ATOM 1546 O O . ASP A 1 197 ? 19.375 -20.641 -14.305 1 95 197 ASP A O 1
ATOM 1550 N N . ILE A 1 198 ? 17.422 -21.438 -14.875 1 95.12 198 ILE A N 1
ATOM 1551 C CA . ILE A 1 198 ? 17.672 -22.766 -14.328 1 95.12 198 ILE A CA 1
ATOM 1552 C C . ILE A 1 198 ? 18.844 -23.406 -15.062 1 95.12 198 ILE A C 1
ATOM 1554 O O . ILE A 1 198 ? 19.719 -24.031 -14.438 1 95.12 198 ILE A O 1
ATOM 1558 N N . ILE A 1 199 ? 18.906 -23.219 -16.359 1 94.75 199 ILE A N 1
ATOM 1559 C CA . ILE A 1 199 ? 19.938 -23.891 -17.141 1 94.75 199 ILE A CA 1
ATOM 1560 C C . ILE A 1 199 ? 21.141 -22.984 -17.328 1 94.75 199 ILE A C 1
ATOM 1562 O O . ILE A 1 199 ? 22.125 -23.359 -17.984 1 94.75 199 ILE A O 1
ATOM 1566 N N . HIS A 1 200 ? 21.078 -21.688 -16.859 1 94.56 200 HIS A N 1
ATOM 1567 C CA . HIS A 1 200 ? 22.141 -20.688 -16.906 1 94.56 200 HIS A CA 1
ATOM 1568 C C . HIS A 1 200 ? 22.516 -20.359 -18.359 1 94.56 200 HIS A C 1
ATOM 1570 O O . HIS A 1 200 ? 23.703 -20.266 -18.688 1 94.56 200 HIS A O 1
ATOM 1576 N N . GLN A 1 201 ? 21.578 -20.359 -19.203 1 94.56 201 GLN A N 1
ATOM 1577 C CA . GLN A 1 201 ? 21.719 -20 -20.609 1 94.56 201 GLN A CA 1
ATOM 1578 C C . GLN A 1 201 ? 20.469 -19.297 -21.125 1 94.56 201 GLN A C 1
ATOM 1580 O O . GLN A 1 201 ? 19.344 -19.719 -20.844 1 94.56 201 GLN A O 1
ATOM 1585 N N . LYS A 1 202 ? 20.688 -18.266 -21.859 1 91.69 202 LYS A N 1
ATOM 1586 C CA . LYS A 1 202 ? 19.547 -17.547 -22.438 1 91.69 202 LYS A CA 1
ATOM 1587 C C . LYS A 1 202 ? 18.922 -18.344 -23.578 1 91.69 202 LYS A C 1
ATOM 1589 O O . LYS A 1 202 ? 19.609 -18.672 -24.562 1 91.69 202 LYS A O 1
ATOM 1594 N N . ILE A 1 203 ? 17.719 -18.672 -23.5 1 90.31 203 ILE A N 1
ATOM 1595 C CA . ILE A 1 203 ? 16.953 -19.422 -24.516 1 90.31 203 ILE A CA 1
ATOM 1596 C C . ILE A 1 203 ? 15.906 -18.5 -25.141 1 90.31 203 ILE A C 1
ATOM 1598 O O . ILE A 1 203 ? 15.141 -17.844 -24.438 1 90.31 203 ILE A O 1
ATOM 1602 N N . THR A 1 204 ? 15.984 -18.516 -26.531 1 86.38 204 THR A N 1
ATOM 1603 C CA . THR A 1 204 ? 15.023 -17.656 -27.188 1 86.38 204 THR A CA 1
ATOM 1604 C C . THR A 1 204 ? 14.164 -18.453 -28.172 1 86.38 204 THR A C 1
ATOM 1606 O O . THR A 1 204 ? 13.148 -17.953 -28.672 1 86.38 204 THR A O 1
ATOM 1609 N N . GLN A 1 205 ? 14.578 -19.703 -28.422 1 88.69 205 GLN A N 1
ATOM 1610 C CA . GLN A 1 205 ? 13.859 -20.516 -29.391 1 88.69 205 GLN A CA 1
ATOM 1611 C C . GLN A 1 205 ? 13.273 -21.766 -28.734 1 88.69 205 GLN A C 1
ATOM 1613 O O . GLN A 1 205 ? 13.906 -22.375 -27.859 1 88.69 205 GLN A O 1
ATOM 1618 N N . LYS A 1 206 ? 12.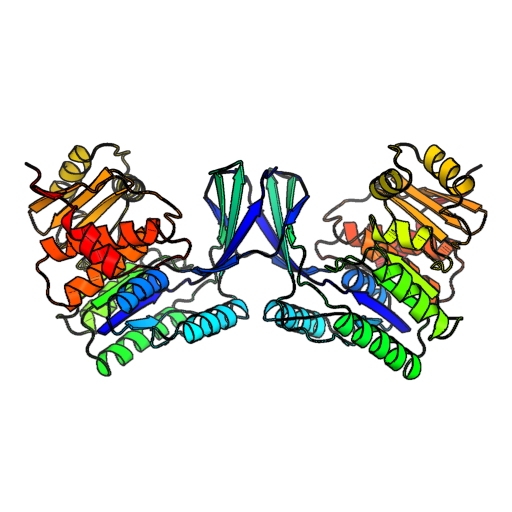102 -22.172 -29.172 1 92 206 LYS A N 1
ATOM 1619 C CA . LYS A 1 206 ? 11.414 -23.344 -28.625 1 92 206 LYS A CA 1
ATOM 1620 C C . LYS A 1 206 ? 12.234 -24.609 -28.844 1 92 206 LYS A C 1
ATOM 1622 O O . LYS A 1 206 ? 12.227 -25.516 -28 1 92 206 LYS A O 1
ATOM 1627 N N . SER A 1 207 ? 12.961 -24.672 -30.016 1 91.19 207 SER A N 1
ATOM 1628 C CA . SER A 1 207 ? 13.781 -25.844 -30.312 1 91.19 207 SER A CA 1
ATOM 1629 C C . SER A 1 207 ? 14.859 -26.047 -29.25 1 91.19 207 SER A C 1
ATOM 1631 O O . SER A 1 207 ? 15.203 -27.172 -28.922 1 91.19 207 SER A O 1
ATOM 1633 N N . ASP A 1 208 ? 15.367 -24.984 -28.766 1 94.75 208 ASP A N 1
ATOM 1634 C CA . ASP A 1 208 ? 16.391 -25.062 -27.719 1 94.75 208 ASP A CA 1
ATOM 1635 C C . ASP A 1 208 ? 15.797 -25.594 -26.406 1 94.75 208 ASP A C 1
ATOM 1637 O O . ASP A 1 208 ? 16.469 -26.297 -25.656 1 94.75 208 ASP A O 1
ATOM 1641 N N . ILE A 1 209 ? 14.562 -25.281 -26.188 1 96.81 209 ILE A N 1
ATOM 1642 C CA . ILE A 1 209 ? 13.891 -25.75 -24.984 1 96.81 209 ILE A CA 1
ATOM 1643 C C . ILE A 1 209 ? 13.836 -27.281 -25 1 96.81 209 ILE A C 1
ATOM 1645 O O . ILE A 1 209 ? 14.203 -27.922 -24.016 1 96.81 209 ILE A O 1
ATOM 1649 N N . LYS A 1 210 ? 13.406 -27.844 -26.141 1 96.31 210 LYS A N 1
ATOM 1650 C CA . LYS A 1 210 ? 13.305 -29.297 -26.266 1 96.31 210 LYS A CA 1
ATOM 1651 C C . LYS A 1 210 ? 14.648 -29.969 -25.984 1 96.31 210 LYS A C 1
ATOM 1653 O O . LYS A 1 210 ? 14.703 -30.953 -25.25 1 96.31 210 LYS A O 1
ATOM 1658 N N . HIS A 1 211 ? 15.648 -29.406 -26.562 1 95.5 211 HIS A N 1
ATOM 1659 C CA . HIS A 1 211 ? 16.984 -29.969 -26.422 1 95.5 211 HIS A CA 1
ATOM 1660 C C . HIS A 1 211 ? 17.375 -30.094 -24.953 1 95.5 211 HIS A C 1
ATOM 1662 O O . HIS A 1 211 ? 17.812 -31.156 -24.5 1 95.5 211 HIS A O 1
ATOM 1668 N N . HIS A 1 212 ? 17.172 -29.047 -24.219 1 96.25 212 HIS A N 1
ATOM 1669 C CA . HIS A 1 212 ? 17.578 -29.031 -22.828 1 96.25 212 HIS A CA 1
ATOM 1670 C C . HIS A 1 212 ? 16.672 -29.922 -21.984 1 96.25 212 HIS A C 1
ATOM 1672 O O . HIS A 1 212 ? 17.125 -30.578 -21.047 1 96.25 212 HIS A O 1
ATOM 1678 N N . LEU A 1 213 ? 15.383 -29.922 -22.266 1 96.81 213 LEU A N 1
ATOM 1679 C CA . LEU A 1 213 ? 14.461 -30.781 -21.531 1 96.81 213 LEU A CA 1
ATOM 1680 C C . LEU A 1 213 ? 14.82 -32.25 -21.719 1 96.81 213 LEU A C 1
ATOM 1682 O O . LEU A 1 213 ? 14.656 -33.062 -20.797 1 96.81 213 LEU A O 1
ATOM 1686 N N . LYS A 1 214 ? 15.312 -32.562 -22.906 1 95.5 214 LYS A N 1
ATOM 1687 C CA . LYS A 1 214 ? 15.641 -33.938 -23.25 1 95.5 214 LYS A CA 1
ATOM 1688 C C . LYS A 1 214 ? 16.969 -34.375 -22.625 1 95.5 214 LYS A C 1
ATOM 1690 O O . LYS A 1 214 ? 17.109 -35.5 -22.172 1 95.5 214 LYS A O 1
ATOM 1695 N N . THR A 1 215 ? 17.906 -33.438 -22.531 1 95.69 215 THR A N 1
ATOM 1696 C CA . THR A 1 215 ? 19.281 -33.844 -22.266 1 95.69 215 THR A CA 1
ATOM 1697 C C . THR A 1 215 ? 19.688 -33.531 -20.828 1 95.69 215 THR A C 1
ATOM 1699 O O . THR A 1 215 ? 20.578 -34.156 -20.266 1 95.69 215 THR A O 1
ATOM 1702 N N . ASN A 1 216 ? 19.125 -32.562 -20.266 1 95.88 216 ASN A N 1
ATOM 1703 C CA . ASN A 1 216 ? 19.516 -32.125 -18.922 1 95.88 216 ASN A CA 1
ATOM 1704 C C . ASN A 1 216 ? 18.906 -33.031 -17.859 1 95.88 216 ASN A C 1
ATOM 1706 O O . ASN A 1 216 ? 17.688 -33.156 -17.766 1 95.88 216 ASN A O 1
ATOM 1710 N N . PRO A 1 217 ? 19.656 -33.656 -17 1 95.25 217 PRO A N 1
ATOM 1711 C CA . PRO A 1 217 ? 19.172 -34.594 -16 1 95.25 217 PRO A CA 1
ATOM 1712 C C . PRO A 1 217 ? 18.234 -33.969 -14.977 1 95.25 217 PRO A C 1
ATOM 1714 O O . PRO A 1 217 ? 17.438 -34.656 -14.336 1 95.25 217 PRO A O 1
ATOM 1717 N N . LEU A 1 218 ? 18.312 -32.656 -14.82 1 95.31 218 LEU A N 1
ATOM 1718 C CA . LEU A 1 218 ? 17.469 -31.953 -13.859 1 95.31 218 LEU A CA 1
ATOM 1719 C C . LEU A 1 218 ? 15.992 -32.156 -14.195 1 95.31 218 LEU A C 1
ATOM 1721 O O . LEU A 1 218 ? 15.141 -32.031 -13.312 1 95.31 218 LEU A O 1
ATOM 1725 N N . PHE A 1 219 ? 15.719 -32.438 -15.445 1 97.12 219 PHE A N 1
ATOM 1726 C CA . PHE A 1 219 ? 14.328 -32.438 -15.891 1 97.12 219 PHE A CA 1
ATOM 1727 C C . PHE A 1 219 ? 13.812 -33.844 -16.047 1 97.12 219 PHE A C 1
ATOM 1729 O O . PHE A 1 219 ? 12.75 -34.062 -16.641 1 97.12 219 PHE A O 1
ATOM 1736 N N . LYS A 1 220 ? 14.57 -34.75 -15.531 1 94.81 220 LYS A N 1
ATOM 1737 C CA . LYS A 1 220 ? 14.148 -36.156 -15.578 1 94.81 220 LYS A CA 1
ATOM 1738 C C . LYS A 1 220 ? 13.141 -36.469 -14.477 1 94.81 220 LYS A C 1
ATOM 1740 O O . LYS A 1 220 ? 13.094 -35.75 -13.461 1 94.81 220 LYS A O 1
ATOM 1745 N N . ASP A 1 221 ? 12.25 -37.438 -14.641 1 95.5 221 ASP A N 1
ATOM 1746 C CA . ASP A 1 221 ? 11.336 -38.031 -13.672 1 95.5 221 ASP A CA 1
ATOM 1747 C C . ASP A 1 221 ? 10.227 -37.031 -13.289 1 95.5 221 ASP A C 1
ATOM 1749 O O . ASP A 1 221 ? 9.766 -37.031 -12.148 1 95.5 221 ASP A O 1
ATOM 1753 N N . ILE A 1 222 ? 9.977 -36.062 -14.047 1 97.75 222 ILE A N 1
ATOM 1754 C CA . ILE A 1 222 ? 8.805 -35.188 -13.961 1 97.75 222 ILE A CA 1
ATOM 1755 C C . ILE A 1 222 ? 7.852 -35.5 -15.117 1 97.75 222 ILE A C 1
ATOM 1757 O O . ILE A 1 222 ? 8.25 -35.469 -16.281 1 97.75 222 ILE A O 1
ATOM 1761 N N . ASP A 1 223 ? 6.676 -35.781 -14.828 1 97.44 223 ASP A N 1
ATOM 1762 C CA . ASP A 1 223 ? 5.73 -36.25 -15.828 1 97.44 223 ASP A CA 1
ATOM 1763 C C . ASP A 1 223 ? 5.402 -35.188 -16.859 1 97.44 223 ASP A C 1
ATOM 1765 O O . ASP A 1 223 ? 5.266 -35.469 -18.047 1 97.44 223 ASP A O 1
ATOM 1769 N N . VAL A 1 224 ? 5.234 -33.938 -16.344 1 98.69 224 VAL A N 1
ATOM 1770 C CA . VAL A 1 224 ? 4.859 -32.844 -17.25 1 98.69 224 VAL A CA 1
ATOM 1771 C C . VAL A 1 224 ? 5.648 -31.594 -16.891 1 98.69 224 VAL A C 1
ATOM 1773 O O . VAL A 1 224 ? 5.633 -31.156 -15.742 1 98.69 224 VAL A O 1
ATOM 1776 N N . ILE A 1 225 ? 6.355 -31.094 -17.828 1 98.75 225 ILE A N 1
ATOM 1777 C CA . ILE A 1 225 ? 7.02 -29.797 -17.719 1 98.75 225 ILE A CA 1
ATOM 1778 C C . ILE A 1 225 ? 6.492 -28.859 -18.797 1 98.75 225 ILE A C 1
ATOM 1780 O O . ILE A 1 225 ? 6.633 -29.125 -19.984 1 98.75 225 ILE A O 1
ATOM 1784 N N . MET A 1 226 ? 5.84 -27.781 -18.359 1 98.62 226 MET A N 1
ATOM 1785 C CA . MET A 1 226 ? 5.316 -26.797 -19.312 1 98.62 226 MET A CA 1
ATOM 1786 C C . MET A 1 226 ? 6.129 -25.516 -19.25 1 98.62 226 MET A C 1
ATOM 1788 O O . MET A 1 226 ? 6.129 -24.812 -18.234 1 98.62 226 MET A O 1
ATOM 1792 N N . ILE A 1 227 ? 6.801 -25.203 -20.344 1 98.31 227 ILE A N 1
ATOM 1793 C CA . ILE A 1 227 ? 7.535 -23.953 -20.484 1 98.31 227 ILE A CA 1
ATOM 1794 C C . ILE A 1 227 ? 6.703 -22.953 -21.281 1 98.31 227 ILE A C 1
ATOM 1796 O O . ILE A 1 227 ? 6.547 -23.094 -22.484 1 98.31 227 ILE A O 1
ATOM 1800 N N . SER A 1 228 ? 6.227 -21.953 -20.578 1 97 228 SER A N 1
ATOM 1801 C CA . SER A 1 228 ? 5.41 -20.953 -21.266 1 97 228 SER A CA 1
ATOM 1802 C C . SER A 1 228 ? 6.277 -19.953 -22.016 1 97 228 SER A C 1
ATOM 1804 O O . SER A 1 228 ? 7.34 -19.562 -21.547 1 97 228 SER A O 1
ATOM 1806 N N . CYS A 1 229 ? 5.84 -19.562 -23.188 1 94.81 229 CYS A N 1
ATOM 1807 C CA . CYS A 1 229 ? 6.586 -18.672 -24.062 1 94.81 229 CYS A CA 1
ATOM 1808 C C . CYS A 1 229 ? 5.738 -17.469 -24.469 1 94.81 229 CYS A C 1
ATOM 1810 O O . CYS A 1 229 ? 5.77 -17.047 -25.625 1 94.81 229 CYS A O 1
ATOM 1812 N N . GLY A 1 230 ? 4.891 -17 -23.594 1 89.81 230 GLY A N 1
ATOM 1813 C CA . GLY A 1 230 ? 4.051 -15.852 -23.875 1 89.81 230 GLY A CA 1
ATOM 1814 C C . GLY A 1 230 ? 3.094 -16.078 -25.031 1 89.81 230 GLY A C 1
ATOM 1815 O O . GLY A 1 230 ? 2.363 -17.078 -25.062 1 89.81 230 GLY A O 1
ATOM 1816 N N . SER A 1 231 ? 3.146 -15.102 -25.969 1 90.69 231 SER A N 1
ATOM 1817 C CA . SER A 1 231 ? 2.246 -15.164 -27.109 1 90.69 231 SER A CA 1
ATOM 1818 C C . SER A 1 231 ? 2.633 -16.297 -28.062 1 90.69 231 SER A C 1
ATOM 1820 O O . SER A 1 231 ? 1.868 -16.656 -28.953 1 90.69 231 SER A O 1
ATOM 1822 N N . TYR A 1 232 ? 3.736 -16.938 -27.797 1 92 232 TYR A N 1
ATOM 1823 C CA . TYR A 1 232 ? 4.199 -18 -28.672 1 92 232 TYR A CA 1
ATOM 1824 C C . TYR A 1 232 ? 3.717 -19.359 -28.172 1 92 232 TYR A C 1
ATOM 1826 O O . TYR A 1 232 ? 4.012 -20.391 -28.781 1 92 232 TYR A O 1
ATOM 1834 N N . GLY A 1 233 ? 3.025 -19.328 -27.062 1 96.12 233 GLY A N 1
ATOM 1835 C CA . GLY A 1 233 ? 2.48 -20.562 -26.531 1 96.12 233 GLY A CA 1
ATOM 1836 C C . GLY A 1 233 ? 3.377 -21.219 -25.5 1 96.12 233 GLY A C 1
ATOM 1837 O O . GLY A 1 233 ? 3.762 -20.594 -24.516 1 96.12 233 GLY A O 1
ATOM 1838 N N . ALA A 1 234 ? 3.648 -22.578 -25.766 1 98.12 234 ALA A N 1
ATOM 1839 C CA . ALA A 1 234 ? 4.449 -23.297 -24.797 1 98.12 234 ALA A CA 1
ATOM 1840 C C . ALA A 1 234 ? 5.125 -24.516 -25.438 1 98.12 234 ALA A C 1
ATOM 1842 O O . ALA A 1 234 ? 4.73 -24.953 -26.516 1 98.12 234 ALA A O 1
ATOM 1843 N N . VAL A 1 235 ? 6.156 -24.922 -24.859 1 98.44 235 VAL A N 1
ATOM 1844 C CA . VAL A 1 235 ? 6.734 -26.234 -25.062 1 98.44 235 VAL A CA 1
ATOM 1845 C C . VAL A 1 235 ? 6.461 -27.125 -23.844 1 98.44 235 VAL A C 1
ATOM 1847 O O . VAL A 1 235 ? 6.707 -26.719 -22.719 1 98.44 235 VAL A O 1
ATOM 1850 N N . VAL A 1 236 ? 5.934 -28.312 -24.156 1 98.69 236 VAL A N 1
ATOM 1851 C CA . VAL A 1 236 ? 5.543 -29.172 -23.031 1 98.69 236 VAL A CA 1
ATOM 1852 C C . VAL A 1 236 ? 6.211 -30.531 -23.172 1 98.69 236 VAL A C 1
ATOM 1854 O O . VAL A 1 236 ? 6.133 -31.172 -24.234 1 98.69 236 VAL A O 1
ATOM 1857 N N . LYS A 1 237 ? 6.941 -30.891 -22.172 1 98.38 237 LYS A N 1
ATOM 1858 C CA . LYS A 1 237 ? 7.391 -32.281 -22.031 1 98.38 237 LYS A CA 1
ATOM 1859 C C . LYS A 1 237 ? 6.352 -33.125 -21.297 1 98.38 237 LYS A C 1
ATOM 1861 O O . LYS A 1 237 ? 5.938 -32.781 -20.188 1 98.38 237 LYS A O 1
ATOM 1866 N N . VAL A 1 238 ? 5.852 -34.125 -21.906 1 97.62 238 VAL A N 1
ATOM 1867 C CA . VAL A 1 238 ? 4.961 -35.125 -21.281 1 97.62 238 VAL A CA 1
ATOM 1868 C C . VAL A 1 238 ? 5.613 -36.5 -21.312 1 97.62 238 VAL A C 1
ATOM 1870 O O . VAL A 1 238 ? 5.629 -37.156 -22.344 1 97.62 238 VAL A O 1
ATOM 1873 N N . LYS A 1 239 ? 6.07 -36.844 -20.125 1 94.31 239 LYS A N 1
ATOM 1874 C CA . LYS A 1 239 ? 6.848 -38.094 -20.047 1 94.31 239 LYS A CA 1
ATOM 1875 C C . LYS A 1 239 ? 8.039 -38.062 -20.984 1 94.31 239 LYS A C 1
ATOM 1877 O O . LYS A 1 239 ? 8.945 -37.219 -20.828 1 94.31 239 LYS A O 1
ATOM 1882 N N . GLU A 1 240 ? 7.949 -38.75 -22.047 1 92.06 240 GLU A N 1
ATOM 1883 C CA . GLU A 1 240 ? 9.086 -38.781 -22.969 1 92.06 240 GLU A CA 1
ATOM 1884 C C . GLU A 1 240 ? 8.758 -38.094 -24.281 1 92.06 240 GLU A C 1
ATOM 1886 O O . GLU A 1 240 ? 9.555 -38.125 -25.219 1 92.06 240 GLU A O 1
ATOM 1891 N N . GLU A 1 241 ? 7.656 -37.469 -24.328 1 96.62 241 GLU A N 1
ATOM 1892 C CA . GLU A 1 241 ? 7.25 -36.75 -25.516 1 96.62 241 GLU A CA 1
ATOM 1893 C C . GLU A 1 241 ? 7.422 -35.219 -25.328 1 96.62 241 GLU A C 1
ATOM 1895 O O . GLU A 1 241 ? 7.359 -34.719 -24.203 1 96.62 241 GLU A O 1
ATOM 1900 N N . PHE A 1 242 ? 7.637 -34.625 -26.438 1 97.81 242 PHE A N 1
ATOM 1901 C CA . PHE A 1 242 ? 7.762 -33.156 -26.453 1 97.81 242 PHE A CA 1
ATOM 1902 C C . PHE A 1 242 ? 6.742 -32.531 -27.406 1 97.81 242 PHE A C 1
ATOM 1904 O O . PHE A 1 242 ? 6.656 -32.938 -28.578 1 97.81 242 PHE A O 1
ATOM 1911 N N . TRP A 1 243 ? 5.984 -31.625 -26.875 1 98.44 243 TRP A N 1
ATOM 1912 C CA . TRP A 1 243 ? 4.898 -31.047 -27.656 1 98.44 243 TRP A CA 1
ATOM 1913 C C . TRP A 1 243 ? 5.113 -29.547 -27.844 1 98.44 243 TRP A C 1
ATOM 1915 O O . TRP A 1 243 ? 5.555 -28.859 -26.922 1 98.44 243 TRP A O 1
ATOM 1925 N N . ASN A 1 244 ? 4.891 -29.047 -29.047 1 98.19 244 ASN A N 1
ATOM 1926 C CA . ASN A 1 244 ? 4.73 -27.625 -29.344 1 98.19 244 ASN A CA 1
ATOM 1927 C C . ASN A 1 244 ? 3.271 -27.188 -29.219 1 98.19 244 ASN A C 1
ATOM 1929 O O . ASN A 1 244 ? 2.398 -27.75 -29.891 1 98.19 244 ASN A O 1
ATOM 1933 N N . VAL A 1 245 ? 3.025 -26.266 -28.391 1 98.38 245 VAL A N 1
ATOM 1934 C CA . VAL A 1 245 ? 1.678 -25.734 -28.219 1 98.38 245 VAL A CA 1
ATOM 1935 C C . VAL A 1 245 ? 1.579 -24.359 -28.875 1 98.38 24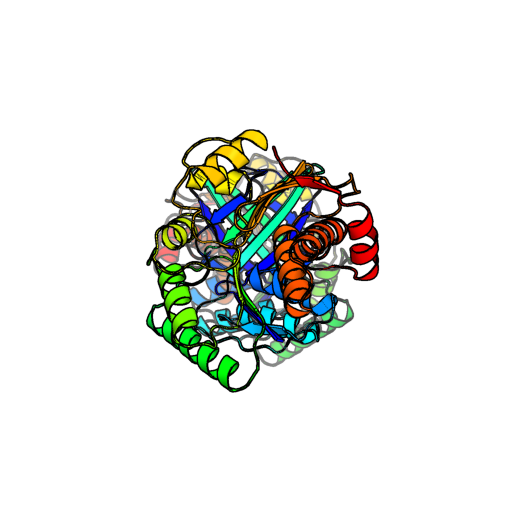5 VAL A C 1
ATOM 1937 O O . VAL A 1 245 ? 2.293 -23.438 -28.484 1 98.38 245 VAL A O 1
ATOM 1940 N N . GLU A 1 246 ? 0.722 -24.203 -29.812 1 97.81 246 GLU A N 1
ATOM 1941 C CA . GLU A 1 246 ? 0.457 -22.938 -30.484 1 97.81 246 GLU A CA 1
ATOM 1942 C C . GLU A 1 246 ? -0.909 -22.375 -30.094 1 97.81 246 GLU A C 1
ATOM 1944 O O . GLU A 1 246 ? -1.896 -23.109 -30.047 1 97.81 246 GLU A O 1
ATOM 1949 N N . ILE A 1 247 ? -0.896 -21.156 -29.781 1 97.19 247 ILE A N 1
ATOM 1950 C CA . ILE A 1 247 ? -2.145 -20.5 -29.391 1 97.19 247 ILE A CA 1
ATOM 1951 C C . ILE A 1 247 ? -2.463 -19.375 -30.359 1 97.19 247 ILE A C 1
ATOM 1953 O O . ILE A 1 247 ? -1.556 -18.766 -30.938 1 97.19 247 ILE A O 1
ATOM 1957 N N . PRO A 1 248 ? -3.688 -19.047 -30.578 1 95.94 248 PRO A N 1
ATOM 1958 C CA . PRO A 1 248 ? -4.051 -17.906 -31.422 1 95.94 248 PRO A CA 1
ATOM 1959 C C . PRO A 1 248 ? -3.771 -16.562 -30.766 1 95.94 248 PRO A C 1
ATOM 1961 O O . PRO A 1 248 ? -3.639 -16.484 -29.531 1 95.94 248 PRO A O 1
ATOM 1964 N N . LYS A 1 249 ? -3.689 -15.539 -31.578 1 93.69 249 LYS A N 1
ATOM 1965 C CA . LYS A 1 249 ? -3.637 -14.18 -31.047 1 93.69 249 LYS A CA 1
ATOM 1966 C C . LYS A 1 249 ? -4.992 -13.758 -30.484 1 93.69 249 LYS A C 1
ATOM 1968 O O . LYS A 1 249 ? -6.035 -14.062 -31.078 1 93.69 249 LYS A O 1
ATOM 1973 N N . ILE A 1 250 ? -4.945 -13.211 -29.344 1 94.69 250 ILE A N 1
ATOM 1974 C CA . ILE A 1 250 ? -6.18 -12.742 -28.734 1 94.69 250 ILE A CA 1
ATOM 1975 C C . ILE A 1 250 ? -5.98 -11.32 -28.203 1 94.69 250 ILE A C 1
ATOM 1977 O O . ILE A 1 250 ? -4.852 -10.891 -27.953 1 94.69 250 ILE A O 1
ATOM 1981 N N . PRO A 1 251 ? -7.086 -10.555 -28.109 1 93.75 251 PRO A N 1
ATOM 1982 C CA . PRO A 1 251 ? -6.945 -9.281 -27.391 1 93.75 251 PRO A CA 1
ATOM 1983 C C . PRO A 1 251 ? -6.504 -9.453 -25.938 1 93.75 251 PRO A C 1
ATOM 1985 O O . PRO A 1 251 ? -6.977 -10.359 -25.25 1 93.75 251 PRO A O 1
ATOM 1988 N N . ILE A 1 252 ? -5.617 -8.648 -25.531 1 92.81 252 ILE A N 1
ATOM 1989 C CA . ILE A 1 252 ? -5.078 -8.742 -24.172 1 92.81 252 ILE A CA 1
ATOM 1990 C C . ILE A 1 252 ? -5.555 -7.555 -23.344 1 92.81 252 ILE A C 1
ATOM 1992 O O . ILE A 1 252 ? -5.461 -6.402 -23.781 1 92.81 252 ILE A O 1
ATOM 1996 N N . ILE A 1 253 ? -6.055 -7.832 -22.203 1 90.25 253 ILE A N 1
ATOM 1997 C CA . ILE A 1 253 ? -6.43 -6.805 -21.25 1 90.25 253 ILE A CA 1
ATOM 1998 C C . ILE A 1 253 ? -5.41 -6.77 -20.109 1 90.25 253 ILE A C 1
ATOM 2000 O O . ILE A 1 253 ? -4.883 -5.707 -19.766 1 90.25 253 ILE A O 1
ATOM 2004 N N . ASN A 1 254 ? -5.094 -7.902 -19.562 1 88.12 254 ASN A N 1
ATOM 2005 C CA . ASN A 1 254 ? -4.164 -8.062 -18.438 1 88.12 254 ASN A CA 1
ATOM 2006 C C . ASN A 1 254 ? -3.584 -9.477 -18.391 1 88.12 254 ASN A C 1
ATOM 2008 O O . ASN A 1 254 ? -4.324 -10.445 -18.25 1 88.12 254 ASN A O 1
ATOM 2012 N N . THR A 1 255 ? -2.285 -9.539 -18.375 1 89.44 255 THR A N 1
ATOM 2013 C CA . THR A 1 255 ? -1.687 -10.867 -18.422 1 89.44 255 THR A CA 1
ATOM 2014 C C . THR A 1 255 ? -1.365 -11.367 -17.016 1 89.44 255 THR A C 1
ATOM 2016 O O . THR A 1 255 ? -0.983 -12.523 -16.844 1 89.44 255 THR A O 1
ATOM 2019 N N . THR A 1 256 ? -1.507 -10.453 -16.062 1 89.31 256 THR A N 1
ATOM 2020 C CA . THR A 1 256 ? -1.245 -10.867 -14.688 1 89.31 256 THR A CA 1
ATOM 2021 C C . THR A 1 256 ? -2.162 -12.016 -14.281 1 89.31 256 THR A C 1
ATOM 2023 O O . THR A 1 256 ? -3.369 -11.969 -14.523 1 89.31 256 THR A O 1
ATOM 2026 N N . GLY A 1 257 ? -1.56 -13.102 -13.742 1 94.38 257 GLY A N 1
ATOM 2027 C CA . GLY A 1 257 ? -2.328 -14.25 -13.281 1 94.38 257 GLY A CA 1
ATOM 2028 C C . GLY A 1 257 ? -2.529 -15.305 -14.352 1 94.38 257 GLY A C 1
ATOM 2029 O O . GLY A 1 257 ? -3.043 -16.391 -14.07 1 94.38 257 GLY A O 1
ATOM 2030 N N . SER A 1 258 ? -2.111 -15.008 -15.586 1 96.5 258 SER A N 1
ATOM 2031 C CA . SER A 1 258 ? -2.326 -15.961 -16.672 1 96.5 258 SER A CA 1
ATOM 2032 C C . SER A 1 258 ? -1.566 -17.266 -16.422 1 96.5 258 SER A C 1
ATOM 2034 O O . SER A 1 258 ? -2.076 -18.344 -16.703 1 96.5 258 SER A O 1
ATOM 2036 N N . GLY A 1 259 ? -0.387 -17.094 -15.953 1 97.25 259 GLY A N 1
ATOM 2037 C CA . GLY A 1 259 ? 0.36 -18.281 -15.586 1 97.25 259 GLY A CA 1
ATOM 2038 C C . GLY A 1 259 ? -0.299 -19.094 -14.477 1 97.25 259 GLY A C 1
ATOM 2039 O O . GLY A 1 259 ? -0.349 -20.312 -14.539 1 97.25 259 GLY A O 1
ATOM 2040 N N . ASP A 1 260 ? -0.8 -18.391 -13.5 1 98.38 260 ASP A N 1
ATOM 2041 C CA . ASP A 1 260 ? -1.493 -19.047 -12.391 1 98.38 260 ASP A CA 1
ATOM 2042 C C . ASP A 1 260 ? -2.758 -19.75 -12.875 1 98.38 260 ASP A C 1
ATOM 2044 O O . ASP A 1 260 ? -3.051 -20.875 -12.461 1 98.38 260 ASP A O 1
ATOM 2048 N N . ALA A 1 261 ? -3.461 -19.047 -13.75 1 98.69 261 ALA A N 1
ATOM 2049 C CA . ALA A 1 261 ? -4.676 -19.625 -14.32 1 98.69 261 ALA A CA 1
ATOM 2050 C C . ALA A 1 261 ? -4.359 -20.875 -15.141 1 98.69 261 ALA A C 1
ATOM 2052 O O . ALA A 1 261 ? -5.148 -21.812 -15.18 1 98.69 261 ALA A O 1
ATOM 2053 N N . THR A 1 262 ? -3.248 -20.812 -15.836 1 98.75 262 THR A N 1
ATOM 2054 C CA . THR A 1 262 ? -2.787 -21.969 -16.578 1 98.75 262 THR A CA 1
ATOM 2055 C C . THR A 1 262 ? -2.617 -23.172 -15.656 1 98.75 262 THR A C 1
ATOM 2057 O O . THR A 1 262 ? -3.119 -24.266 -15.953 1 98.75 262 THR A O 1
ATOM 2060 N N . VAL A 1 263 ? -2.033 -22.953 -14.531 1 98.88 263 VAL A N 1
ATOM 2061 C CA . VAL A 1 263 ? -1.828 -24.031 -13.562 1 98.88 263 VAL A CA 1
ATOM 2062 C C . VAL A 1 263 ? -3.174 -24.484 -13.008 1 98.88 263 VAL A C 1
ATOM 2064 O O . VAL A 1 263 ? -3.408 -25.688 -12.836 1 98.88 263 VAL A O 1
ATOM 2067 N N . GLY A 1 264 ? -4.051 -23.578 -12.742 1 98.94 264 GLY A N 1
ATOM 2068 C CA . GLY A 1 264 ? -5.383 -23.906 -12.266 1 98.94 264 GLY A CA 1
ATOM 2069 C C . GLY A 1 264 ? -6.18 -24.75 -13.242 1 98.94 264 GLY A C 1
ATOM 2070 O O . GLY A 1 264 ? -6.887 -25.672 -12.844 1 98.94 264 GLY A O 1
ATOM 2071 N N . GLY A 1 265 ? -6.09 -24.375 -14.516 1 98.88 265 GLY A N 1
ATOM 2072 C CA . GLY A 1 265 ? -6.742 -25.172 -15.555 1 98.88 265 GLY A CA 1
ATOM 2073 C C . GLY A 1 265 ? -6.207 -26.578 -15.656 1 98.88 265 GLY A C 1
ATOM 2074 O O . GLY A 1 265 ? -6.973 -27.531 -15.844 1 98.88 265 GLY A O 1
ATOM 2075 N N . PHE A 1 266 ? -4.887 -26.688 -15.578 1 98.88 266 PHE A N 1
ATOM 2076 C CA . PHE A 1 266 ? -4.273 -28.016 -15.578 1 98.88 266 PHE A CA 1
ATOM 2077 C C . PHE A 1 266 ? -4.762 -28.844 -14.398 1 98.88 266 PHE A C 1
ATOM 2079 O O . PHE A 1 266 ? -5.133 -30.016 -14.562 1 98.88 266 PHE A O 1
ATOM 2086 N N . ALA A 1 267 ? -4.797 -28.219 -13.188 1 98.88 267 ALA A N 1
ATOM 2087 C CA . ALA A 1 267 ? -5.246 -28.906 -11.977 1 98.88 267 ALA A CA 1
ATOM 2088 C C . ALA A 1 267 ? -6.688 -29.375 -12.117 1 98.88 267 ALA A C 1
ATOM 2090 O O . ALA A 1 267 ? -7 -30.531 -11.797 1 98.88 267 ALA A O 1
ATOM 2091 N N . HIS A 1 268 ? -7.543 -28.531 -12.609 1 98.81 268 HIS A N 1
ATOM 2092 C CA . HIS A 1 268 ? -8.945 -28.875 -12.797 1 98.81 268 HIS A CA 1
ATOM 2093 C C . HIS A 1 268 ? -9.109 -30.047 -13.75 1 98.81 268 HIS A C 1
ATOM 2095 O O . HIS A 1 268 ? -9.836 -31 -13.453 1 98.81 268 HIS A O 1
ATOM 2101 N N . SER A 1 269 ? -8.445 -29.969 -14.906 1 98.69 269 SER A N 1
ATOM 2102 C CA . SER A 1 269 ? -8.594 -31.016 -15.914 1 98.69 269 SER A CA 1
ATOM 2103 C C . SER A 1 269 ? -8.023 -32.344 -15.422 1 98.69 269 SER A C 1
ATOM 2105 O O . SER A 1 269 ? -8.57 -33.406 -15.719 1 98.69 269 SER A O 1
ATOM 2107 N N . LEU A 1 270 ? -6.926 -32.219 -14.695 1 98.25 270 LEU A N 1
ATOM 2108 C CA . LEU A 1 270 ? -6.367 -33.438 -14.086 1 98.25 270 LEU A CA 1
ATOM 2109 C C . LEU A 1 270 ? -7.363 -34.062 -13.117 1 98.25 270 LEU A C 1
ATOM 2111 O O . LEU A 1 270 ? -7.535 -35.281 -13.102 1 98.25 270 LEU A O 1
ATOM 2115 N N . GLU A 1 271 ? -7.957 -33.25 -12.289 1 98.19 271 GLU A N 1
ATOM 2116 C CA . GLU A 1 271 ? -8.969 -33.688 -11.344 1 98.19 271 GLU A CA 1
ATOM 2117 C C . GLU A 1 271 ? -10.117 -34.406 -12.062 1 98.19 271 GLU A C 1
ATOM 2119 O O . GLU A 1 271 ? -10.68 -35.375 -11.547 1 98.19 271 GLU A O 1
ATOM 2124 N N . GLN A 1 272 ? -10.422 -33.969 -13.266 1 97.81 272 GLN A N 1
ATOM 2125 C CA . GLN A 1 272 ? -11.508 -34.531 -14.062 1 97.81 272 GLN A CA 1
ATOM 2126 C C . GLN A 1 272 ? -11.039 -35.781 -14.828 1 97.81 272 GLN A C 1
ATOM 2128 O O . GLN A 1 272 ? -11.797 -36.344 -15.617 1 97.81 272 GLN A O 1
ATOM 2133 N N . ASN A 1 273 ? -9.836 -36.094 -14.711 1 97.88 273 ASN A N 1
ATOM 2134 C CA . ASN A 1 273 ? -9.234 -37.281 -15.336 1 97.88 273 ASN A CA 1
ATOM 2135 C C . ASN A 1 273 ? -9.172 -37.125 -16.859 1 97.88 273 ASN A C 1
ATOM 2137 O O . ASN A 1 273 ? -9.406 -38.094 -17.578 1 97.88 273 ASN A O 1
ATOM 2141 N N . TYR A 1 274 ? -8.945 -36 -17.297 1 97.75 274 TYR A N 1
ATOM 2142 C CA . TYR A 1 274 ? -8.711 -35.781 -18.734 1 97.75 274 TYR A CA 1
ATOM 2143 C C . TYR A 1 274 ? -7.379 -36.375 -19.156 1 97.75 274 TYR A C 1
ATOM 2145 O O . TYR A 1 274 ? -6.445 -36.469 -18.359 1 97.75 274 TYR A O 1
ATOM 2153 N N . PRO A 1 275 ? -7.297 -36.781 -20.469 1 97.69 275 PRO A N 1
ATOM 2154 C CA . PRO A 1 275 ? -5.965 -37.125 -20.984 1 97.69 275 PRO A CA 1
ATOM 2155 C C . PRO A 1 275 ? -4.996 -35.938 -20.922 1 97.69 275 PRO A C 1
ATOM 2157 O O . PRO A 1 275 ? -5.41 -34.781 -21.062 1 97.69 275 PRO A O 1
ATOM 2160 N N . LEU A 1 276 ? -3.77 -36.219 -20.75 1 98.06 276 LEU A N 1
ATOM 2161 C CA . LEU A 1 276 ? -2.768 -35.188 -20.516 1 98.06 276 LEU A CA 1
ATOM 2162 C C . LEU A 1 276 ? -2.768 -34.156 -21.625 1 98.06 276 LEU A C 1
ATOM 2164 O O . LEU A 1 276 ? -2.553 -32.969 -21.391 1 98.06 276 LEU A O 1
ATOM 2168 N N . LYS A 1 277 ? -2.982 -34.594 -22.844 1 97.75 277 LYS A N 1
ATOM 2169 C CA . LYS A 1 277 ? -3.025 -33.656 -23.953 1 97.75 277 LYS A CA 1
ATOM 2170 C C . LYS A 1 277 ? -4.148 -32.625 -23.781 1 97.75 277 LYS A C 1
ATOM 2172 O O . LYS A 1 277 ? -3.959 -31.438 -24.031 1 97.75 277 LYS A O 1
ATOM 2177 N N . GLU A 1 278 ? -5.258 -33.125 -23.344 1 97.69 278 GLU A N 1
ATOM 2178 C CA . GLU A 1 278 ? -6.383 -32.219 -23.062 1 97.69 278 GLU A CA 1
ATOM 2179 C C . GLU A 1 278 ? -6.105 -31.344 -21.859 1 97.69 278 GLU A C 1
ATOM 2181 O O . GLU A 1 278 ? -6.539 -30.188 -21.812 1 97.69 278 GLU A O 1
ATOM 2186 N N . CYS A 1 279 ? -5.414 -31.891 -20.844 1 98.5 279 CYS A N 1
ATOM 2187 C CA . CYS A 1 279 ? -5.012 -31.062 -19.703 1 98.5 279 CYS A CA 1
ATOM 2188 C C . CYS A 1 279 ? -4.168 -29.875 -20.141 1 98.5 279 CYS A C 1
ATOM 2190 O O . CYS A 1 279 ? -4.375 -28.75 -19.688 1 98.5 279 CYS A O 1
ATOM 2192 N N . VAL A 1 280 ? -3.264 -30.125 -21.078 1 98.5 280 VAL A N 1
ATOM 2193 C CA . VAL A 1 280 ? -2.396 -29.078 -21.594 1 98.5 280 VAL A CA 1
ATOM 2194 C C . VAL A 1 280 ? -3.23 -28.047 -22.359 1 98.5 280 VAL A C 1
ATOM 2196 O O . VAL A 1 280 ? -3.041 -26.828 -22.203 1 98.5 280 VAL A O 1
ATOM 2199 N N . ARG A 1 281 ? -4.164 -28.516 -23.109 1 97.94 281 ARG A N 1
ATOM 2200 C CA . ARG A 1 281 ? -5.035 -27.641 -23.891 1 97.94 281 ARG A CA 1
ATOM 2201 C C . ARG A 1 281 ? -5.852 -26.734 -22.969 1 97.94 281 ARG A C 1
ATOM 2203 O O . ARG A 1 281 ? -5.926 -25.531 -23.203 1 97.94 281 ARG A O 1
ATOM 2210 N N . TYR A 1 282 ? -6.461 -27.312 -21.984 1 97.25 282 TYR A N 1
ATOM 2211 C CA . TYR A 1 282 ? -7.277 -26.562 -21.031 1 97.25 282 TYR A CA 1
ATOM 2212 C C . TYR A 1 282 ? -6.43 -25.562 -20.25 1 97.25 282 TYR A C 1
ATOM 2214 O O . TYR A 1 282 ? -6.867 -24.438 -19.984 1 97.25 282 TYR A O 1
ATOM 2222 N N . ALA A 1 283 ? -5.273 -26.016 -19.859 1 98.62 283 ALA A N 1
ATOM 2223 C CA . ALA A 1 283 ? -4.348 -25.141 -19.141 1 98.62 283 ALA A CA 1
ATOM 2224 C C . ALA A 1 283 ? -4.059 -23.875 -19.938 1 98.62 283 ALA A C 1
ATOM 2226 O O . ALA A 1 283 ? -4.242 -22.766 -19.438 1 98.62 283 ALA A O 1
ATOM 2227 N N . MET A 1 284 ? -3.717 -24.047 -21.203 1 98.44 284 MET A N 1
ATOM 2228 C CA . MET A 1 284 ? -3.391 -22.906 -22.062 1 98.44 284 MET A CA 1
ATOM 2229 C C . MET A 1 284 ? -4.613 -22.031 -22.281 1 98.44 284 MET A C 1
ATOM 2231 O O . MET A 1 284 ? -4.5 -20.797 -22.281 1 98.44 284 MET A O 1
ATOM 2235 N N . ALA A 1 285 ? -5.734 -22.656 -22.438 1 98.69 285 ALA A N 1
ATOM 2236 C CA . ALA A 1 285 ? -6.973 -21.906 -22.641 1 98.69 285 ALA A CA 1
ATOM 2237 C C . ALA A 1 285 ? -7.301 -21.047 -21.422 1 98.69 285 ALA A C 1
ATOM 2239 O O . ALA A 1 285 ? -7.809 -19.922 -21.562 1 98.69 285 ALA A O 1
ATOM 2240 N N . CYS A 1 286 ? -7.055 -21.562 -20.266 1 98.75 286 CYS A N 1
ATOM 2241 C CA . CYS A 1 286 ? -7.301 -20.812 -19.047 1 98.75 286 CYS A CA 1
ATOM 2242 C C . CYS A 1 286 ? -6.395 -19.594 -18.969 1 98.75 286 CYS A C 1
ATOM 2244 O O . CYS A 1 286 ? -6.84 -18.5 -18.609 1 98.75 286 CYS A O 1
ATOM 2246 N N . GLY A 1 287 ? -5.109 -19.797 -19.297 1 98.31 287 GLY A N 1
ATOM 2247 C CA . GLY A 1 287 ? -4.223 -18.641 -19.359 1 98.31 287 GLY A CA 1
ATOM 2248 C C . GLY A 1 287 ? -4.703 -17.562 -20.312 1 98.31 287 GLY A C 1
ATOM 2249 O O . GLY A 1 287 ? -4.672 -16.375 -19.984 1 98.31 287 GLY A O 1
ATOM 2250 N N . MET A 1 288 ? -5.188 -17.984 -21.438 1 98 288 MET A N 1
ATOM 2251 C CA . MET A 1 288 ? -5.699 -17.078 -22.469 1 98 288 MET A CA 1
ATOM 2252 C C . MET A 1 288 ? -6.949 -16.359 -21.969 1 98 288 MET A C 1
ATOM 2254 O O . MET A 1 288 ? -7.09 -15.148 -22.156 1 98 288 MET A O 1
ATOM 2258 N N . SER A 1 289 ? -7.828 -17.078 -21.391 1 98.5 289 SER A N 1
ATOM 2259 C CA . SER A 1 289 ? -9.055 -16.484 -20.859 1 98.5 289 SER A CA 1
ATOM 2260 C C . SER A 1 289 ? -8.75 -15.422 -19.812 1 98.5 289 SER A C 1
ATOM 2262 O O . SER A 1 289 ? -9.336 -14.344 -19.828 1 98.5 289 SER A O 1
ATOM 2264 N N . ASN A 1 290 ? -7.844 -15.742 -18.891 1 98 290 ASN A N 1
ATOM 2265 C CA . ASN A 1 290 ? -7.441 -14.766 -17.891 1 98 290 ASN A CA 1
ATOM 2266 C C . ASN A 1 290 ? -6.902 -13.492 -18.531 1 98 290 ASN A C 1
ATOM 2268 O O . ASN A 1 290 ? -7.207 -12.383 -18.062 1 98 290 ASN A O 1
ATOM 2272 N N . ALA A 1 291 ? -6.121 -13.633 -19.578 1 96.12 291 ALA A N 1
ATOM 2273 C CA . ALA A 1 291 ? -5.48 -12.492 -20.234 1 96.12 291 ALA A CA 1
ATOM 2274 C C . ALA A 1 291 ? -6.523 -11.531 -20.797 1 96.12 291 ALA A C 1
ATOM 2276 O O . ALA A 1 291 ? -6.207 -10.383 -21.125 1 96.12 291 ALA A O 1
ATOM 2277 N N . GLN A 1 292 ? -7.703 -12 -20.938 1 96.56 292 GLN A N 1
ATOM 2278 C CA . GLN A 1 292 ? -8.781 -11.188 -21.484 1 96.56 292 GLN A CA 1
ATOM 2279 C C . GLN A 1 292 ? -9.641 -10.594 -20.375 1 96.56 292 GLN A C 1
ATOM 2281 O O . GLN A 1 292 ? -10.688 -9.992 -20.641 1 96.56 292 GLN A O 1
ATOM 2286 N N . GLN A 1 293 ? -9.242 -10.812 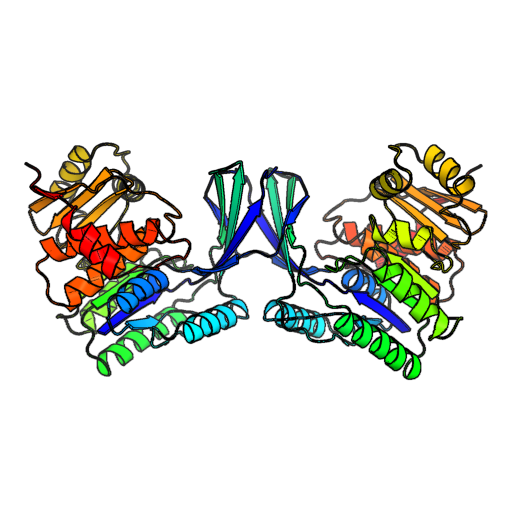-19.141 1 95 293 GLN A N 1
ATOM 2287 C CA . GLN A 1 293 ? -9.953 -10.273 -17.984 1 95 293 GLN A CA 1
ATOM 2288 C C . GLN A 1 293 ? -9.141 -9.18 -17.297 1 95 293 GLN A C 1
ATOM 2290 O O . GLN A 1 293 ? -7.91 -9.195 -17.344 1 95 293 GLN A O 1
ATOM 2295 N N . SER A 1 294 ? -9.836 -8.258 -16.641 1 90 294 SER A N 1
ATOM 2296 C CA . SER A 1 294 ? -9.148 -7.262 -15.828 1 90 294 SER A CA 1
ATOM 2297 C C . SER A 1 294 ? -8.734 -7.84 -14.484 1 90 294 SER A C 1
ATOM 2299 O O . SER A 1 294 ? -7.711 -7.438 -13.914 1 90 294 SER A O 1
ATOM 2301 N N . GLU A 1 295 ? -9.539 -8.812 -14 1 90.88 295 GLU A N 1
ATOM 2302 C CA . GLU A 1 295 ? -9.281 -9.445 -12.703 1 90.88 295 GLU A CA 1
ATOM 2303 C C . GLU A 1 295 ? -8.219 -10.531 -12.828 1 90.88 295 GLU A C 1
ATOM 2305 O O . GLU A 1 295 ? -8.062 -11.141 -13.883 1 90.88 295 GLU A O 1
ATOM 2310 N N . VAL A 1 296 ? -7.582 -10.805 -11.766 1 92.56 296 VAL A N 1
ATOM 2311 C CA . VAL A 1 296 ? -6.473 -11.758 -11.734 1 92.56 296 VAL A CA 1
ATOM 2312 C C . VAL A 1 296 ? -6.98 -13.133 -11.312 1 92.56 296 VAL A C 1
ATOM 2314 O O . VAL A 1 296 ? -7.738 -13.25 -10.344 1 92.56 296 VAL A O 1
ATOM 2317 N N . GLY A 1 297 ? -6.551 -14.172 -12.008 1 94.94 297 GLY A N 1
ATOM 2318 C CA . GLY A 1 297 ? -6.992 -15.523 -11.727 1 94.94 297 GLY A CA 1
ATOM 2319 C C . GLY A 1 297 ? -8.406 -15.805 -12.195 1 94.94 297 GLY A C 1
ATOM 2320 O O . GLY A 1 297 ? -8.969 -16.859 -11.914 1 94.94 297 GLY A O 1
ATOM 2321 N N . LYS A 1 298 ? -8.992 -14.891 -12.891 1 96.88 298 LYS A N 1
ATOM 2322 C CA . LYS A 1 298 ? -10.367 -15.023 -13.359 1 96.88 298 LYS A CA 1
ATOM 2323 C C . LYS A 1 298 ? -10.414 -15.672 -14.742 1 96.88 298 LYS A C 1
ATOM 2325 O O . LYS A 1 298 ? -9.672 -15.281 -15.648 1 96.88 298 LYS A O 1
ATOM 2330 N N . VAL A 1 299 ? -11.25 -16.656 -14.875 1 98.5 299 VAL A N 1
ATOM 2331 C CA . VAL A 1 299 ? -11.508 -17.297 -16.156 1 98.5 299 VAL A CA 1
ATOM 2332 C C . VAL A 1 299 ? -13.008 -17.422 -16.391 1 98.5 299 VAL A C 1
ATOM 2334 O O . VAL A 1 299 ? -13.789 -17.438 -15.438 1 98.5 299 VAL A O 1
ATOM 2337 N N . ILE A 1 300 ? -13.352 -17.406 -17.625 1 98.5 300 ILE A N 1
ATOM 2338 C CA . ILE A 1 300 ? -14.734 -17.641 -18.047 1 98.5 300 ILE A CA 1
ATOM 2339 C C . ILE A 1 300 ? -14.859 -19.031 -18.688 1 98.5 300 ILE A C 1
ATOM 2341 O O . ILE A 1 300 ? -14.344 -19.25 -19.781 1 98.5 300 ILE A O 1
ATOM 2345 N N . PRO A 1 301 ? -15.594 -19.906 -18.047 1 98.31 301 PRO A N 1
ATOM 2346 C CA . PRO A 1 301 ? -15.641 -21.297 -18.516 1 98.31 301 PRO A CA 1
ATOM 2347 C C . PRO A 1 301 ? -16.031 -21.422 -19.984 1 98.31 301 PRO A C 1
ATOM 2349 O O . PRO A 1 301 ? -15.422 -22.203 -20.719 1 98.31 301 PRO A O 1
ATOM 2352 N N . ALA A 1 302 ? -16.953 -20.609 -20.391 1 98.06 302 ALA A N 1
ATOM 2353 C CA . ALA A 1 302 ? -17.375 -20.656 -21.797 1 98.06 302 ALA A CA 1
ATOM 2354 C C . ALA A 1 302 ? -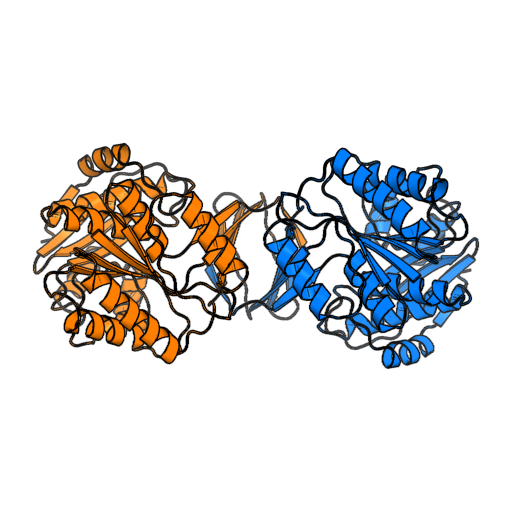16.234 -20.25 -22.719 1 98.06 302 ALA A C 1
ATOM 2356 O O . ALA A 1 302 ? -16.031 -20.859 -23.781 1 98.06 302 ALA A O 1
ATOM 2357 N N . ASP A 1 303 ? -15.5 -19.25 -22.328 1 97.75 303 ASP A N 1
ATOM 2358 C CA . ASP A 1 303 ? -14.344 -18.812 -23.109 1 97.75 303 ASP A CA 1
ATOM 2359 C C . ASP A 1 303 ? -13.266 -19.906 -23.141 1 97.75 303 ASP A C 1
ATOM 2361 O O . ASP A 1 303 ? -12.656 -20.141 -24.188 1 97.75 303 ASP A O 1
ATOM 2365 N N . VAL A 1 304 ? -13.07 -20.531 -22.016 1 98.44 304 VAL A N 1
ATOM 2366 C CA . VAL A 1 304 ? -12.055 -21.562 -21.906 1 98.44 304 VAL A CA 1
ATOM 2367 C C . VAL A 1 304 ? -12.375 -22.688 -22.891 1 98.44 304 VAL A C 1
ATOM 2369 O O . VAL A 1 304 ? -11.5 -23.156 -23.625 1 98.44 304 VAL A O 1
ATOM 2372 N N . LYS A 1 305 ? -13.57 -23.109 -22.922 1 97.69 305 LYS A N 1
ATOM 2373 C CA . LYS A 1 305 ? -14 -24.172 -23.828 1 97.69 305 LYS A CA 1
ATOM 2374 C C . LYS A 1 305 ? -13.773 -23.766 -25.297 1 97.69 305 LYS A C 1
ATOM 2376 O O . LYS A 1 305 ? -13.281 -24.578 -26.094 1 97.69 305 LYS A O 1
ATOM 2381 N N . ASN A 1 306 ? -14.141 -22.562 -25.578 1 97.94 306 ASN A N 1
ATOM 2382 C CA . ASN A 1 306 ? -14 -22.078 -26.953 1 97.94 306 ASN A CA 1
ATOM 2383 C C . ASN A 1 306 ? -12.539 -21.906 -27.344 1 97.94 306 ASN A C 1
ATOM 2385 O O . ASN A 1 306 ? -12.141 -22.297 -28.438 1 97.94 306 ASN A O 1
ATOM 2389 N N . LEU A 1 307 ? -11.766 -21.359 -26.5 1 98.25 307 LEU A N 1
ATOM 2390 C CA . LEU A 1 307 ? -10.344 -21.141 -26.75 1 98.25 307 LEU A CA 1
ATOM 2391 C C . LEU A 1 307 ? -9.602 -22.469 -26.891 1 98.25 307 LEU A C 1
ATOM 2393 O O . LEU A 1 307 ? -8.672 -22.578 -27.703 1 98.25 307 LEU A O 1
ATOM 2397 N N . ALA A 1 308 ? -9.992 -23.406 -26.125 1 98.06 308 ALA A N 1
ATOM 2398 C CA . ALA A 1 308 ? -9.344 -24.719 -26.156 1 98.06 308 ALA A CA 1
ATOM 2399 C C . ALA A 1 308 ? -9.414 -25.328 -27.562 1 98.06 308 ALA A C 1
ATOM 2401 O O . ALA A 1 308 ? -8.469 -25.984 -28 1 98.06 308 ALA A O 1
ATOM 2402 N N . LYS A 1 309 ? -10.445 -25.047 -28.266 1 97.31 309 LYS A N 1
ATOM 2403 C CA . LYS A 1 309 ? -10.648 -25.594 -29.594 1 97.31 309 LYS A CA 1
ATOM 2404 C C . LYS A 1 309 ? -9.641 -25.016 -30.594 1 97.31 309 LYS A C 1
ATOM 2406 O O . LYS A 1 309 ? -9.344 -25.641 -31.609 1 97.31 309 LYS A O 1
ATOM 2411 N N . SER A 1 310 ? -9.141 -23.906 -30.266 1 96.75 310 SER A N 1
ATOM 2412 C CA . SER A 1 310 ? -8.273 -23.188 -31.203 1 96.75 310 SER A CA 1
ATOM 2413 C C . SER A 1 310 ? -6.801 -23.469 -30.906 1 96.75 310 SER A C 1
ATOM 2415 O O . SER A 1 310 ? -5.914 -22.953 -31.578 1 96.75 310 SER A O 1
ATOM 2417 N N . ILE A 1 311 ? -6.535 -24.25 -29.906 1 98.06 311 ILE A N 1
ATOM 2418 C CA . ILE A 1 311 ? -5.164 -24.547 -29.516 1 98.06 311 ILE A CA 1
ATOM 2419 C C . ILE A 1 311 ? -4.66 -25.766 -30.281 1 98.06 311 ILE A C 1
ATOM 2421 O O . ILE A 1 311 ? -5.32 -26.812 -30.297 1 98.06 311 ILE A O 1
ATOM 2425 N N . LYS A 1 312 ? -3.494 -25.625 -30.891 1 98 312 LYS A N 1
ATOM 2426 C CA . LYS A 1 312 ? -2.879 -26.719 -31.656 1 98 312 LYS A CA 1
ATOM 2427 C C . LYS A 1 312 ? -1.694 -27.312 -30.906 1 98 312 LYS A C 1
ATOM 2429 O O . LYS A 1 312 ? -0.782 -26.594 -30.484 1 98 312 LYS A O 1
ATOM 2434 N N . ILE A 1 313 ? -1.717 -28.594 -30.688 1 98.12 313 ILE A N 1
ATOM 2435 C CA . ILE A 1 313 ? -0.628 -29.312 -30.031 1 98.12 313 ILE A CA 1
ATOM 2436 C C . ILE A 1 313 ? -0.009 -30.312 -31 1 98.12 313 ILE A C 1
ATOM 2438 O O . ILE A 1 313 ? -0.693 -31.203 -31.5 1 98.12 313 ILE A O 1
ATOM 2442 N N . THR A 1 314 ? 1.28 -30.125 -31.281 1 97.62 314 THR A N 1
ATOM 2443 C CA . THR A 1 314 ? 1.981 -31.016 -32.219 1 97.62 314 THR A CA 1
ATOM 2444 C C . THR A 1 314 ? 3.227 -31.609 -31.562 1 97.62 314 THR A C 1
ATOM 2446 O O . THR A 1 314 ? 3.875 -30.953 -30.734 1 97.62 314 THR A O 1
ATOM 2449 N N . GLU A 1 315 ? 3.574 -32.781 -31.906 1 96.44 315 GLU A N 1
ATOM 2450 C CA . GLU A 1 315 ? 4.801 -33.406 -31.406 1 96.44 315 GLU A CA 1
ATOM 2451 C C . GLU A 1 315 ? 6.035 -32.75 -32.031 1 96.44 315 GLU A C 1
ATOM 2453 O O . GLU A 1 315 ? 6.055 -32.469 -33.25 1 96.44 315 GLU A O 1
ATOM 2458 N N . MET A 1 316 ? 6.906 -32.438 -31.156 1 94.25 316 MET A N 1
ATOM 2459 C CA . MET A 1 316 ? 8.172 -31.891 -31.641 1 94.25 316 MET A CA 1
ATOM 2460 C C . MET A 1 316 ? 9.109 -33.031 -32.062 1 94.25 316 MET A C 1
ATOM 2462 O O . MET A 1 316 ? 9.289 -34 -31.328 1 94.25 316 MET A O 1
ATOM 2466 N N . LYS A 1 317 ? 9.57 -32.938 -33.281 1 82.44 317 LYS A N 1
ATOM 2467 C CA . LYS A 1 317 ? 10.438 -33.969 -33.844 1 82.44 317 LYS A CA 1
ATOM 2468 C C . LYS A 1 317 ? 11.891 -33.781 -33.438 1 82.44 317 LYS A C 1
ATOM 2470 O O . LYS A 1 317 ? 12.328 -32.625 -33.25 1 82.44 317 LYS A O 1
ATOM 2475 N N . MET B 1 1 ? -5.973 22.625 26.125 1 97.44 1 MET B N 1
ATOM 2476 C CA . MET B 1 1 ? -6.086 21.453 25.266 1 97.44 1 MET B CA 1
ATOM 2477 C C . MET B 1 1 ? -6.094 21.859 23.797 1 97.44 1 MET B C 1
ATOM 2479 O O . MET B 1 1 ? -6.613 22.922 23.438 1 97.44 1 MET B O 1
ATOM 2483 N N . ILE B 1 2 ? -5.469 21.047 22.953 1 98.81 2 ILE B N 1
ATOM 2484 C CA . ILE B 1 2 ? -5.387 21.297 21.531 1 98.81 2 ILE B CA 1
ATOM 2485 C C . ILE B 1 2 ? -6.18 20.25 20.766 1 98.81 2 ILE B C 1
ATOM 2487 O O . ILE B 1 2 ? -6.055 19.047 21.047 1 98.81 2 ILE B O 1
ATOM 2491 N N . LEU B 1 3 ? -7.043 20.641 19.891 1 98.94 3 LEU B N 1
ATOM 2492 C CA . LEU B 1 3 ? -7.77 19.766 18.984 1 98.94 3 LEU B CA 1
ATOM 2493 C C . LEU B 1 3 ? -7.207 19.859 17.562 1 98.94 3 LEU B C 1
ATOM 2495 O O . LEU B 1 3 ? -7.117 20.953 17 1 98.94 3 LEU B O 1
ATOM 2499 N N . THR B 1 4 ? -6.766 18.766 17.031 1 98.88 4 THR B N 1
ATOM 2500 C CA . THR B 1 4 ? -6.324 18.75 15.641 1 98.88 4 THR B CA 1
ATOM 2501 C C . THR B 1 4 ? -7.301 17.969 14.766 1 98.88 4 THR B C 1
ATOM 2503 O O . THR B 1 4 ? -7.758 16.891 15.148 1 98.88 4 THR B O 1
ATOM 2506 N N . ILE B 1 5 ? -7.641 18.516 13.648 1 98.88 5 ILE B N 1
ATOM 2507 C CA . ILE B 1 5 ? -8.617 17.922 12.734 1 98.88 5 ILE B CA 1
ATOM 2508 C C . ILE B 1 5 ? -7.906 17.422 11.484 1 98.88 5 ILE B C 1
ATOM 2510 O O . ILE B 1 5 ? -7.266 18.188 10.766 1 98.88 5 ILE B O 1
ATOM 2514 N N . THR B 1 6 ? -7.984 16.188 11.211 1 98.69 6 THR B N 1
ATOM 2515 C CA . THR B 1 6 ? -7.457 15.539 10.016 1 98.69 6 THR B CA 1
ATOM 2516 C C . THR B 1 6 ? -8.562 14.773 9.289 1 98.69 6 THR B C 1
ATOM 2518 O O . THR B 1 6 ? -8.922 13.664 9.688 1 98.69 6 THR B O 1
ATOM 2521 N N . MET B 1 7 ? -8.945 15.242 8.156 1 98.19 7 MET B N 1
ATOM 2522 C CA . MET B 1 7 ? -10.086 14.625 7.496 1 98.19 7 MET B CA 1
ATOM 2523 C C . MET B 1 7 ? -9.641 13.562 6.504 1 98.19 7 MET B C 1
ATOM 2525 O O . MET B 1 7 ? -10.461 12.82 5.965 1 98.19 7 MET B O 1
ATOM 2529 N N . ASN B 1 8 ? -8.344 13.477 6.266 1 98.44 8 ASN B N 1
ATOM 2530 C CA . ASN B 1 8 ? -7.832 12.531 5.285 1 98.44 8 ASN B CA 1
ATOM 2531 C C . ASN B 1 8 ? -6.547 11.867 5.77 1 98.44 8 ASN B C 1
ATOM 2533 O O . ASN B 1 8 ? -5.516 11.93 5.098 1 98.44 8 ASN B O 1
ATOM 2537 N N . PRO B 1 9 ? -6.594 11.141 6.906 1 98.62 9 PRO B N 1
ATOM 2538 C CA . PRO B 1 9 ? -5.406 10.438 7.402 1 98.62 9 PRO B CA 1
ATOM 2539 C C . PRO B 1 9 ? -4.93 9.344 6.453 1 98.62 9 PRO B C 1
ATOM 2541 O O . PRO B 1 9 ? -5.676 8.914 5.57 1 98.62 9 PRO B O 1
ATOM 2544 N N . SER B 1 10 ? -3.68 8.922 6.641 1 98.19 10 SER B N 1
ATOM 2545 C CA . SER B 1 10 ? -3.105 7.965 5.699 1 98.19 10 SER B CA 1
ATOM 2546 C C . SER B 1 10 ? -2.234 6.938 6.414 1 98.19 10 SER B C 1
ATOM 2548 O O . SER B 1 10 ? -1.739 7.195 7.512 1 98.19 10 SER B O 1
ATOM 2550 N N . ILE B 1 11 ? -2.119 5.758 5.84 1 98 11 ILE B N 1
ATOM 2551 C CA . ILE B 1 11 ? -1.006 4.855 6.113 1 98 11 ILE B CA 1
ATOM 2552 C C . ILE B 1 11 ? 0.11 5.086 5.098 1 98 11 ILE B C 1
ATOM 2554 O O . ILE B 1 11 ? -0.068 4.836 3.902 1 98 11 ILE B O 1
ATOM 2558 N N . ASP B 1 12 ? 1.225 5.535 5.578 1 96.88 12 ASP B N 1
ATOM 2559 C CA . ASP B 1 12 ? 2.371 5.809 4.715 1 96.88 12 ASP B CA 1
ATOM 2560 C C . ASP B 1 12 ? 3.34 4.625 4.699 1 96.88 12 ASP B C 1
ATOM 2562 O O . ASP B 1 12 ? 3.865 4.234 5.742 1 96.88 12 ASP B O 1
ATOM 2566 N N . SER B 1 13 ? 3.576 4.07 3.529 1 97.06 13 SER B N 1
ATOM 2567 C CA . SER B 1 13 ? 4.543 2.99 3.357 1 97.06 13 SER B CA 1
ATOM 2568 C C . SER B 1 13 ? 5.816 3.49 2.688 1 97.06 13 SER B C 1
ATOM 2570 O O . SER B 1 13 ? 5.777 4.012 1.57 1 97.06 13 SER B O 1
ATOM 2572 N N . ILE B 1 14 ? 6.941 3.324 3.348 1 95.56 14 ILE B N 1
ATOM 2573 C CA . ILE B 1 14 ? 8.219 3.781 2.812 1 95.56 14 ILE B CA 1
ATOM 2574 C C . ILE B 1 14 ? 9.047 2.582 2.359 1 95.56 14 ILE B C 1
ATOM 2576 O O . ILE B 1 14 ? 9.383 1.71 3.164 1 95.56 14 ILE B O 1
ATOM 2580 N N . TYR B 1 15 ? 9.367 2.52 1.134 1 96.88 15 TYR B N 1
ATOM 2581 C CA . TYR B 1 15 ? 10.203 1.49 0.524 1 96.88 15 TYR B CA 1
ATOM 2582 C C . TYR B 1 15 ? 11.617 2.002 0.298 1 96.88 15 TYR B C 1
ATOM 2584 O O . TYR B 1 15 ? 11.812 3.158 -0.081 1 96.88 15 TYR B O 1
ATOM 2592 N N . PHE B 1 16 ? 12.578 1.164 0.549 1 95.56 16 PHE B N 1
ATOM 2593 C CA . PHE B 1 16 ? 13.977 1.511 0.311 1 95.56 16 PHE B CA 1
ATOM 2594 C C . PHE B 1 16 ? 14.586 0.595 -0.742 1 95.56 16 PHE B C 1
ATOM 2596 O O . PHE B 1 16 ? 14.406 -0.623 -0.695 1 95.56 16 PHE B O 1
ATOM 2603 N N . THR B 1 17 ? 15.258 1.142 -1.744 1 97.12 17 THR B N 1
ATOM 2604 C CA . THR B 1 17 ? 16.016 0.381 -2.738 1 97.12 17 THR B CA 1
ATOM 2605 C C . THR B 1 17 ? 17.203 1.181 -3.238 1 97.12 17 THR B C 1
ATOM 2607 O O . THR B 1 17 ? 17.188 2.412 -3.236 1 97.12 17 THR B O 1
ATOM 2610 N N . LYS B 1 18 ? 18.25 0.551 -3.602 1 96.06 18 LYS B N 1
ATOM 2611 C CA . LYS B 1 18 ? 19.438 1.229 -4.129 1 96.06 18 LYS B CA 1
ATOM 2612 C C . LYS B 1 18 ? 19.125 1.904 -5.461 1 96.06 18 LYS B C 1
ATOM 2614 O O . LYS B 1 18 ? 19.578 3.029 -5.711 1 96.06 18 LYS B O 1
ATOM 2619 N N . HIS B 1 19 ? 18.469 1.213 -6.277 1 96.56 19 HIS B N 1
ATOM 2620 C CA . HIS B 1 19 ? 18.109 1.718 -7.598 1 96.56 19 HIS B CA 1
ATOM 2621 C C . HIS B 1 19 ? 16.672 1.353 -7.949 1 96.56 19 HIS B C 1
ATOM 2623 O O . HIS B 1 19 ? 16.234 0.236 -7.676 1 96.56 19 HIS B O 1
ATOM 2629 N N . PHE B 1 20 ? 15.953 2.311 -8.484 1 97.12 20 PHE B N 1
ATOM 2630 C CA . PHE B 1 20 ? 14.57 2.092 -8.883 1 97.12 20 PHE B CA 1
ATOM 2631 C C . PHE B 1 20 ? 14.359 2.49 -10.344 1 97.12 20 PHE B C 1
ATOM 2633 O O . PHE B 1 20 ? 14.727 3.596 -10.75 1 97.12 20 PHE B O 1
ATOM 2640 N N . GLU B 1 21 ? 13.781 1.598 -11.133 1 96.81 21 GLU B N 1
ATOM 2641 C CA . GLU B 1 21 ? 13.594 1.808 -12.562 1 96.81 21 GLU B CA 1
ATOM 2642 C C . GLU B 1 21 ? 12.141 1.604 -12.977 1 96.81 21 GLU B C 1
ATOM 2644 O O . GLU B 1 21 ? 11.508 0.622 -12.578 1 96.81 21 GLU B O 1
ATOM 2649 N N . LEU B 1 22 ? 11.641 2.564 -13.758 1 96.81 22 LEU B N 1
ATOM 2650 C CA . LEU B 1 22 ? 10.281 2.445 -14.266 1 96.81 22 LEU B CA 1
ATOM 2651 C C . LEU B 1 22 ? 10.164 1.306 -15.266 1 96.81 22 LEU B C 1
ATOM 2653 O O . LEU B 1 22 ? 11.125 1.003 -15.984 1 96.81 22 LEU B O 1
ATOM 2657 N N . GLY B 1 23 ? 9.023 0.668 -15.352 1 95.25 23 GLY B N 1
ATOM 2658 C CA . GLY B 1 23 ? 8.742 -0.347 -16.344 1 95.25 23 GLY B CA 1
ATOM 2659 C C . GLY B 1 23 ? 9.258 -1.722 -15.969 1 95.25 23 GLY B C 1
ATOM 2660 O O . GLY B 1 23 ? 9.297 -2.629 -16.797 1 95.25 23 GLY B O 1
ATOM 2661 N N . THR B 1 24 ? 9.68 -1.844 -14.719 1 94.56 24 THR B N 1
ATOM 2662 C CA . THR B 1 24 ? 10.219 -3.119 -14.258 1 94.56 24 THR B CA 1
ATOM 2663 C C . THR B 1 24 ? 9.531 -3.562 -12.977 1 94.56 24 THR B C 1
ATOM 2665 O O . THR B 1 24 ? 8.789 -2.789 -12.359 1 94.56 24 THR B O 1
ATOM 2668 N N . MET B 1 25 ? 9.742 -4.77 -12.688 1 93.38 25 MET B N 1
ATOM 2669 C CA . MET B 1 25 ? 9.352 -5.301 -11.391 1 93.38 25 MET B CA 1
ATOM 2670 C C . MET B 1 25 ? 10.523 -5.281 -10.414 1 93.38 25 MET B C 1
ATOM 2672 O O . MET B 1 25 ? 11.594 -5.812 -10.719 1 93.38 25 MET B O 1
ATOM 2676 N N . THR B 1 26 ? 10.359 -4.637 -9.297 1 96.44 26 THR B N 1
ATOM 2677 C CA . THR B 1 26 ? 11.406 -4.562 -8.289 1 96.44 26 THR B CA 1
ATOM 2678 C C . THR B 1 26 ? 10.945 -5.199 -6.98 1 96.44 26 THR B C 1
ATOM 2680 O O . THR B 1 26 ? 9.836 -4.934 -6.516 1 96.44 26 THR B O 1
ATOM 2683 N N . ARG B 1 27 ? 11.742 -6.051 -6.461 1 95.56 27 ARG B N 1
ATOM 2684 C CA . ARG B 1 27 ? 11.445 -6.672 -5.176 1 95.56 27 ARG B CA 1
ATOM 2685 C C . ARG B 1 27 ? 11.953 -5.816 -4.023 1 95.56 27 ARG B C 1
ATOM 2687 O O . ARG B 1 27 ? 13.047 -5.258 -4.09 1 95.56 27 ARG B O 1
ATOM 2694 N N . PHE B 1 28 ? 11.156 -5.738 -2.975 1 97.25 28 PHE B N 1
ATOM 2695 C CA . PHE B 1 28 ? 11.484 -4.945 -1.795 1 97.25 28 PHE B CA 1
ATOM 2696 C C . PHE B 1 28 ? 11.352 -5.781 -0.527 1 97.25 28 PHE B C 1
ATOM 2698 O O . PHE B 1 28 ? 10.539 -6.707 -0.468 1 97.25 28 PHE B O 1
ATOM 2705 N N . ASP B 1 29 ? 12.141 -5.402 0.441 1 95.62 29 ASP B N 1
ATOM 2706 C CA . ASP B 1 29 ? 11.773 -5.801 1.797 1 95.62 29 ASP B CA 1
ATOM 2707 C C . ASP B 1 29 ? 10.461 -5.152 2.227 1 95.62 29 ASP B C 1
ATOM 2709 O O . ASP B 1 29 ? 9.953 -4.258 1.546 1 95.62 29 ASP B O 1
ATOM 2713 N N . SER B 1 30 ? 9.93 -5.648 3.293 1 94.94 30 SER B N 1
ATOM 2714 C CA . SER B 1 30 ? 8.727 -5.023 3.83 1 94.94 30 SER B CA 1
ATOM 2715 C C . SER B 1 30 ? 8.953 -3.543 4.121 1 94.94 30 SER B C 1
ATOM 2717 O O . SER B 1 30 ? 10.008 -3.162 4.645 1 94.94 30 SER B O 1
ATOM 2719 N N . PRO B 1 31 ? 8.031 -2.723 3.795 1 95.94 31 PRO B N 1
ATOM 2720 C CA . PRO B 1 31 ? 8.203 -1.289 4.039 1 95.94 31 PRO B CA 1
ATOM 2721 C C . PRO B 1 31 ? 8.047 -0.92 5.516 1 95.94 31 PRO B C 1
ATOM 2723 O O . PRO B 1 31 ? 7.473 -1.688 6.289 1 95.94 31 PRO B O 1
ATOM 2726 N N . VAL B 1 32 ? 8.641 0.238 5.844 1 93.44 32 VAL B N 1
ATOM 2727 C CA . VAL B 1 32 ? 8.289 0.859 7.117 1 93.44 32 VAL B CA 1
ATOM 2728 C C . VAL B 1 32 ? 6.98 1.634 6.973 1 93.44 32 VAL B C 1
ATOM 2730 O O . VAL B 1 32 ? 6.809 2.4 6.023 1 93.44 32 VAL B O 1
ATOM 2733 N N . ARG B 1 33 ? 6.078 1.362 7.938 1 95.06 33 ARG B N 1
ATOM 2734 C CA . ARG B 1 33 ? 4.781 2.029 7.848 1 95.06 33 ARG B CA 1
ATOM 2735 C C . ARG B 1 33 ? 4.586 2.998 9.008 1 95.06 33 ARG B C 1
ATOM 2737 O O . ARG B 1 33 ? 4.938 2.689 10.148 1 95.06 33 ARG B O 1
ATOM 2744 N N . TYR B 1 34 ? 4.016 4.246 8.648 1 94.81 34 TYR B N 1
ATOM 2745 C CA . TYR B 1 34 ? 3.689 5.277 9.625 1 94.81 34 TYR B CA 1
ATOM 2746 C C . TYR B 1 34 ? 2.297 5.848 9.375 1 94.81 34 TYR B C 1
ATOM 2748 O O . TYR B 1 34 ? 1.757 5.715 8.273 1 94.81 34 TYR B O 1
ATOM 2756 N N . VAL B 1 35 ? 1.786 6.379 10.461 1 97.94 35 VAL B N 1
ATOM 2757 C CA . VAL B 1 35 ? 0.535 7.113 10.305 1 97.94 35 VAL B CA 1
ATOM 2758 C C . VAL B 1 35 ? 0.825 8.531 9.82 1 97.94 35 VAL B C 1
ATOM 2760 O O . VAL B 1 35 ? 1.628 9.25 10.422 1 97.94 35 VAL B O 1
ATOM 2763 N N . GLY B 1 36 ? 0.196 8.844 8.672 1 96.94 36 GLY B N 1
ATOM 2764 C CA . GLY B 1 36 ? 0.309 10.195 8.133 1 96.94 36 GLY B CA 1
ATOM 2765 C C . GLY B 1 36 ? -0.963 11.008 8.289 1 96.94 36 GLY B C 1
ATOM 2766 O O . GLY B 1 36 ? -2.012 10.461 8.641 1 96.94 36 GLY B O 1
ATOM 2767 N N . GLY B 1 37 ? -0.823 12.227 7.887 1 97.75 37 GLY B N 1
ATOM 2768 C CA . GLY B 1 37 ? -1.835 13.266 8.055 1 97.75 37 GLY B CA 1
ATOM 2769 C C . GLY B 1 37 ? -1.317 14.5 8.766 1 97.75 37 GLY B C 1
ATOM 2770 O O . GLY B 1 37 ? -0.813 14.406 9.891 1 97.75 37 GLY B O 1
ATOM 2771 N N . LYS B 1 38 ? -1.571 15.547 8.133 1 98.19 38 LYS B N 1
ATOM 2772 C CA . LYS B 1 38 ? -0.983 16.781 8.633 1 98.19 38 LYS B CA 1
ATOM 2773 C C . LYS B 1 38 ? -1.438 17.078 10.055 1 98.19 38 LYS B C 1
ATOM 2775 O O . LYS B 1 38 ? -0.629 17.453 10.906 1 98.19 38 LYS B O 1
ATOM 2780 N N . GLY B 1 39 ? -2.674 16.906 10.281 1 98.75 39 GLY B N 1
ATOM 2781 C CA . GLY B 1 39 ? -3.191 17.188 11.609 1 98.75 39 GLY B CA 1
ATOM 2782 C C . GLY B 1 39 ? -2.684 16.219 12.664 1 98.75 39 GLY B C 1
ATOM 2783 O O . GLY B 1 39 ? -2.455 16.594 13.812 1 98.75 39 GLY B O 1
ATOM 2784 N N . ILE B 1 40 ? -2.605 15 12.312 1 98.88 40 ILE B N 1
ATOM 2785 C CA . ILE B 1 40 ? -2.07 13.992 13.211 1 98.88 40 ILE B CA 1
ATOM 2786 C C . ILE B 1 40 ? -0.615 14.305 13.547 1 98.88 40 ILE B C 1
ATOM 2788 O O . ILE B 1 40 ? -0.215 14.273 14.711 1 98.88 40 ILE B O 1
ATOM 2792 N N . ASN B 1 41 ? 0.156 14.656 12.555 1 98.62 41 ASN B N 1
ATOM 2793 C CA . ASN B 1 41 ? 1.552 15.016 12.773 1 98.62 41 ASN B CA 1
ATOM 2794 C C . ASN B 1 41 ? 1.675 16.266 13.641 1 98.62 41 ASN B C 1
ATOM 2796 O O . ASN B 1 41 ? 2.527 16.328 14.531 1 98.62 41 ASN B O 1
ATOM 2800 N N . CYS B 1 42 ? 0.837 17.219 13.344 1 98.81 42 CYS B N 1
ATOM 2801 C CA . CYS B 1 42 ? 0.772 18.422 14.164 1 98.81 42 CYS B CA 1
ATOM 2802 C C . CYS B 1 42 ? 0.485 18.078 15.617 1 98.81 42 CYS B C 1
ATOM 2804 O O . CYS B 1 42 ? 1.175 18.547 16.516 1 98.81 42 CYS B O 1
ATOM 2806 N N . GLY B 1 43 ? -0.521 17.297 15.805 1 98.88 43 GLY B N 1
ATOM 2807 C CA . GLY B 1 43 ? -0.872 16.859 17.156 1 98.88 43 GLY B CA 1
ATOM 2808 C C . GLY B 1 43 ? 0.25 16.109 17.844 1 98.88 43 GLY B C 1
ATOM 2809 O O . GLY B 1 43 ? 0.476 16.297 19.047 1 98.88 43 GLY B O 1
ATOM 2810 N N . ARG B 1 44 ? 0.93 15.266 17.125 1 98.75 44 ARG B N 1
ATOM 2811 C CA . ARG B 1 44 ? 2.049 14.508 17.672 1 98.75 44 ARG B CA 1
ATOM 2812 C C . ARG B 1 44 ? 3.131 15.438 18.203 1 98.75 44 ARG B C 1
ATOM 2814 O O . ARG B 1 44 ? 3.607 15.258 19.328 1 98.75 44 ARG B O 1
ATOM 2821 N N . ALA B 1 45 ? 3.486 16.422 17.422 1 98.75 45 ALA B N 1
ATOM 2822 C CA . ALA B 1 45 ? 4.492 17.391 17.844 1 98.75 45 ALA B CA 1
ATOM 2823 C C . ALA B 1 45 ? 4.047 18.125 19.109 1 98.75 45 ALA B C 1
ATOM 2825 O O . ALA B 1 45 ? 4.82 18.266 20.062 1 98.75 45 ALA B O 1
ATOM 2826 N N . SER B 1 46 ? 2.807 18.562 19.141 1 98.88 46 SER B N 1
ATOM 2827 C CA . SER B 1 46 ? 2.277 19.281 20.297 1 98.88 46 SER B CA 1
ATOM 2828 C C . SER B 1 46 ? 2.285 18.406 21.547 1 98.88 46 SER B C 1
ATOM 2830 O O . SER B 1 46 ? 2.674 18.859 22.625 1 98.88 46 SER B O 1
ATOM 2832 N N . ALA B 1 47 ? 1.846 17.172 21.344 1 98.88 47 ALA B N 1
ATOM 2833 C CA . ALA B 1 47 ? 1.767 16.25 22.469 1 98.88 47 ALA B CA 1
ATOM 2834 C C . ALA B 1 47 ? 3.152 15.961 23.047 1 98.88 47 ALA B C 1
ATOM 2836 O O . ALA B 1 47 ? 3.328 15.914 24.266 1 98.88 47 ALA B O 1
ATOM 2837 N N . LEU B 1 48 ? 4.098 15.781 22.203 1 98.69 48 LEU B N 1
ATOM 2838 C CA . LEU B 1 48 ? 5.457 15.477 22.625 1 98.69 48 LEU B CA 1
ATOM 2839 C C . LEU B 1 48 ? 6.059 16.641 23.391 1 98.69 48 LEU B C 1
ATOM 2841 O O . LEU B 1 48 ? 6.934 16.453 24.25 1 98.69 48 LEU B O 1
ATOM 2845 N N . LEU B 1 49 ? 5.57 17.812 23.109 1 98.5 49 LEU B N 1
ATOM 2846 C CA . LEU B 1 49 ? 6.035 19 23.812 1 98.5 49 LEU B CA 1
ATOM 2847 C C . LEU B 1 49 ? 5.332 19.156 25.156 1 98.5 49 LEU B C 1
ATOM 2849 O O . LEU B 1 49 ? 5.738 19.969 25.984 1 98.5 49 LEU B O 1
ATOM 2853 N N . GLY B 1 50 ? 4.18 18.422 25.344 1 98.31 50 GLY B N 1
ATOM 2854 C CA . GLY B 1 50 ? 3.566 18.406 26.672 1 98.31 50 GLY B CA 1
ATOM 2855 C C . GLY B 1 50 ? 2.102 18.797 26.641 1 98.31 50 GLY B C 1
ATOM 2856 O O . GLY B 1 50 ? 1.438 18.797 27.688 1 98.31 50 GLY B O 1
ATOM 2857 N N . SER B 1 51 ? 1.563 19.078 25.531 1 98.69 51 SER B N 1
ATOM 2858 C CA . SER B 1 51 ? 0.161 19.469 25.469 1 98.69 51 SER B CA 1
ATOM 2859 C C . SER B 1 51 ? -0.76 18.266 25.516 1 98.69 51 SER B C 1
ATOM 2861 O O . SER B 1 51 ? -0.402 17.172 25.047 1 98.69 51 SER B O 1
ATOM 2863 N N . SER B 1 52 ? -1.93 18.438 26.125 1 98.69 52 SER B N 1
ATOM 2864 C CA . SER B 1 52 ? -3.02 17.484 25.938 1 98.69 52 SER B CA 1
ATOM 2865 C C . SER B 1 52 ? -3.68 17.656 24.578 1 98.69 52 SER B C 1
ATOM 2867 O O . SER B 1 52 ? -4.102 18.766 24.219 1 98.69 52 SER B O 1
ATOM 2869 N N . VAL B 1 53 ? -3.781 16.562 23.828 1 98.81 53 VAL B N 1
ATOM 2870 C CA . VAL B 1 53 ? -4.211 16.688 22.438 1 98.81 53 VAL B CA 1
ATOM 2871 C C . VAL B 1 53 ? -5.359 15.727 22.156 1 98.81 53 VAL B C 1
ATOM 2873 O O . VAL B 1 53 ? -5.324 14.57 22.578 1 98.81 53 VAL B O 1
ATOM 2876 N N . ILE B 1 54 ? -6.352 16.219 21.484 1 98.88 54 ILE B N 1
ATOM 2877 C CA . ILE B 1 54 ? -7.402 15.391 20.891 1 98.88 54 ILE B CA 1
ATOM 2878 C C . ILE B 1 54 ? -7.23 15.352 19.375 1 98.88 54 ILE B C 1
ATOM 2880 O O . ILE B 1 54 ? -7.086 16.391 18.734 1 98.88 54 ILE B O 1
ATOM 2884 N N . LEU B 1 55 ? -7.203 14.156 18.828 1 98.88 55 LEU B N 1
ATOM 2885 C CA . LEU B 1 55 ? -7.246 13.984 17.375 1 98.88 55 LEU B CA 1
ATOM 2886 C C . LEU B 1 55 ? -8.656 13.641 16.922 1 98.88 55 LEU B C 1
ATOM 2888 O O . LEU B 1 55 ? -9.336 12.812 17.531 1 98.88 55 LEU B O 1
ATOM 2892 N N . THR B 1 56 ? -9.094 14.32 15.891 1 98.81 56 THR B N 1
ATOM 2893 C CA . THR B 1 56 ? -10.391 13.969 15.328 1 98.81 56 THR B CA 1
ATOM 2894 C C . THR B 1 56 ? -10.344 14 13.797 1 98.81 56 THR B C 1
ATOM 2896 O O . THR B 1 56 ? -9.336 14.398 13.211 1 98.81 56 THR B O 1
ATOM 2899 N N . GLY B 1 57 ? -11.367 13.555 13.148 1 98.75 57 GLY B N 1
ATOM 2900 C CA . GLY B 1 57 ? -11.477 13.383 11.711 1 98.75 57 GLY B CA 1
ATOM 2901 C C . GLY B 1 57 ? -12.172 12.094 11.312 1 98.75 57 GLY B C 1
ATOM 2902 O O . GLY B 1 57 ? -13.156 11.703 11.945 1 98.75 57 GLY B O 1
ATOM 2903 N N . PHE B 1 58 ? -11.68 11.508 10.18 1 98.88 58 PHE B N 1
ATOM 2904 C CA . PHE B 1 58 ? -12.352 10.328 9.648 1 98.88 58 PHE B CA 1
ATOM 2905 C C . PHE B 1 58 ? -11.383 9.164 9.531 1 98.88 58 PHE B C 1
ATOM 2907 O O . PHE B 1 58 ? -10.227 9.344 9.156 1 98.88 58 PHE B O 1
ATOM 2914 N N . LEU B 1 59 ? -11.844 7.988 9.867 1 98.75 59 LEU B N 1
ATOM 2915 C CA . LEU B 1 59 ? -11.133 6.738 9.609 1 98.75 59 LEU B CA 1
ATOM 2916 C C . LEU B 1 59 ? -12.078 5.688 9.031 1 98.75 59 LEU B C 1
ATOM 2918 O O . LEU B 1 59 ? -13.227 5.578 9.453 1 98.75 59 LEU B O 1
ATOM 2922 N N . GLY B 1 60 ? -11.578 4.902 8.086 1 98.31 60 GLY B N 1
ATOM 2923 C CA . GLY B 1 60 ? -12.43 3.879 7.508 1 98.31 60 GLY B CA 1
ATOM 2924 C C . GLY B 1 60 ? -11.664 2.656 7.039 1 98.31 60 GLY B C 1
ATOM 2925 O O . GLY B 1 60 ? -10.5 2.76 6.652 1 98.31 60 GLY B O 1
ATOM 2926 N N . GLY B 1 61 ? -12.359 1.485 7.109 1 97.44 61 GLY B N 1
ATOM 2927 C CA . GLY B 1 61 ? -11.836 0.251 6.551 1 97.44 61 GLY B CA 1
ATOM 2928 C C . GLY B 1 61 ? -10.68 -0.32 7.348 1 97.44 61 GLY B C 1
ATOM 2929 O O . GLY B 1 61 ? -10.547 -0.05 8.539 1 97.44 61 GLY B O 1
ATOM 2930 N N . TYR B 1 62 ? -9.922 -1.16 6.715 1 97.5 62 TYR B N 1
ATOM 2931 C CA . TYR B 1 62 ? -8.789 -1.832 7.344 1 97.5 62 TYR B CA 1
ATOM 2932 C C . TYR B 1 62 ? -7.664 -0.845 7.648 1 97.5 62 TYR B C 1
ATOM 2934 O O . TYR B 1 62 ? -7.059 -0.893 8.719 1 97.5 62 TYR B O 1
ATOM 2942 N N . PHE B 1 63 ? -7.438 0.068 6.719 1 97.81 63 PHE B N 1
ATOM 2943 C CA . PHE B 1 63 ? -6.422 1.086 6.953 1 97.81 63 PHE B CA 1
ATOM 2944 C C . PHE B 1 63 ? -6.809 1.979 8.125 1 97.81 63 PHE B C 1
ATOM 2946 O O . PHE B 1 63 ? -5.961 2.346 8.938 1 97.81 63 PHE B O 1
ATOM 2953 N N . GLY B 1 64 ? -8.125 2.311 8.133 1 98.5 64 GLY B N 1
ATOM 2954 C CA . GLY B 1 64 ? -8.578 3.09 9.266 1 98.5 64 GLY B CA 1
ATOM 2955 C C . GLY B 1 64 ? -8.328 2.408 10.602 1 98.5 64 GLY B C 1
ATOM 2956 O O . GLY B 1 64 ? -7.883 3.049 11.555 1 98.5 64 GLY B O 1
ATOM 2957 N N . SER B 1 65 ? -8.602 1.135 10.648 1 98.19 65 SER B N 1
ATOM 2958 C CA . SER B 1 65 ? -8.359 0.36 11.859 1 98.19 65 SER B CA 1
ATOM 2959 C C . SER B 1 65 ? -6.875 0.316 12.203 1 98.19 65 SER B C 1
ATOM 2961 O O . SER B 1 65 ? -6.5 0.423 13.367 1 98.19 65 SER B O 1
ATOM 2963 N N . MET B 1 66 ? -6.094 0.094 11.211 1 97.81 66 MET B N 1
ATOM 2964 C CA . MET B 1 66 ? -4.648 0.089 11.406 1 97.81 66 MET B CA 1
ATOM 2965 C C . MET B 1 66 ? -4.168 1.423 11.969 1 97.81 66 MET B C 1
ATOM 2967 O O . MET B 1 66 ? -3.387 1.453 12.922 1 97.81 66 MET B O 1
ATOM 2971 N N . ILE B 1 67 ? -4.629 2.543 11.453 1 98.62 67 ILE B N 1
ATOM 2972 C CA . ILE B 1 67 ? -4.266 3.883 11.898 1 98.62 67 ILE B CA 1
ATOM 2973 C C . ILE B 1 67 ? -4.672 4.066 13.359 1 98.62 67 ILE B C 1
ATOM 2975 O O . ILE B 1 67 ? -3.867 4.508 14.188 1 98.62 67 ILE B O 1
ATOM 2979 N N . GLN B 1 68 ? -5.891 3.729 13.602 1 98.56 68 GLN B N 1
ATOM 2980 C CA . GLN B 1 68 ? -6.41 3.875 14.961 1 98.56 68 GLN B CA 1
ATOM 2981 C C . GLN B 1 68 ? -5.539 3.121 15.961 1 98.56 68 GLN B C 1
ATOM 2983 O O . GLN B 1 68 ? -5.188 3.66 17.016 1 98.56 68 GLN B O 1
ATOM 2988 N N . ASP B 1 69 ? -5.219 1.87 15.656 1 98.12 69 ASP B N 1
ATOM 2989 C CA . ASP B 1 69 ? -4.434 1.04 16.562 1 98.12 69 ASP B CA 1
ATOM 2990 C C . ASP B 1 69 ? -3.023 1.598 16.75 1 98.12 69 ASP B C 1
ATOM 2992 O O . ASP B 1 69 ? -2.492 1.617 17.859 1 98.12 69 ASP B O 1
ATOM 2996 N N . MET B 1 70 ? -2.459 1.987 15.695 1 97.81 70 MET B N 1
ATOM 2997 C CA . MET B 1 70 ? -1.113 2.547 15.766 1 97.81 70 MET B CA 1
ATOM 2998 C C . MET B 1 70 ? -1.095 3.814 16.609 1 97.81 70 MET B C 1
ATOM 3000 O O . MET B 1 70 ? -0.189 4.008 17.422 1 97.81 70 MET B O 1
ATOM 3004 N N . LEU B 1 71 ? -2.064 4.68 16.422 1 98.62 71 LEU B N 1
ATOM 3005 C CA . LEU B 1 71 ? -2.139 5.91 17.203 1 98.62 71 LEU B CA 1
ATOM 3006 C C . LEU B 1 71 ? -2.385 5.613 18.672 1 98.62 71 LEU B C 1
ATOM 3008 O O . LEU B 1 71 ? -1.813 6.266 19.547 1 98.62 71 LEU B O 1
ATOM 3012 N N . LYS B 1 72 ? -3.283 4.656 18.969 1 98.31 72 LYS B N 1
ATOM 3013 C CA . LYS B 1 72 ? -3.533 4.254 20.344 1 98.31 72 LYS B CA 1
ATOM 3014 C C . LYS B 1 72 ? -2.246 3.809 21.031 1 98.31 72 LYS B C 1
ATOM 3016 O O . LYS B 1 72 ? -2.01 4.137 22.188 1 98.31 72 LYS B O 1
ATOM 3021 N N . ASN B 1 73 ? -1.438 3.125 20.312 1 97.5 73 ASN B N 1
ATOM 3022 C CA . ASN B 1 73 ? -0.209 2.559 20.859 1 97.5 73 ASN B CA 1
ATOM 3023 C C . ASN B 1 73 ? 0.827 3.643 21.156 1 97.5 73 ASN B C 1
ATOM 3025 O O . ASN B 1 73 ? 1.766 3.42 21.922 1 97.5 73 ASN B O 1
ATOM 3029 N N . GLU B 1 74 ? 0.67 4.781 20.469 1 97.38 74 GLU B N 1
ATOM 3030 C CA . GLU B 1 74 ? 1.587 5.879 20.766 1 97.38 74 GLU B CA 1
ATOM 3031 C C . GLU B 1 74 ? 1.34 6.453 22.156 1 97.38 74 GLU B C 1
ATOM 3033 O O . GLU B 1 74 ? 2.223 7.086 22.734 1 97.38 74 GLU B O 1
ATOM 3038 N N . ASN B 1 75 ? 0.086 6.348 22.688 1 97.94 75 ASN B N 1
ATOM 3039 C CA . ASN B 1 75 ? -0.298 6.809 24.016 1 97.94 75 ASN B CA 1
ATOM 3040 C C . ASN B 1 75 ? -0.011 8.297 24.203 1 97.94 75 ASN B C 1
ATOM 3042 O O . ASN B 1 75 ? 0.532 8.703 25.234 1 97.94 75 ASN B O 1
ATOM 3046 N N . LEU B 1 76 ? -0.351 9.07 23.188 1 98.12 76 LEU B N 1
ATOM 3047 C CA . LEU B 1 76 ? -0.067 10.5 23.234 1 98.12 76 LEU B CA 1
ATOM 3048 C C . LEU B 1 76 ? -1.358 11.305 23.203 1 98.12 76 LEU B C 1
ATOM 3050 O O . LEU B 1 76 ? -1.364 12.484 23.562 1 98.12 76 LEU B O 1
ATOM 3054 N N . PHE B 1 77 ? -2.486 10.656 22.703 1 96.31 77 PHE B N 1
ATOM 3055 C CA . PHE B 1 77 ? -3.652 11.438 22.297 1 96.31 77 PHE B CA 1
ATOM 3056 C C . PHE B 1 77 ? -4.93 10.836 22.875 1 96.31 77 PHE B C 1
ATOM 3058 O O . PHE B 1 77 ? -4.957 9.656 23.234 1 96.31 77 PHE B O 1
ATOM 3065 N N . ASP B 1 78 ? -5.914 11.664 23.016 1 98.31 78 ASP B N 1
ATOM 3066 C CA . ASP B 1 78 ? -7.289 11.18 23 1 98.31 78 ASP B CA 1
ATOM 3067 C C . ASP B 1 78 ? -7.82 11.109 21.562 1 98.31 78 ASP B C 1
ATOM 3069 O O . ASP B 1 78 ? -7.734 12.078 20.812 1 98.31 78 ASP B O 1
ATOM 3073 N N . LEU B 1 79 ? -8.344 9.977 21.188 1 98.69 79 LEU B N 1
ATOM 3074 C CA . LEU B 1 79 ? -8.781 9.758 19.812 1 98.69 79 LEU B CA 1
ATOM 3075 C C . LEU B 1 79 ? -10.297 9.867 19.703 1 98.69 79 LEU B C 1
ATOM 3077 O O . LEU B 1 79 ? -11.031 9.18 20.406 1 98.69 79 LEU B O 1
ATOM 3081 N N . HIS B 1 80 ? -10.742 10.719 18.781 1 98.44 80 HIS B N 1
ATOM 3082 C CA . HIS B 1 80 ? -12.164 10.922 18.531 1 98.44 80 HIS B CA 1
ATOM 3083 C C . HIS B 1 80 ? -12.469 10.898 17.047 1 98.44 80 HIS B C 1
ATOM 3085 O O . HIS B 1 80 ? -13.156 11.781 16.531 1 98.44 80 HIS B O 1
ATOM 3091 N N . PHE B 1 81 ? -12.055 9.906 16.406 1 98.75 81 PHE B N 1
ATOM 3092 C CA . PHE B 1 81 ? -12.297 9.805 14.969 1 98.75 81 PHE B CA 1
ATOM 3093 C C . PHE B 1 81 ? -13.703 9.273 14.695 1 98.75 81 PHE B C 1
ATOM 3095 O O . PHE B 1 81 ? -14.203 8.414 15.43 1 98.75 81 PHE B O 1
ATOM 3102 N N . LEU B 1 82 ? -14.289 9.805 13.625 1 98.69 82 LEU B N 1
ATOM 3103 C CA . LEU B 1 82 ? -15.562 9.281 13.125 1 98.69 82 LEU B CA 1
ATOM 3104 C C . LEU B 1 82 ? -15.336 8.18 12.102 1 98.69 82 LEU B C 1
ATOM 3106 O O . LEU B 1 82 ? -14.547 8.336 11.172 1 98.69 82 LEU B O 1
ATOM 3110 N N . PRO B 1 83 ? -16.031 7.059 12.258 1 98.25 83 PRO B N 1
ATOM 3111 C CA . PRO B 1 83 ? -15.891 5.977 11.281 1 98.25 83 PRO B CA 1
ATOM 3112 C C . PRO B 1 83 ? -16.594 6.273 9.961 1 98.25 83 PRO B C 1
ATOM 3114 O O . PRO B 1 83 ? -17.688 6.871 9.961 1 98.25 83 PRO B O 1
ATOM 3117 N N . ILE B 1 84 ? -15.969 5.891 8.914 1 98.19 84 ILE B N 1
ATOM 3118 C CA . ILE B 1 84 ? -16.594 5.949 7.598 1 98.19 84 ILE B CA 1
ATOM 3119 C C . ILE B 1 84 ? -16.469 4.594 6.906 1 98.19 84 ILE B C 1
ATOM 3121 O O . ILE B 1 84 ? -15.695 3.738 7.34 1 98.19 84 ILE B O 1
ATOM 3125 N N . ALA B 1 85 ? -17.219 4.367 5.828 1 94.88 85 ALA B N 1
ATOM 3126 C CA . ALA B 1 85 ? -17.297 3.059 5.18 1 94.88 85 ALA B CA 1
ATOM 3127 C C . ALA B 1 85 ? -16.078 2.814 4.293 1 94.88 85 ALA B C 1
ATOM 3129 O O . ALA B 1 85 ? -15.516 1.718 4.289 1 94.88 85 ALA B O 1
ATOM 3130 N N . GLU B 1 86 ? -15.68 3.834 3.607 1 96 86 GLU B N 1
ATOM 3131 C CA . GLU B 1 86 ? -14.602 3.682 2.633 1 96 86 GLU B CA 1
ATOM 3132 C C . GLU B 1 86 ? -13.242 3.602 3.318 1 96 86 GLU B C 1
ATOM 3134 O O . GLU B 1 86 ? -13.055 4.164 4.398 1 96 86 GLU B O 1
ATOM 3139 N N . GLU B 1 87 ? -12.297 2.973 2.656 1 97.31 87 GLU B N 1
ATOM 3140 C CA . GLU B 1 87 ? -10.953 2.752 3.186 1 97.31 87 GLU B CA 1
ATOM 3141 C C . GLU B 1 87 ? -10.188 4.066 3.312 1 97.31 87 GLU B C 1
ATOM 3143 O O . GLU B 1 87 ? -10.188 4.879 2.387 1 97.31 87 GLU B O 1
ATOM 3148 N N . SER B 1 88 ? -9.57 4.328 4.508 1 98.5 88 SER B N 1
ATOM 3149 C CA . SER B 1 88 ? -8.609 5.426 4.594 1 98.5 88 SER B CA 1
ATOM 3150 C C . SER B 1 88 ? -7.5 5.273 3.559 1 98.5 88 SER B C 1
ATOM 3152 O O . SER B 1 88 ? -7.215 4.16 3.107 1 98.5 88 SER B O 1
ATOM 3154 N N . ARG B 1 89 ? -6.898 6.332 3.25 1 98.31 89 ARG B N 1
ATOM 3155 C CA . ARG B 1 89 ? -5.98 6.324 2.115 1 98.31 89 ARG B CA 1
ATOM 3156 C C . ARG B 1 89 ? -4.609 5.793 2.525 1 98.31 89 ARG B C 1
ATOM 3158 O O . ARG B 1 89 ? -4.293 5.73 3.715 1 98.31 89 ARG B O 1
ATOM 3165 N N . GLY B 1 90 ? -3.898 5.391 1.506 1 97.62 90 GLY B N 1
ATOM 3166 C CA . GLY B 1 90 ? -2.479 5.105 1.635 1 97.62 90 GLY B CA 1
ATOM 3167 C C . GLY B 1 90 ? -1.604 6.082 0.871 1 97.62 90 GLY B C 1
ATOM 3168 O O . GLY B 1 90 ? -2.104 6.883 0.077 1 97.62 90 GLY B O 1
ATOM 3169 N N . ALA B 1 91 ? -0.371 6.098 1.2 1 97.44 91 ALA B N 1
ATOM 3170 C CA . ALA B 1 91 ? 0.686 6.762 0.441 1 97.44 91 ALA B CA 1
ATOM 3171 C C . ALA B 1 91 ? 1.941 5.898 0.378 1 97.44 91 ALA B C 1
ATOM 3173 O O . ALA B 1 91 ? 2.246 5.168 1.323 1 97.44 91 ALA B O 1
ATOM 3174 N N . VAL B 1 92 ? 2.572 5.922 -0.753 1 97.81 92 VAL B N 1
ATOM 3175 C CA . VAL B 1 92 ? 3.791 5.148 -0.97 1 97.81 92 VAL B CA 1
ATOM 3176 C C . VAL B 1 92 ? 4.957 6.094 -1.254 1 97.81 92 VAL B C 1
ATOM 3178 O O . VAL B 1 92 ? 4.852 6.988 -2.096 1 97.81 92 VAL B O 1
ATOM 3181 N N . THR B 1 93 ? 5.996 5.992 -0.557 1 96 93 THR B N 1
ATOM 3182 C CA . THR B 1 93 ? 7.25 6.684 -0.833 1 96 93 THR B CA 1
ATOM 3183 C C . THR B 1 93 ? 8.359 5.684 -1.157 1 96 93 THR B C 1
ATOM 3185 O O . THR B 1 93 ? 8.586 4.734 -0.403 1 96 93 THR B O 1
ATOM 3188 N N . ILE B 1 94 ? 8.977 5.812 -2.232 1 97.31 94 ILE B N 1
ATOM 3189 C CA . ILE B 1 94 ? 10.125 4.996 -2.619 1 97.31 94 ILE B CA 1
ATOM 3190 C C . ILE B 1 94 ? 11.406 5.812 -2.488 1 97.31 94 ILE B C 1
ATOM 3192 O O . ILE B 1 94 ? 11.609 6.781 -3.225 1 97.31 94 ILE B O 1
ATOM 3196 N N . MET B 1 95 ? 12.227 5.508 -1.532 1 94.75 95 MET B N 1
ATOM 3197 C CA . MET B 1 95 ? 13.57 6.074 -1.393 1 94.75 95 MET B CA 1
ATOM 3198 C C . MET B 1 95 ? 14.57 5.32 -2.256 1 94.75 95 MET B C 1
ATOM 3200 O O . MET B 1 95 ? 14.773 4.117 -2.074 1 94.75 95 MET B O 1
ATOM 3204 N N . HIS B 1 96 ? 15.172 6 -3.168 1 96 96 HIS B N 1
ATOM 3205 C CA . HIS B 1 96 ? 16.047 5.312 -4.117 1 96 96 HIS B CA 1
ATOM 3206 C C . HIS B 1 96 ? 17.109 6.246 -4.664 1 96 96 HIS B C 1
ATOM 3208 O O . HIS B 1 96 ? 16.984 7.469 -4.559 1 96 96 HIS B O 1
ATOM 3214 N N . ASP B 1 97 ? 18.219 5.641 -5.238 1 94.62 97 ASP B N 1
ATOM 3215 C CA . ASP B 1 97 ? 19.266 6.383 -5.934 1 94.62 97 ASP B CA 1
ATOM 3216 C C . ASP B 1 97 ? 19.781 7.539 -5.074 1 94.62 97 ASP B C 1
ATOM 3218 O O . ASP B 1 97 ? 19.812 8.688 -5.523 1 94.62 97 ASP B O 1
ATOM 3222 N N . ASP B 1 98 ? 20.094 7.16 -3.855 1 88.06 98 ASP B N 1
ATOM 3223 C CA . ASP B 1 98 ? 20.656 8.047 -2.844 1 88.06 98 ASP B CA 1
ATOM 3224 C C . ASP B 1 98 ? 19.594 8.945 -2.23 1 88.06 98 ASP B C 1
ATOM 3226 O O . ASP B 1 98 ? 18.812 8.5 -1.389 1 88.06 98 ASP B O 1
ATOM 3230 N N . GLU B 1 99 ? 19.375 10.102 -2.779 1 84.69 99 GLU B N 1
ATOM 3231 C CA . GLU B 1 99 ? 18.5 11.031 -2.064 1 84.69 99 GLU B CA 1
ATOM 3232 C C . GLU B 1 99 ? 17.219 11.289 -2.836 1 84.69 99 GLU B C 1
ATOM 3234 O O . GLU B 1 99 ? 16.469 12.227 -2.523 1 84.69 99 GLU B O 1
ATOM 3239 N N . THR B 1 100 ? 16.984 10.398 -3.744 1 93 100 THR B N 1
ATOM 3240 C CA . THR B 1 100 ? 15.773 10.609 -4.539 1 93 100 THR B CA 1
ATOM 3241 C C . THR B 1 100 ? 14.555 10 -3.85 1 93 100 THR B C 1
ATOM 3243 O O . THR B 1 100 ? 14.633 8.898 -3.301 1 93 100 THR B O 1
ATOM 3246 N N . GLN B 1 101 ? 13.5 10.766 -3.82 1 93.56 101 GLN B N 1
ATOM 3247 C CA . GLN B 1 101 ? 12.234 10.32 -3.244 1 93.56 101 GLN B CA 1
ATOM 3248 C C . GLN B 1 101 ? 11.109 10.383 -4.273 1 93.56 101 GLN B C 1
ATOM 3250 O O . GLN B 1 101 ? 10.875 11.422 -4.887 1 93.56 101 GLN B O 1
ATOM 3255 N N . THR B 1 102 ? 10.484 9.25 -4.559 1 96.88 102 THR B N 1
ATOM 3256 C CA . THR B 1 102 ? 9.297 9.164 -5.406 1 96.88 102 THR B CA 1
ATOM 3257 C C . THR B 1 102 ? 8.055 8.852 -4.574 1 96.88 102 THR B C 1
ATOM 3259 O O . THR B 1 102 ? 8.055 7.902 -3.785 1 96.88 102 THR B O 1
ATOM 3262 N N . GLU B 1 103 ? 6.988 9.648 -4.762 1 96.31 103 GLU B N 1
ATOM 3263 C CA . GLU B 1 103 ? 5.855 9.508 -3.852 1 96.31 103 GLU B CA 1
ATOM 3264 C C . GLU B 1 103 ? 4.551 9.312 -4.621 1 96.31 103 GLU B C 1
ATOM 3266 O O . GLU B 1 103 ? 4.301 10 -5.613 1 96.31 103 GLU B O 1
ATOM 3271 N N . LEU B 1 104 ? 3.799 8.344 -4.234 1 98.12 104 LEU B N 1
ATOM 3272 C CA . LEU B 1 104 ? 2.414 8.125 -4.637 1 98.12 104 LEU B CA 1
ATOM 3273 C C . LEU B 1 104 ? 1.454 8.508 -3.516 1 98.12 104 LEU B C 1
ATOM 3275 O O . LEU B 1 104 ? 1.453 7.879 -2.455 1 98.12 104 LEU B O 1
ATOM 3279 N N . VAL B 1 105 ? 0.611 9.508 -3.746 1 97.38 105 VAL B N 1
ATOM 3280 C CA . VAL B 1 105 ? -0.312 9.969 -2.715 1 97.38 105 VAL B CA 1
ATOM 3281 C C . VAL B 1 105 ? -1.752 9.758 -3.178 1 97.38 105 VAL B C 1
ATOM 3283 O O . VAL B 1 105 ? -2.17 10.312 -4.195 1 97.38 105 VAL B O 1
ATOM 3286 N N . GLU B 1 106 ? -2.504 8.953 -2.449 1 98.19 106 GLU B N 1
ATOM 3287 C CA . GLU B 1 106 ? -3.898 8.672 -2.779 1 98.19 106 GLU B CA 1
ATOM 3288 C C . GLU B 1 106 ? -4.805 9.836 -2.396 1 98.19 106 GLU B C 1
ATOM 3290 O O . GLU B 1 106 ? -4.602 10.469 -1.359 1 98.19 106 GLU B O 1
ATOM 3295 N N . ALA B 1 107 ? -5.828 10.047 -3.158 1 96.94 107 ALA B N 1
ATOM 3296 C CA . ALA B 1 107 ? -6.801 11.102 -2.883 1 96.94 107 ALA B CA 1
ATOM 3297 C C . ALA B 1 107 ? -7.574 10.812 -1.601 1 96.94 107 ALA B C 1
ATOM 3299 O O . ALA B 1 107 ? -7.965 11.742 -0.883 1 96.94 107 ALA B O 1
ATOM 3300 N N . GLY B 1 108 ? -7.734 9.453 -1.341 1 97.5 108 GLY B N 1
ATOM 3301 C CA . GLY B 1 108 ? -8.508 9.055 -0.173 1 97.5 108 GLY B CA 1
ATOM 3302 C C . GLY B 1 108 ? -9.992 8.93 -0.452 1 97.5 108 GLY B C 1
ATOM 3303 O O . GLY B 1 108 ? -10.438 9.133 -1.585 1 97.5 108 GLY B O 1
ATOM 3304 N N . PRO B 1 109 ? -10.742 8.586 0.573 1 97.81 109 PRO B N 1
ATOM 3305 C CA . PRO B 1 109 ? -12.18 8.383 0.407 1 97.81 109 PRO B CA 1
ATOM 3306 C C . PRO B 1 109 ? -12.938 9.688 0.148 1 97.81 109 PRO B C 1
ATOM 3308 O O . PRO B 1 109 ? -12.555 10.734 0.671 1 97.81 109 PRO B O 1
ATOM 3311 N N . GLU B 1 110 ? -13.969 9.562 -0.617 1 97.06 110 GLU B N 1
ATOM 3312 C CA . GLU B 1 110 ? -14.859 10.711 -0.764 1 97.06 110 GLU B CA 1
ATOM 3313 C C . GLU B 1 110 ? -15.695 10.922 0.498 1 97.06 110 GLU B C 1
ATOM 3315 O O . GLU B 1 110 ? -16.359 10 0.978 1 97.06 110 GLU B O 1
ATOM 3320 N N . ILE B 1 111 ? -15.672 12.094 1.023 1 98.06 111 ILE B N 1
ATOM 3321 C CA . ILE B 1 111 ? -16.406 12.406 2.24 1 98.06 111 ILE B CA 1
ATOM 3322 C C . ILE B 1 111 ? -17.641 13.242 1.896 1 98.06 111 ILE B C 1
ATOM 3324 O O . ILE B 1 111 ? -17.516 14.383 1.434 1 98.06 111 ILE B O 1
ATOM 3328 N N . ALA B 1 112 ? -18.797 12.711 2.191 1 97 112 ALA B N 1
ATOM 3329 C CA . ALA B 1 112 ? -20.047 13.391 1.891 1 97 112 ALA B CA 1
ATOM 3330 C C . ALA B 1 112 ? -20.266 14.57 2.828 1 97 112 ALA B C 1
ATOM 3332 O O . ALA B 1 112 ? -19.781 14.578 3.961 1 97 112 ALA B O 1
ATOM 3333 N N . ASP B 1 113 ? -21.109 15.5 2.396 1 96.81 113 ASP B N 1
ATOM 3334 C CA . ASP B 1 113 ? -21.422 16.672 3.201 1 96.81 113 ASP B CA 1
ATOM 3335 C C . ASP B 1 113 ? -22.109 16.266 4.508 1 96.81 113 ASP B C 1
ATOM 3337 O O . ASP B 1 113 ? -21.906 16.906 5.543 1 96.81 113 ASP B O 1
ATOM 3341 N N . THR B 1 114 ? -22.875 15.258 4.402 1 97.31 114 THR B N 1
ATOM 3342 C CA . THR B 1 114 ? -23.578 14.789 5.594 1 97.31 114 THR B CA 1
ATOM 3343 C C . THR B 1 114 ? -22.578 14.289 6.637 1 97.31 114 THR B C 1
ATOM 3345 O O . THR B 1 114 ? -22.781 14.492 7.84 1 97.31 114 THR B O 1
ATOM 3348 N N . THR B 1 115 ? -21.547 13.648 6.219 1 98.12 115 THR B N 1
ATOM 3349 C CA . THR B 1 115 ? -20.5 13.156 7.109 1 98.12 115 THR B CA 1
ATOM 3350 C C . THR B 1 115 ? -19.703 14.312 7.703 1 98.12 115 THR B C 1
ATOM 3352 O O . THR B 1 115 ? -19.328 14.281 8.875 1 98.12 115 THR B O 1
ATOM 3355 N N . ILE B 1 116 ? -19.484 15.305 6.902 1 98 116 ILE B N 1
ATOM 3356 C CA . ILE B 1 116 ? -18.781 16.484 7.359 1 98 116 ILE B CA 1
ATOM 3357 C C . ILE B 1 116 ? -19.578 17.188 8.461 1 98 116 ILE B C 1
ATOM 3359 O O . ILE B 1 116 ? -19.016 17.641 9.461 1 98 116 ILE B O 1
ATOM 3363 N N . LYS B 1 117 ? -20.875 17.219 8.281 1 97.88 117 LYS B N 1
ATOM 3364 C CA . LYS B 1 117 ? -21.734 17.828 9.289 1 97.88 117 LYS B CA 1
ATOM 3365 C C . LYS B 1 117 ? -21.641 17.094 10.617 1 97.88 117 LYS B C 1
ATOM 3367 O O . LYS B 1 117 ? -21.703 17.703 11.68 1 97.88 117 LYS B O 1
ATOM 3372 N N . LYS B 1 118 ? -21.516 15.797 10.523 1 98.5 118 LYS B N 1
ATOM 3373 C CA . LYS B 1 118 ? -21.344 15.008 11.742 1 98.5 118 LYS B CA 1
ATOM 3374 C C . LYS B 1 118 ? -20.047 15.398 12.453 1 98.5 118 LYS B C 1
ATOM 3376 O O . LYS B 1 118 ? -20.016 15.484 13.688 1 98.5 118 LYS B O 1
ATOM 3381 N N . LEU B 1 119 ? -19.047 15.625 11.727 1 98.62 119 LEU B N 1
ATOM 3382 C CA . LEU B 1 119 ? -17.781 16.047 12.305 1 98.62 119 LEU B CA 1
ATOM 3383 C C . LEU B 1 119 ? -17.922 17.406 12.977 1 98.62 119 LEU B C 1
ATOM 3385 O O . LEU B 1 119 ? -17.391 17.625 14.078 1 98.62 119 LEU B O 1
ATOM 3389 N N . MET B 1 120 ? -18.594 18.328 12.297 1 98.31 120 MET B N 1
ATOM 3390 C CA . MET B 1 120 ? -18.812 19.656 12.859 1 98.31 120 MET B CA 1
ATOM 3391 C C . MET B 1 120 ? -19.547 19.562 14.195 1 98.31 120 MET B C 1
ATOM 3393 O O . MET B 1 120 ? -19.172 20.234 15.156 1 98.31 120 MET B O 1
ATOM 3397 N N . ASN B 1 121 ? -20.5 18.719 14.227 1 98.19 121 ASN B N 1
ATOM 3398 C CA . ASN B 1 121 ? -21.234 18.516 15.461 1 98.19 121 ASN B CA 1
ATOM 3399 C C . ASN B 1 121 ? -20.359 17.906 16.547 1 98.19 121 ASN B C 1
ATOM 3401 O O . ASN B 1 121 ? -20.469 18.266 17.719 1 98.19 121 ASN B O 1
ATOM 3405 N N . ASP B 1 122 ? -19.547 17.031 16.172 1 97.94 122 ASP B N 1
ATOM 3406 C CA . ASP B 1 122 ? -18.625 16.406 17.125 1 97.94 122 ASP B CA 1
ATOM 3407 C C . ASP B 1 122 ? -17.656 17.422 17.703 1 97.94 122 ASP B C 1
ATOM 3409 O O . ASP B 1 122 ? -17.344 17.391 18.891 1 97.94 122 ASP B O 1
ATOM 3413 N N . ILE B 1 123 ? -17.156 18.25 16.844 1 98.25 123 ILE B N 1
ATOM 3414 C CA . ILE B 1 123 ? -16.25 19.297 17.281 1 98.25 123 ILE B CA 1
ATOM 3415 C C . ILE B 1 123 ? -16.938 20.188 18.312 1 98.25 123 ILE B C 1
ATOM 3417 O O . ILE B 1 123 ? -16.344 20.531 19.344 1 98.25 123 ILE B O 1
ATOM 3421 N N . LYS B 1 124 ? -18.172 20.531 18.031 1 97.94 124 LYS B N 1
ATOM 3422 C CA . LYS B 1 124 ? -18.953 21.328 18.969 1 97.94 124 LYS B CA 1
ATOM 3423 C C . LYS B 1 124 ? -19.094 20.609 20.312 1 97.94 124 LYS B C 1
ATOM 3425 O O . LYS B 1 124 ? -18.922 21.234 21.375 1 97.94 124 LYS B O 1
ATOM 3430 N N . LEU B 1 125 ? -19.375 19.359 20.281 1 97.94 125 LEU B N 1
ATOM 3431 C CA . LEU B 1 125 ? -19.547 18.562 21.5 1 97.94 125 LEU B CA 1
ATOM 3432 C C . LEU B 1 125 ? -18.234 18.484 22.266 1 97.94 125 LEU B C 1
ATOM 3434 O O . LEU B 1 125 ? -18.219 18.609 23.5 1 97.94 125 LEU B O 1
ATOM 3438 N N . ILE B 1 126 ? -17.156 18.266 21.562 1 98 126 ILE B N 1
ATOM 3439 C CA . ILE B 1 126 ? -15.844 18.219 22.188 1 98 126 ILE B CA 1
ATOM 3440 C C . ILE B 1 126 ? -15.547 19.531 22.891 1 98 126 ILE B C 1
ATOM 3442 O O . ILE B 1 126 ? -15.039 19.547 24.016 1 98 126 ILE B O 1
ATOM 3446 N N . SER B 1 127 ? -15.875 20.625 22.234 1 97.19 127 SER B N 1
ATOM 3447 C CA . SER B 1 127 ? -15.586 21.953 22.766 1 97.19 127 SER B CA 1
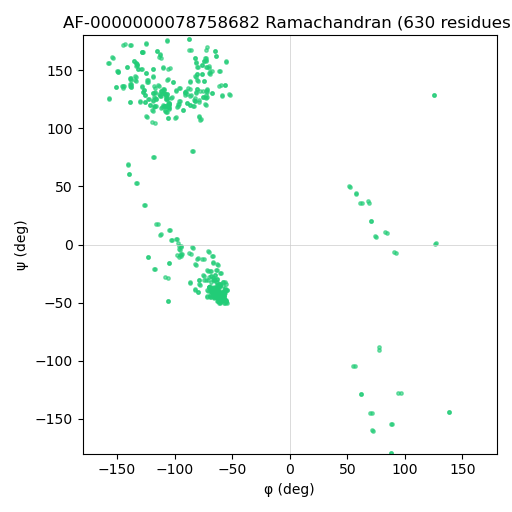ATOM 3448 C C . SER B 1 127 ? -16.438 22.25 24 1 97.19 127 SER B C 1
ATOM 3450 O O . SER B 1 127 ? -16.031 23.047 24.859 1 97.19 127 SER B O 1
ATOM 3452 N N . LYS B 1 128 ? -17.578 21.656 24.109 1 96.25 128 LYS B N 1
ATOM 3453 C CA . LYS B 1 128 ? -18.453 21.844 25.266 1 96.25 128 LYS B CA 1
ATOM 3454 C C . LYS B 1 128 ? -17.891 21.078 26.484 1 96.25 128 LYS B C 1
ATOM 3456 O O . LYS B 1 128 ? -18.062 21.516 27.625 1 96.25 128 LYS B O 1
ATOM 3461 N N . ASN B 1 129 ? -17.25 20.031 26.156 1 96 129 ASN B N 1
ATOM 3462 C CA . ASN B 1 129 ? -16.797 19.141 27.234 1 96 129 ASN B CA 1
ATOM 3463 C C . ASN B 1 129 ? -15.352 19.406 27.625 1 96 129 ASN B C 1
ATOM 3465 O O . ASN B 1 129 ? -14.859 18.859 28.609 1 96 129 ASN B O 1
ATOM 3469 N N . ASN B 1 130 ? -14.711 20.188 26.828 1 94.94 130 ASN B N 1
ATOM 3470 C CA . ASN B 1 130 ? -13.297 20.5 27.047 1 94.94 130 ASN B CA 1
ATOM 3471 C C . ASN B 1 130 ? -13.008 21.984 26.797 1 94.94 130 ASN B C 1
ATOM 3473 O O . ASN B 1 130 ? -13.594 22.594 25.906 1 94.94 130 ASN B O 1
ATOM 3477 N N . TYR B 1 131 ? -12.18 22.531 27.531 1 95.5 131 TYR B N 1
ATOM 3478 C CA . TYR B 1 131 ? -11.648 23.828 27.172 1 95.5 131 TYR B CA 1
ATOM 3479 C C . TYR B 1 131 ? -10.578 23.719 26.109 1 95.5 131 TYR B C 1
ATOM 3481 O O . TYR B 1 131 ? -9.484 23.203 26.359 1 95.5 131 TYR B O 1
ATOM 3489 N N . LEU B 1 132 ? -10.883 24.156 24.984 1 97.81 132 LEU B N 1
ATOM 3490 C CA . LEU B 1 132 ? -9.953 24.125 23.875 1 97.81 132 LEU B CA 1
ATOM 3491 C C . LEU B 1 132 ? -9.242 25.469 23.703 1 97.81 132 LEU B C 1
ATOM 3493 O O . LEU B 1 132 ? -9.883 26.469 23.422 1 97.81 132 LEU B O 1
ATOM 3497 N N . SER B 1 133 ? -7.949 25.438 23.828 1 98.25 133 SER B N 1
ATOM 3498 C CA . SER B 1 133 ? -7.16 26.641 23.609 1 98.25 133 SER B CA 1
ATOM 3499 C C . SER B 1 133 ? -6.902 26.859 22.125 1 98.25 133 SER B C 1
ATOM 3501 O O . SER B 1 133 ? -6.895 28 21.641 1 98.25 133 SER B O 1
ATOM 3503 N N . VAL B 1 134 ? -6.656 25.75 21.453 1 98.81 134 VAL B N 1
ATOM 3504 C CA . VAL B 1 134 ? -6.297 25.828 20.031 1 98.81 134 VAL B CA 1
ATOM 3505 C C . VAL B 1 134 ? -7.027 24.734 19.266 1 98.81 134 VAL B C 1
ATOM 3507 O O . VAL B 1 134 ? -7.145 23.594 19.734 1 98.81 134 VAL B O 1
ATOM 3510 N N . ILE B 1 135 ? -7.551 25.047 18.094 1 98.88 135 ILE B N 1
ATOM 3511 C CA . ILE B 1 135 ? -8.031 24.109 17.078 1 98.88 135 ILE B CA 1
ATOM 3512 C C . ILE B 1 135 ? -7.223 24.281 15.797 1 98.88 135 ILE B C 1
ATOM 3514 O O . ILE B 1 135 ? -7.082 25.391 15.289 1 98.88 135 ILE B O 1
ATOM 3518 N N . THR B 1 136 ? -6.66 23.219 15.359 1 98.88 136 THR B N 1
ATOM 3519 C CA . THR B 1 136 ? -5.961 23.266 14.078 1 98.88 136 THR B CA 1
ATOM 3520 C C . THR B 1 136 ? -6.688 22.438 13.031 1 98.88 136 THR B C 1
ATOM 3522 O O . THR B 1 136 ? -7.082 21.297 13.305 1 98.88 136 THR B O 1
ATOM 3525 N N . ILE B 1 137 ? -6.902 22.969 11.867 1 98.81 137 ILE B N 1
ATOM 3526 C CA . ILE B 1 137 ? -7.492 22.297 10.711 1 98.81 137 ILE B CA 1
ATOM 3527 C C . ILE B 1 137 ? -6.418 22.062 9.648 1 98.81 137 ILE B C 1
ATOM 3529 O O . ILE B 1 137 ? -5.828 23.016 9.125 1 98.81 137 ILE B O 1
ATOM 3533 N N . ASN B 1 138 ? -6.211 20.828 9.359 1 98.44 138 ASN B N 1
ATOM 3534 C CA . ASN B 1 138 ? -5.004 20.5 8.609 1 98.44 138 ASN B CA 1
ATOM 3535 C C . ASN B 1 138 ? -5.293 19.547 7.457 1 98.44 138 ASN B C 1
ATOM 3537 O O . ASN B 1 138 ? -6.102 18.625 7.602 1 98.44 138 ASN B O 1
ATOM 3541 N N . GLY B 1 139 ? -4.551 19.781 6.395 1 97.69 139 GLY B N 1
ATOM 3542 C CA . GLY B 1 139 ? -4.461 18.75 5.375 1 97.69 139 GLY B CA 1
ATOM 3543 C C . GLY B 1 139 ? -5.559 18.844 4.332 1 97.69 139 GLY B C 1
ATOM 3544 O O . GLY B 1 139 ? -5.992 19.938 3.979 1 97.69 139 GLY B O 1
ATOM 3545 N N . SER B 1 140 ? -5.879 17.734 3.719 1 97.12 140 SER B N 1
ATOM 3546 C CA . SER B 1 140 ? -6.785 17.672 2.576 1 97.12 140 SER B CA 1
ATOM 3547 C C . SER B 1 140 ? -8.047 16.891 2.918 1 97.12 140 SER B C 1
ATOM 3549 O O . SER B 1 140 ? -8.141 16.281 3.988 1 97.12 140 SER B O 1
ATOM 3551 N N . VAL B 1 141 ? -8.977 17 2.102 1 97.75 141 VAL B N 1
ATOM 3552 C CA . VAL B 1 141 ? -10.219 16.234 2.125 1 97.75 141 VAL B CA 1
ATOM 3553 C C . VAL B 1 141 ? -10.672 15.945 0.697 1 97.75 141 VAL B C 1
ATOM 3555 O O . VAL B 1 141 ? -10.539 16.797 -0.189 1 97.75 141 VAL B O 1
ATOM 3558 N N . ASN B 1 142 ? -11.055 14.75 0.47 1 97.56 142 ASN B N 1
ATOM 3559 C CA . ASN B 1 142 ? -11.633 14.406 -0.827 1 97.56 142 ASN B CA 1
ATOM 3560 C C . ASN B 1 142 ? -13.125 14.727 -0.877 1 97.56 142 ASN B C 1
ATOM 3562 O O . ASN B 1 142 ? -13.961 13.852 -0.633 1 97.56 142 ASN B O 1
ATOM 3566 N N . ASN B 1 143 ? -13.43 15.898 -1.092 1 97.31 143 ASN B N 1
ATOM 3567 C CA . ASN B 1 143 ? -14.758 16.484 -1.247 1 97.31 143 ASN B CA 1
ATOM 3568 C C . ASN B 1 143 ? -14.789 17.516 -2.379 1 97.31 143 ASN B C 1
ATOM 3570 O O . ASN B 1 143 ? -13.867 18.312 -2.521 1 97.31 143 ASN B O 1
ATOM 3574 N N . PRO B 1 144 ? -15.828 17.484 -3.223 1 95.81 144 PRO B N 1
ATOM 3575 C CA . PRO B 1 144 ? -15.828 18.344 -4.406 1 95.81 144 PRO B CA 1
ATOM 3576 C C . PRO B 1 144 ? -16.109 19.812 -4.074 1 95.81 144 PRO B C 1
ATOM 3578 O O . PRO B 1 144 ? -15.938 20.688 -4.93 1 95.81 144 PRO B O 1
ATOM 3581 N N . ASP B 1 145 ? -16.562 20.141 -2.875 1 97.31 145 ASP B N 1
ATOM 3582 C CA . ASP B 1 145 ? -16.891 21.516 -2.504 1 97.31 145 ASP B CA 1
ATOM 3583 C C . ASP B 1 145 ? -15.641 22.328 -2.209 1 97.31 145 ASP B C 1
ATOM 3585 O O . ASP B 1 145 ? -15.023 22.172 -1.154 1 97.31 145 ASP B O 1
ATOM 3589 N N . PRO B 1 146 ? -15.281 23.25 -3.078 1 96.31 146 PRO B N 1
ATOM 3590 C CA . PRO B 1 146 ? -14.07 24.047 -2.85 1 96.31 146 PRO B CA 1
ATOM 3591 C C . PRO B 1 146 ? -14.203 24.984 -1.651 1 96.31 146 PRO B C 1
ATOM 3593 O O . PRO B 1 146 ? -13.203 25.562 -1.198 1 96.31 146 PRO B O 1
ATOM 3596 N N . PHE B 1 147 ? -15.367 25.141 -1.096 1 97.88 147 PHE B N 1
ATOM 3597 C CA . PHE B 1 147 ? -15.609 26.078 -0.008 1 97.88 147 PHE B CA 1
ATOM 3598 C C . PHE B 1 147 ? -15.695 25.359 1.328 1 97.88 147 PHE B C 1
ATOM 3600 O O . PHE B 1 147 ? -15.938 25.969 2.365 1 97.88 147 PHE B O 1
ATOM 3607 N N . LEU B 1 148 ? -15.477 24.109 1.36 1 98.12 148 LEU B N 1
ATOM 3608 C CA . LEU B 1 148 ? -15.711 23.266 2.529 1 98.12 148 LEU B CA 1
ATOM 3609 C C . LEU B 1 148 ? -14.93 23.797 3.736 1 98.12 148 LEU B C 1
ATOM 3611 O O . LEU B 1 148 ? -15.492 23.922 4.828 1 98.12 148 LEU B O 1
ATOM 3615 N N . TYR B 1 149 ? -13.719 24.094 3.574 1 98.5 149 TYR B N 1
ATOM 3616 C CA . TYR B 1 149 ? -12.891 24.516 4.699 1 98.5 149 TYR B CA 1
ATOM 3617 C C . TYR B 1 149 ? -13.305 25.906 5.188 1 98.5 149 TYR B C 1
ATOM 3619 O O . TYR B 1 149 ? -13.227 26.188 6.383 1 98.5 149 TYR B O 1
ATOM 3627 N N . ALA B 1 150 ? -13.688 26.781 4.227 1 98.38 150 ALA B N 1
ATOM 3628 C CA . ALA B 1 150 ? -14.219 28.094 4.625 1 98.38 150 ALA B CA 1
ATOM 3629 C C . ALA B 1 150 ? -15.492 27.938 5.449 1 98.38 150 ALA B C 1
ATOM 3631 O O . ALA B 1 150 ? -15.68 28.625 6.453 1 98.38 150 ALA B O 1
ATOM 3632 N N . LYS B 1 151 ? -16.328 27.016 5.031 1 98.12 151 LYS B N 1
ATOM 3633 C CA . LYS B 1 151 ? -17.562 26.734 5.762 1 98.12 151 LYS B CA 1
ATOM 3634 C C . LYS B 1 151 ? -17.266 26.156 7.141 1 98.12 151 LYS B C 1
ATOM 3636 O O . LYS B 1 151 ? -17.922 26.5 8.125 1 98.12 151 LYS B O 1
ATOM 3641 N N . LEU B 1 152 ? -16.328 25.266 7.234 1 98.38 152 LEU B N 1
ATOM 3642 C CA . LEU B 1 152 ? -15.93 24.688 8.508 1 98.38 152 LEU B CA 1
ATOM 3643 C C . LEU B 1 152 ? -15.391 25.75 9.453 1 98.38 152 LEU B C 1
ATOM 3645 O O . LEU B 1 152 ? -15.742 25.781 10.633 1 98.38 152 LEU B O 1
ATOM 3649 N N . LEU B 1 153 ? -14.539 26.625 8.938 1 98.5 153 LEU B N 1
ATOM 3650 C CA . LEU B 1 153 ? -14.008 27.719 9.727 1 98.5 153 LEU B CA 1
ATOM 3651 C C . LEU B 1 153 ? -15.125 28.609 10.258 1 98.5 153 LEU B C 1
ATOM 3653 O O . LEU B 1 153 ? -15.141 28.969 11.438 1 98.5 153 LEU B O 1
ATOM 3657 N N . GLN B 1 154 ? -16.047 28.938 9.391 1 98.12 154 GLN B N 1
ATOM 3658 C CA . GLN B 1 154 ? -17.203 29.75 9.789 1 98.12 154 GLN B CA 1
ATOM 3659 C C . GLN B 1 154 ? -17.984 29.078 10.914 1 98.12 154 GLN B C 1
ATOM 3661 O O . GLN B 1 154 ? -18.312 29.719 11.914 1 98.12 154 GLN B O 1
ATOM 3666 N N . TYR B 1 155 ? -18.219 27.844 10.75 1 98.25 155 TYR B N 1
ATOM 3667 C CA . TYR B 1 155 ? -18.953 27.078 11.75 1 98.25 155 TYR B CA 1
ATOM 3668 C C . TYR B 1 155 ? -18.25 27.125 13.102 1 98.25 155 TYR B C 1
ATOM 3670 O O . TYR B 1 155 ? -18.875 27.406 14.125 1 98.25 155 TYR B O 1
ATOM 3678 N N . ILE B 1 156 ? -16.953 26.859 13.094 1 98.19 156 ILE B N 1
ATOM 3679 C CA . ILE B 1 156 ? -16.172 26.812 14.328 1 98.19 156 ILE B CA 1
ATOM 3680 C C . ILE B 1 156 ? -16.172 28.203 14.984 1 98.19 156 ILE B C 1
ATOM 3682 O O . ILE B 1 156 ? -16.391 28.312 16.188 1 98.19 156 ILE B O 1
ATOM 3686 N N . LYS B 1 157 ? -15.984 29.266 14.242 1 97.38 157 LYS B N 1
ATOM 3687 C CA . LYS B 1 157 ? -15.945 30.625 14.773 1 97.38 157 LYS B CA 1
ATOM 3688 C C . LYS B 1 157 ? -17.281 31.016 15.383 1 97.38 157 LYS B C 1
ATOM 3690 O O . LYS B 1 157 ? -17.328 31.766 16.359 1 97.38 157 LYS B O 1
ATOM 3695 N N . GLU B 1 158 ? -18.359 30.438 14.852 1 97.38 158 GLU B N 1
ATOM 3696 C CA . GLU B 1 158 ? -19.703 30.781 15.305 1 97.38 158 GLU B CA 1
ATOM 3697 C C . GLU B 1 158 ? -20.109 29.938 16.516 1 97.38 158 GLU B C 1
ATOM 3699 O O . GLU B 1 158 ? -20.875 30.375 17.359 1 97.38 158 GLU B O 1
ATOM 3704 N N . GLN B 1 159 ? -19.625 28.75 16.531 1 96.94 159 GLN B N 1
ATOM 3705 C CA . GLN B 1 159 ? -20.203 27.797 17.469 1 96.94 159 GLN B CA 1
ATOM 3706 C C . GLN B 1 159 ? -19.281 27.562 18.656 1 96.94 159 GLN B C 1
ATOM 3708 O O . GLN B 1 159 ? -19.703 27.016 19.688 1 96.94 159 GLN B O 1
ATOM 3713 N N . ILE B 1 160 ? -18.094 27.922 18.547 1 95.94 160 ILE B N 1
ATOM 3714 C CA . ILE B 1 160 ? -17.109 27.625 19.578 1 95.94 160 ILE B CA 1
ATOM 3715 C C . ILE B 1 160 ? -16.672 28.922 20.266 1 95.94 160 ILE B C 1
ATOM 3717 O O . ILE B 1 160 ? -16.891 30.016 19.734 1 95.94 160 ILE B O 1
ATOM 3721 N N . ASP B 1 161 ? -16.125 28.812 21.422 1 94.12 161 ASP B N 1
ATOM 3722 C CA . ASP B 1 161 ? -15.648 29.953 22.203 1 94.12 161 ASP B CA 1
ATOM 3723 C C . ASP B 1 161 ? -14.719 30.844 21.375 1 94.12 161 ASP B C 1
ATOM 3725 O O . ASP B 1 161 ? -13.758 30.359 20.781 1 94.12 161 ASP B O 1
ATOM 3729 N N . PRO B 1 162 ? -14.953 32.125 21.328 1 94.5 162 PRO B N 1
ATOM 3730 C CA . PRO B 1 162 ? -14.156 33.031 20.516 1 94.5 162 PRO B CA 1
ATOM 3731 C C . PRO B 1 162 ? -12.719 33.156 21.016 1 94.5 162 PRO B C 1
ATOM 3733 O O . PRO B 1 162 ? -11.859 33.688 20.297 1 94.5 162 PRO B O 1
ATOM 3736 N N . SER B 1 163 ? -12.5 32.75 22.172 1 95.81 163 SER B N 1
ATOM 3737 C CA . SER B 1 163 ? -11.148 32.844 22.703 1 95.81 163 SER B CA 1
ATOM 3738 C C . SER B 1 163 ? -10.266 31.719 22.188 1 95.81 163 SER B C 1
ATOM 3740 O O . SER B 1 163 ? -9.039 31.75 22.344 1 95.81 163 SER B O 1
ATOM 3742 N N . THR B 1 164 ? -10.867 30.703 21.547 1 97.75 164 THR B N 1
ATOM 3743 C CA . THR B 1 164 ? -10.102 29.609 20.984 1 97.75 164 THR B CA 1
ATOM 3744 C C . THR B 1 164 ? -9.352 30.062 19.734 1 97.75 164 THR B C 1
ATOM 3746 O O . THR B 1 164 ? -9.938 30.641 18.828 1 97.75 164 THR B O 1
ATOM 3749 N N . TYR B 1 165 ? -8.047 29.812 19.656 1 98.44 165 TYR B N 1
ATOM 3750 C CA . TYR B 1 165 ? -7.254 30.125 18.469 1 98.44 165 TYR B CA 1
ATOM 3751 C C . TYR B 1 165 ? -7.484 29.078 17.391 1 98.44 165 TYR B C 1
ATOM 3753 O O . TYR B 1 165 ? -7.449 27.875 17.656 1 98.44 165 TYR B O 1
ATOM 3761 N N . ILE B 1 166 ? -7.73 29.531 16.172 1 98.75 166 ILE B N 1
ATOM 3762 C CA . ILE B 1 166 ? -7.93 28.625 15.047 1 98.75 166 ILE B CA 1
ATOM 3763 C C . ILE B 1 166 ? -6.758 28.734 14.078 1 98.75 166 ILE B C 1
ATOM 3765 O O . ILE B 1 166 ? -6.5 29.812 13.523 1 98.75 166 ILE B O 1
ATOM 3769 N N . LEU B 1 167 ? -6.016 27.609 13.883 1 98.88 167 LEU B N 1
ATOM 3770 C CA . LEU B 1 167 ? -4.922 27.5 12.93 1 98.88 167 LEU B CA 1
ATOM 3771 C C . LEU B 1 167 ? -5.332 26.672 11.727 1 98.88 167 LEU B C 1
ATOM 3773 O O . LEU B 1 167 ? -6.012 25.656 11.875 1 98.88 167 LEU B O 1
ATOM 3777 N N . MET B 1 168 ? -4.883 27.062 10.539 1 98.81 168 MET B N 1
ATOM 3778 C CA . MET B 1 168 ? -5.168 26.266 9.352 1 98.81 168 MET B CA 1
ATOM 3779 C C . MET B 1 168 ? -3.893 26 8.555 1 98.81 168 MET B C 1
ATOM 3781 O O . MET B 1 168 ? -3.168 26.938 8.203 1 98.81 168 MET B O 1
ATOM 3785 N N . ASP B 1 169 ? -3.6 24.797 8.344 1 98.62 169 ASP B N 1
ATOM 3786 C CA . ASP B 1 169 ? -2.531 24.328 7.461 1 98.62 169 ASP B CA 1
ATOM 3787 C C . ASP B 1 169 ? -3.094 23.5 6.309 1 98.62 169 ASP B C 1
ATOM 3789 O O . ASP B 1 169 ? -2.99 22.266 6.312 1 98.62 169 ASP B O 1
ATOM 3793 N N . ILE B 1 170 ? -3.678 24.172 5.367 1 98.06 170 ILE B N 1
ATOM 3794 C CA . ILE B 1 170 ? -4.293 23.625 4.16 1 98.06 170 ILE B CA 1
ATOM 3795 C C . ILE B 1 170 ? -3.689 24.297 2.928 1 98.06 170 ILE B C 1
ATOM 3797 O O . ILE B 1 170 ? -2.887 25.219 3.049 1 98.06 170 ILE B O 1
ATOM 3801 N N . SER B 1 171 ? -4.016 23.828 1.738 1 95.75 171 SER B N 1
ATOM 3802 C CA . SER B 1 171 ? -3.355 24.344 0.544 1 95.75 171 SER B CA 1
ATOM 3803 C C . SER B 1 171 ? -4.328 24.453 -0.625 1 95.75 171 SER B C 1
ATOM 3805 O O . SER B 1 171 ? -5.512 24.125 -0.486 1 95.75 171 SER B O 1
ATOM 3807 N N . GLY B 1 172 ? -3.869 25.031 -1.653 1 93.81 172 GLY B N 1
ATOM 3808 C CA . GLY B 1 172 ? -4.574 25.016 -2.926 1 93.81 172 GLY B CA 1
ATOM 3809 C C . GLY B 1 172 ? -5.84 25.844 -2.922 1 93.81 172 GLY B C 1
ATOM 3810 O O . GLY B 1 172 ? -5.883 26.906 -2.303 1 93.81 172 GLY B O 1
ATOM 3811 N N . GLN B 1 173 ? -6.812 25.328 -3.666 1 95 173 GLN B N 1
ATOM 3812 C CA . GLN B 1 173 ? -8.07 26.031 -3.865 1 95 173 GLN B CA 1
ATOM 3813 C C . GLN B 1 173 ? -8.789 26.266 -2.539 1 95 173 GLN B C 1
ATOM 3815 O O . GLN B 1 173 ? -9.406 27.312 -2.33 1 95 173 GLN B O 1
ATOM 3820 N N . HIS B 1 174 ? -8.648 25.312 -1.659 1 97.12 174 HIS B N 1
ATOM 3821 C CA . HIS B 1 174 ? -9.297 25.438 -0.361 1 97.12 174 HIS B CA 1
ATOM 3822 C C . HIS B 1 174 ? -8.742 26.625 0.425 1 97.12 174 HIS B C 1
ATOM 3824 O O . HIS B 1 174 ? -9.5 27.375 1.04 1 97.12 174 HIS B O 1
ATOM 3830 N N . LEU B 1 175 ? -7.438 26.75 0.422 1 97.94 175 LEU B N 1
ATOM 3831 C CA . LEU B 1 175 ? -6.832 27.875 1.126 1 97.94 175 LEU B CA 1
ATOM 3832 C C . LEU B 1 175 ? -7.238 29.203 0.489 1 97.94 175 LEU B C 1
ATOM 3834 O O . LEU B 1 175 ? -7.551 30.172 1.192 1 97.94 175 LEU B O 1
ATOM 3838 N N . ARG B 1 176 ? -7.262 29.219 -0.799 1 96.56 176 ARG B N 1
ATOM 3839 C CA . ARG B 1 176 ? -7.656 30.422 -1.512 1 96.56 176 ARG B CA 1
ATOM 3840 C C . ARG B 1 176 ? -9.062 30.875 -1.11 1 96.56 176 ARG B C 1
ATOM 3842 O O . ARG B 1 176 ? -9.305 32.062 -0.893 1 96.56 176 ARG B O 1
ATOM 3849 N N . GLU B 1 177 ? -9.938 29.922 -1.023 1 97.44 177 GLU B N 1
ATOM 3850 C CA . GLU B 1 177 ? -11.32 30.234 -0.664 1 97.44 177 GLU B CA 1
ATOM 3851 C C . GLU B 1 177 ? -11.414 30.719 0.78 1 97.44 177 GLU B C 1
ATOM 3853 O O . GLU B 1 177 ? -12.234 31.594 1.097 1 97.44 177 GLU B O 1
ATOM 3858 N N . VAL B 1 178 ? -10.633 30.141 1.639 1 98.25 178 VAL B N 1
ATOM 3859 C CA . VAL B 1 178 ? -10.578 30.609 3.021 1 98.25 178 VAL B CA 1
ATOM 3860 C C . VAL B 1 178 ? -10.094 32.062 3.062 1 98.25 178 VAL B C 1
ATOM 3862 O O . VAL B 1 178 ? -10.68 32.906 3.752 1 98.25 178 VAL B O 1
ATOM 3865 N N . LEU B 1 179 ? -9.062 32.375 2.287 1 98 179 LEU B N 1
ATOM 3866 C CA . LEU B 1 179 ? -8.477 33.719 2.264 1 98 179 LEU B CA 1
ATOM 3867 C C . LEU B 1 179 ? -9.461 34.719 1.705 1 98 179 LEU B C 1
ATOM 3869 O O . LEU B 1 179 ? -9.438 35.906 2.096 1 98 179 LEU B O 1
ATOM 3873 N N . ALA B 1 180 ? -10.312 34.281 0.853 1 96.81 180 ALA B N 1
ATOM 3874 C CA . ALA B 1 180 ? -11.281 35.188 0.215 1 96.81 180 ALA B CA 1
ATOM 3875 C C . ALA B 1 180 ? -12.531 35.312 1.069 1 96.81 180 ALA B C 1
ATOM 3877 O O . ALA B 1 180 ? -13.391 36.156 0.789 1 96.81 180 ALA B O 1
ATOM 3878 N N . SER B 1 181 ? -12.641 34.562 2.062 1 96.38 181 SER B N 1
ATOM 3879 C CA . SER B 1 181 ? -13.852 34.562 2.873 1 96.38 181 SER B CA 1
ATOM 3880 C C . SER B 1 181 ? -13.82 35.625 3.947 1 96.38 181 SER B C 1
ATOM 3882 O O . SER B 1 181 ? -12.781 36.25 4.18 1 96.38 181 SER B O 1
ATOM 3884 N N . LYS B 1 182 ? -14.977 35.844 4.539 1 95.44 182 LYS B N 1
ATOM 3885 C CA . LYS B 1 182 ? -15.125 36.812 5.613 1 95.44 182 LYS B CA 1
ATOM 3886 C C . LYS B 1 182 ? -14.398 36.375 6.875 1 95.44 182 LYS B C 1
ATOM 3888 O O . LYS B 1 182 ? -13.742 37.156 7.547 1 95.44 182 LYS B O 1
ATOM 3893 N N . TYR B 1 183 ? -14.586 35.125 7.203 1 96.62 183 TYR B N 1
ATOM 3894 C CA . TYR B 1 183 ? -13.953 34.562 8.391 1 96.62 183 TYR B CA 1
ATOM 3895 C C . TYR B 1 183 ? -12.508 34.188 8.102 1 96.62 183 TYR B C 1
ATOM 3897 O O . TYR B 1 183 ? -12.211 33.562 7.066 1 96.62 183 TYR B O 1
ATOM 3905 N N . LYS B 1 184 ? -11.625 34.562 9 1 97.75 184 LYS B N 1
ATOM 3906 C CA . LYS B 1 184 ? -10.203 34.25 8.852 1 97.75 184 LYS B CA 1
ATOM 3907 C C . LYS B 1 184 ? -9.672 33.469 10.047 1 97.75 184 LYS B C 1
ATOM 3909 O O . LYS B 1 184 ? -10.094 33.719 11.18 1 97.75 184 LYS B O 1
ATOM 3914 N N . PRO B 1 185 ? -8.812 32.531 9.82 1 98.44 185 PRO B N 1
ATOM 3915 C CA . PRO B 1 185 ? -8.109 31.922 10.953 1 98.44 185 PRO B CA 1
ATOM 3916 C C . PRO B 1 185 ? -7.07 32.844 11.562 1 98.44 185 PRO B C 1
ATOM 3918 O O . PRO B 1 185 ? -6.734 33.875 10.977 1 98.44 185 PRO B O 1
ATOM 3921 N N . MET B 1 186 ? -6.602 32.469 12.695 1 97.69 186 MET B N 1
ATOM 3922 C CA . MET B 1 186 ? -5.559 33.219 13.375 1 97.69 186 MET B CA 1
ATOM 3923 C C . MET B 1 186 ? -4.207 33 12.703 1 97.69 186 MET B C 1
ATOM 3925 O O . MET B 1 186 ? -3.352 33.906 12.727 1 97.69 186 MET B O 1
ATOM 3929 N N . PHE B 1 187 ? -4.059 31.859 12.062 1 98.62 187 PHE B N 1
ATOM 3930 C CA . PHE B 1 187 ? -2.744 31.438 11.594 1 98.62 187 PHE B CA 1
ATOM 3931 C C . PHE B 1 187 ? -2.869 30.562 10.352 1 98.62 187 PHE B C 1
ATOM 3933 O O . PHE B 1 187 ? -3.744 29.688 10.281 1 98.62 187 PHE B O 1
ATOM 3940 N N . ILE B 1 188 ? -2.016 30.812 9.344 1 98.75 188 ILE B N 1
ATOM 3941 C CA . ILE B 1 188 ? -1.825 29.906 8.219 1 98.75 188 ILE B CA 1
ATOM 3942 C C . ILE B 1 188 ? -0.333 29.75 7.93 1 98.75 188 ILE B C 1
ATOM 3944 O O . ILE B 1 188 ? 0.47 30.609 8.297 1 98.75 188 ILE B O 1
ATOM 3948 N N . LYS B 1 189 ? -0.021 28.609 7.25 1 98.31 189 LYS B N 1
ATOM 3949 C CA . LYS B 1 189 ? 1.398 28.328 7.047 1 98.31 189 LYS B CA 1
ATOM 3950 C C . LYS B 1 189 ? 1.652 27.75 5.656 1 98.31 189 LYS B C 1
ATOM 3952 O O . LYS B 1 189 ? 2.205 26.656 5.523 1 98.31 189 LYS B O 1
ATOM 3957 N N . PRO B 1 190 ? 1.504 28.484 4.594 1 97.44 190 PRO B N 1
ATOM 3958 C CA . PRO B 1 190 ? 1.936 28.016 3.275 1 97.44 190 PRO B CA 1
ATOM 3959 C C . PRO B 1 190 ? 3.455 28 3.123 1 97.44 190 PRO B C 1
ATOM 3961 O O . PRO B 1 190 ? 4.156 28.734 3.824 1 97.44 190 PRO B O 1
ATOM 3964 N N . ASN B 1 191 ? 3.924 27.125 2.277 1 95.31 191 ASN B N 1
ATOM 3965 C CA . ASN B 1 191 ? 5.312 27.266 1.85 1 95.31 191 ASN B CA 1
ATOM 3966 C C . ASN B 1 191 ? 5.43 28.188 0.64 1 95.31 191 ASN B C 1
ATOM 3968 O O . ASN B 1 191 ? 4.422 28.672 0.119 1 95.31 191 ASN B O 1
ATOM 3972 N N . ILE B 1 192 ? 6.617 28.422 0.239 1 95.31 192 ILE B N 1
ATOM 3973 C CA . ILE B 1 192 ? 6.871 29.422 -0.789 1 95.31 192 ILE B CA 1
ATOM 3974 C C . ILE B 1 192 ? 6.207 29 -2.098 1 95.31 192 ILE B C 1
ATOM 3976 O O . ILE B 1 192 ? 5.73 29.844 -2.861 1 95.31 192 ILE B O 1
ATOM 3980 N N . HIS B 1 193 ? 6.105 27.703 -2.398 1 93.19 193 HIS B N 1
ATOM 3981 C CA . HIS B 1 193 ? 5.457 27.234 -3.613 1 93.19 193 HIS B CA 1
ATOM 3982 C C . HIS B 1 193 ? 3.945 27.422 -3.543 1 93.19 193 HIS B C 1
ATOM 3984 O O . HIS B 1 193 ? 3.328 27.875 -4.512 1 93.19 193 HIS B O 1
ATOM 3990 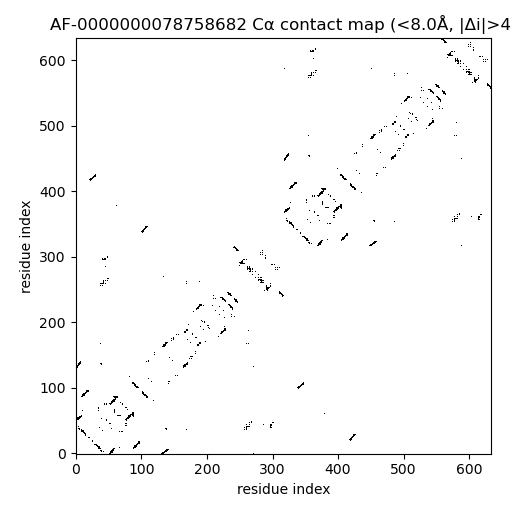N N . GLU B 1 194 ? 3.434 27.062 -2.408 1 94.81 194 GLU B N 1
ATOM 3991 C CA . GLU B 1 194 ? 2.004 27.266 -2.193 1 94.81 194 GLU B CA 1
ATOM 3992 C C . GLU B 1 194 ? 1.646 28.75 -2.24 1 94.81 194 GLU B C 1
ATOM 3994 O O . GLU B 1 194 ? 0.616 29.125 -2.801 1 94.81 194 GLU B O 1
ATOM 3999 N N . PHE B 1 195 ? 2.471 29.547 -1.675 1 96.5 195 PHE B N 1
ATOM 4000 C CA . PHE B 1 195 ? 2.289 31 -1.703 1 96.5 195 PHE B CA 1
ATOM 4001 C C . PHE B 1 195 ? 2.309 31.516 -3.135 1 96.5 195 PHE B C 1
ATOM 4003 O O . PHE B 1 195 ? 1.452 32.312 -3.523 1 96.5 195 PHE B O 1
ATOM 4010 N N . SER B 1 196 ? 3.303 31.016 -3.857 1 96.75 196 SER B N 1
ATOM 4011 C CA . SER B 1 196 ? 3.414 31.375 -5.27 1 96.75 196 SER B CA 1
ATOM 4012 C C . SER B 1 196 ? 2.137 31.031 -6.027 1 96.75 196 SER B C 1
ATOM 4014 O O . SER B 1 196 ? 1.666 31.812 -6.848 1 96.75 196 SER B O 1
ATOM 4016 N N . ASP B 1 197 ? 1.571 29.938 -5.707 1 95.12 197 ASP B N 1
ATOM 4017 C CA . ASP B 1 197 ? 0.34 29.5 -6.352 1 95.12 197 ASP B CA 1
ATOM 4018 C C . ASP B 1 197 ? -0.826 30.422 -6.012 1 95.12 197 ASP B C 1
ATOM 4020 O O . ASP B 1 197 ? -1.644 30.75 -6.875 1 95.12 197 ASP B O 1
ATOM 4024 N N . ILE B 1 198 ? -0.918 30.828 -4.797 1 95.19 198 ILE B N 1
ATOM 4025 C CA . ILE B 1 198 ? -2.012 31.656 -4.316 1 95.19 198 ILE B CA 1
ATOM 4026 C C . ILE B 1 198 ? -1.983 33 -5.031 1 95.19 198 ILE B C 1
ATOM 4028 O O . ILE B 1 198 ? -3.029 33.531 -5.434 1 95.19 198 ILE B O 1
ATOM 4032 N N . ILE B 1 199 ? -0.811 33.531 -5.246 1 94.81 199 ILE B N 1
ATOM 4033 C CA . ILE B 1 199 ? -0.716 34.875 -5.812 1 94.81 199 ILE B CA 1
ATOM 4034 C C . ILE B 1 199 ? -0.516 34.781 -7.324 1 94.81 199 ILE B C 1
ATOM 4036 O O . ILE B 1 199 ? -0.404 35.812 -8.008 1 94.81 199 ILE B O 1
ATOM 4040 N N . HIS B 1 200 ? -0.37 33.531 -7.906 1 94.62 200 HIS B N 1
ATOM 4041 C CA . HIS B 1 200 ? -0.213 33.25 -9.328 1 94.62 200 HIS B CA 1
ATOM 4042 C C . HIS B 1 200 ? 1.058 33.906 -9.883 1 94.62 200 HIS B C 1
ATOM 4044 O O . HIS B 1 200 ? 1.039 34.5 -10.961 1 94.62 200 HIS B O 1
ATOM 4050 N N . GLN B 1 201 ? 2.049 33.938 -9.109 1 94.62 201 GLN B N 1
ATOM 4051 C CA . GLN B 1 201 ? 3.373 34.438 -9.461 1 94.62 201 GLN B CA 1
ATOM 4052 C C . GLN B 1 201 ? 4.469 33.625 -8.773 1 94.62 201 GLN B C 1
ATOM 4054 O O . GLN B 1 201 ? 4.375 33.312 -7.582 1 94.62 201 GLN B O 1
ATOM 4059 N N . LYS B 1 202 ? 5.48 33.312 -9.523 1 91.81 202 LYS B N 1
ATOM 4060 C CA . LYS B 1 202 ? 6.602 32.594 -8.945 1 91.81 202 LYS B CA 1
ATOM 4061 C C . LYS B 1 202 ? 7.438 33.5 -8.047 1 91.81 202 LYS B C 1
ATOM 4063 O O . LYS B 1 202 ? 7.957 34.5 -8.5 1 91.81 202 LYS B O 1
ATOM 4068 N N . ILE B 1 203 ? 7.566 33.188 -6.836 1 90.75 203 ILE B N 1
ATOM 4069 C CA . ILE B 1 203 ? 8.352 33.938 -5.848 1 90.75 203 ILE B CA 1
ATOM 4070 C C . ILE B 1 203 ? 9.555 33.094 -5.418 1 90.75 203 ILE B C 1
ATOM 4072 O O . ILE B 1 203 ? 9.414 31.922 -5.059 1 90.75 203 ILE B O 1
ATOM 4076 N N . THR B 1 204 ? 10.734 33.781 -5.527 1 87.44 204 THR B N 1
ATOM 4077 C CA . THR B 1 204 ? 11.922 33.031 -5.152 1 87.44 204 THR B CA 1
ATOM 4078 C C . THR B 1 204 ? 12.688 33.75 -4.043 1 87.44 204 THR B C 1
ATOM 4080 O O . THR B 1 204 ? 13.594 33.188 -3.438 1 87.44 204 THR B O 1
ATOM 4083 N N . GLN B 1 205 ? 12.281 35 -3.777 1 89.12 205 GLN B N 1
ATOM 4084 C CA . GLN B 1 205 ? 13 35.812 -2.785 1 89.12 205 GLN B CA 1
ATOM 4085 C C . GLN B 1 205 ? 12.094 36.188 -1.631 1 89.12 205 GLN B C 1
ATOM 4087 O O . GLN B 1 205 ? 10.914 36.5 -1.841 1 89.12 205 GLN B O 1
ATOM 4092 N N . LYS B 1 206 ? 12.641 36.25 -0.438 1 92.44 206 LYS B N 1
ATOM 4093 C CA . LYS B 1 206 ? 11.891 36.594 0.764 1 92.44 206 LYS B CA 1
ATOM 4094 C C . LYS B 1 206 ? 11.336 38.031 0.669 1 92.44 206 LYS B C 1
ATOM 4096 O O . LYS B 1 206 ? 10.242 38.312 1.173 1 92.44 206 LYS B O 1
ATOM 4101 N N . SER B 1 207 ? 12.125 38.938 0.026 1 91.25 207 SER B N 1
ATOM 4102 C CA . SER B 1 207 ? 11.688 40.312 -0.1 1 91.25 207 SER B CA 1
ATOM 4103 C C . SER B 1 207 ? 10.375 40.406 -0.876 1 91.25 207 SER B C 1
ATOM 4105 O O . SER B 1 207 ? 9.531 41.25 -0.582 1 91.25 207 SER B O 1
ATOM 4107 N N . ASP B 1 208 ? 10.203 39.562 -1.815 1 94.81 208 ASP B N 1
ATOM 4108 C CA . ASP B 1 208 ? 8.977 39.562 -2.611 1 94.81 208 ASP B CA 1
ATOM 4109 C C . ASP B 1 208 ? 7.797 39.062 -1.782 1 94.81 208 ASP B C 1
ATOM 4111 O O . ASP B 1 208 ? 6.664 39.531 -1.976 1 94.81 208 ASP B O 1
ATOM 4115 N N . ILE B 1 209 ? 8.078 38.188 -0.858 1 96.81 209 ILE B N 1
ATOM 4116 C CA . ILE B 1 209 ? 7.027 37.688 0.013 1 96.81 209 ILE B CA 1
ATOM 4117 C C . ILE B 1 209 ? 6.422 38.812 0.829 1 96.81 209 ILE B C 1
ATOM 4119 O O . ILE B 1 209 ? 5.199 38.969 0.876 1 96.81 209 ILE B O 1
ATOM 4123 N N . LYS B 1 210 ? 7.289 39.656 1.424 1 96.06 210 LYS B N 1
ATOM 4124 C CA . LYS B 1 210 ? 6.824 40.781 2.238 1 96.06 210 LYS B CA 1
ATOM 4125 C C . LYS B 1 210 ? 5.918 41.688 1.432 1 96.06 210 LYS B C 1
ATOM 4127 O O . LYS B 1 210 ? 4.863 42.125 1.912 1 96.06 210 LYS B O 1
ATOM 4132 N N . HIS B 1 211 ? 6.383 42 0.255 1 95.31 211 HIS B N 1
ATOM 4133 C CA . HIS B 1 211 ? 5.637 42.906 -0.599 1 95.31 211 HIS B CA 1
ATOM 4134 C C . HIS B 1 211 ? 4.207 42.406 -0.812 1 95.31 211 HIS B C 1
ATOM 4136 O O . HIS B 1 211 ? 3.254 43.188 -0.631 1 95.31 211 HIS B O 1
ATOM 4142 N N . HIS B 1 212 ? 4.062 41.188 -1.138 1 96.06 212 HIS B N 1
ATOM 4143 C CA . HIS B 1 212 ? 2.744 40.625 -1.439 1 96.06 212 HIS B CA 1
ATOM 4144 C C . HIS B 1 212 ? 1.906 40.5 -0.175 1 96.06 212 HIS B C 1
ATOM 4146 O O . HIS B 1 212 ? 0.694 40.719 -0.199 1 96.06 212 HIS B O 1
ATOM 4152 N N . LEU B 1 213 ? 2.523 40.094 0.923 1 96.75 213 LEU B N 1
ATOM 4153 C CA . LEU B 1 213 ? 1.797 40 2.184 1 96.75 213 LEU B CA 1
ATOM 4154 C C . LEU B 1 213 ? 1.243 41.344 2.604 1 96.75 213 LEU B C 1
ATOM 4156 O O . LEU B 1 213 ? 0.165 41.438 3.197 1 96.75 213 LEU B O 1
ATOM 4160 N N . LYS B 1 214 ? 2.002 42.406 2.281 1 95.38 214 LYS B N 1
ATOM 4161 C CA . LYS B 1 214 ? 1.634 43.75 2.684 1 95.38 214 LYS B CA 1
ATOM 4162 C C . LYS B 1 214 ? 0.543 44.312 1.777 1 95.38 214 LYS B C 1
ATOM 4164 O O . LYS B 1 214 ? -0.364 45 2.246 1 95.38 214 LYS B O 1
ATOM 4169 N N . THR B 1 215 ? 0.573 43.938 0.506 1 95.56 215 THR B N 1
ATOM 4170 C CA . THR B 1 215 ? -0.219 44.719 -0.455 1 95.56 215 THR B CA 1
ATOM 4171 C C . THR B 1 215 ? -1.435 43.906 -0.908 1 95.56 215 THR B C 1
ATOM 4173 O O . THR B 1 215 ? -2.438 44.469 -1.339 1 95.56 215 THR B O 1
ATOM 4176 N N . ASN B 1 216 ? -1.366 42.656 -0.903 1 95.88 216 ASN B N 1
ATOM 4177 C CA . ASN B 1 216 ? -2.467 41.844 -1.391 1 95.88 216 ASN B CA 1
ATOM 4178 C C . ASN B 1 216 ? -3.586 41.719 -0.359 1 95.88 216 ASN B C 1
ATOM 4180 O O . ASN B 1 216 ? -3.365 41.25 0.752 1 95.88 216 ASN B O 1
ATOM 4184 N N . PRO B 1 217 ? -4.797 42.062 -0.674 1 95.25 217 PRO B N 1
ATOM 4185 C CA . PRO B 1 217 ? -5.914 42.062 0.275 1 95.25 217 PRO B CA 1
ATOM 4186 C C . PRO B 1 217 ? -6.266 40.688 0.799 1 95.25 217 PRO B C 1
ATOM 4188 O O . PRO B 1 217 ? -6.875 40.562 1.864 1 95.25 217 PRO B O 1
ATOM 4191 N N . LEU B 1 218 ? -5.895 39.656 0.088 1 95.38 218 LEU B N 1
ATOM 4192 C CA . LEU B 1 218 ? -6.184 38.281 0.495 1 95.38 218 LEU B CA 1
ATOM 4193 C C . LEU B 1 218 ? -5.555 37.969 1.851 1 95.38 218 LEU B C 1
ATOM 4195 O O . LEU B 1 218 ? -6.02 37.094 2.564 1 95.38 218 LEU B O 1
ATOM 4199 N N . PHE B 1 219 ? -4.508 38.719 2.176 1 97.12 219 PHE B N 1
ATOM 4200 C CA . PHE B 1 219 ? -3.725 38.344 3.355 1 97.12 219 PHE B CA 1
ATOM 4201 C C . PHE B 1 219 ? -4.035 39.281 4.512 1 97.12 219 PHE B C 1
ATOM 4203 O O . PHE B 1 219 ? -3.311 39.312 5.512 1 97.12 219 PHE B O 1
ATOM 4210 N N . LYS B 1 220 ? -5.074 40.031 4.34 1 94.94 220 LYS B N 1
ATOM 4211 C CA . LYS B 1 220 ? -5.5 40.938 5.402 1 94.94 220 LYS B CA 1
ATOM 4212 C C . LYS B 1 220 ? -6.285 40.188 6.477 1 94.94 220 LYS B C 1
ATOM 4214 O O . LYS B 1 220 ? -6.855 39.125 6.219 1 94.94 220 LYS B O 1
ATOM 4219 N N . ASP B 1 221 ? -6.297 40.625 7.727 1 95.5 221 ASP B N 1
ATOM 4220 C CA . ASP B 1 221 ? -7.121 40.219 8.852 1 95.5 221 ASP B CA 1
ATOM 4221 C C . ASP B 1 221 ? -6.723 38.812 9.328 1 95.5 221 ASP B C 1
ATOM 4223 O O . ASP B 1 221 ? -7.574 38.031 9.773 1 95.5 221 ASP B O 1
ATOM 4227 N N . ILE B 1 222 ? -5.586 38.344 9.023 1 97.75 222 ILE B N 1
ATOM 4228 C CA . ILE B 1 222 ? -4.965 37.156 9.602 1 97.75 222 ILE B CA 1
ATOM 4229 C C . ILE B 1 222 ? -3.824 37.562 10.531 1 97.75 222 ILE B C 1
ATOM 4231 O O . ILE B 1 222 ? -2.916 38.281 10.117 1 97.75 222 ILE B O 1
ATOM 4235 N N . ASP B 1 223 ? -3.844 37.156 11.695 1 97.44 223 ASP B N 1
ATOM 4236 C CA . ASP B 1 223 ? -2.918 37.625 12.719 1 97.44 223 ASP B CA 1
ATOM 4237 C C . ASP B 1 223 ? -1.488 37.188 12.414 1 97.44 223 ASP B C 1
ATOM 4239 O O . ASP B 1 223 ? -0.54 37.938 12.625 1 97.44 223 ASP B O 1
ATOM 4243 N N . VAL B 1 224 ? -1.362 35.938 11.961 1 98.69 224 VAL B N 1
ATOM 4244 C CA . VAL B 1 224 ? -0.028 35.406 11.695 1 98.69 224 VAL B CA 1
ATOM 4245 C C . VAL B 1 224 ? -0.037 34.594 10.391 1 98.69 224 VAL B C 1
ATOM 4247 O O . VAL B 1 224 ? -0.838 33.688 10.234 1 98.69 224 VAL B O 1
ATOM 4250 N N . ILE B 1 225 ? 0.782 34.969 9.484 1 98.69 225 ILE B N 1
ATOM 4251 C CA . ILE B 1 225 ? 1.039 34.219 8.266 1 98.69 225 ILE B CA 1
ATOM 4252 C C . ILE B 1 225 ? 2.514 33.812 8.195 1 98.69 225 ILE B C 1
ATOM 4254 O O . ILE B 1 225 ? 3.391 34.688 8.164 1 98.69 225 ILE B O 1
ATOM 4258 N N . MET B 1 226 ? 2.762 32.531 8.242 1 98.62 226 MET B N 1
ATOM 4259 C CA . MET B 1 226 ? 4.133 32.031 8.164 1 98.62 226 MET B CA 1
ATOM 4260 C C . MET B 1 226 ? 4.395 31.375 6.809 1 98.62 226 MET B C 1
ATOM 4262 O O . MET B 1 226 ? 3.811 30.344 6.496 1 98.62 226 MET B O 1
ATOM 4266 N N . ILE B 1 227 ? 5.266 31.984 6.027 1 98.31 227 ILE B N 1
ATOM 4267 C CA . ILE B 1 227 ? 5.695 31.406 4.758 1 98.31 227 ILE B CA 1
ATOM 4268 C C . ILE B 1 227 ? 7.039 30.703 4.938 1 98.31 227 ILE B C 1
ATOM 4270 O O . ILE B 1 227 ? 8.07 31.359 5.102 1 98.31 227 ILE B O 1
ATOM 4274 N N . SER B 1 228 ? 6.996 29.391 4.863 1 97.12 228 SER B N 1
ATOM 4275 C CA . SER B 1 228 ? 8.234 28.641 5.039 1 97.12 228 SER B CA 1
ATOM 4276 C C . SER B 1 228 ? 9.055 28.625 3.754 1 97.12 228 SER B C 1
ATOM 4278 O O . SER B 1 228 ? 8.5 28.531 2.656 1 97.12 228 SER B O 1
ATOM 4280 N N . CYS B 1 229 ? 10.352 28.734 3.9 1 95 229 CYS B N 1
ATOM 4281 C CA . CYS B 1 229 ? 11.273 28.812 2.771 1 95 229 CYS B CA 1
ATOM 4282 C C . CYS B 1 229 ? 12.359 27.75 2.881 1 95 229 CYS B C 1
ATOM 4284 O O . CYS B 1 229 ? 13.531 28.031 2.588 1 95 229 CYS B O 1
ATOM 4286 N N . GLY B 1 230 ? 12.031 26.594 3.41 1 90.12 230 GLY B N 1
ATOM 4287 C CA . GLY B 1 230 ? 12.992 25.5 3.543 1 90.12 230 GLY B CA 1
ATOM 4288 C C . GLY B 1 230 ? 14.172 25.859 4.434 1 90.12 230 GLY B C 1
ATOM 4289 O O . GLY B 1 230 ? 13.984 26.312 5.566 1 90.12 230 GLY B O 1
ATOM 4290 N N . SER B 1 231 ? 15.367 25.609 3.855 1 91 231 SER B N 1
ATOM 4291 C CA . SER B 1 231 ? 16.594 25.844 4.617 1 91 231 SER B CA 1
ATOM 4292 C C . SER B 1 231 ? 16.828 27.344 4.816 1 91 231 SER B C 1
ATOM 4294 O O . SER B 1 231 ? 17.672 27.734 5.621 1 91 231 SER B O 1
ATOM 4296 N N . TYR B 1 232 ? 16.016 28.156 4.203 1 92.25 232 TYR B N 1
ATOM 4297 C CA . TYR B 1 232 ? 16.203 29.594 4.309 1 92.25 232 TYR B CA 1
ATOM 4298 C C . TYR B 1 232 ? 15.344 30.172 5.43 1 92.25 232 TYR B C 1
ATOM 4300 O O . TYR B 1 232 ? 15.367 31.375 5.676 1 92.25 232 TYR B O 1
ATOM 4308 N N . GLY B 1 233 ? 14.586 29.297 6.035 1 96.31 233 GLY B N 1
ATOM 4309 C CA . GLY B 1 233 ? 13.781 29.75 7.156 1 96.31 233 GLY B CA 1
ATOM 4310 C C . GLY B 1 233 ? 12.359 30.094 6.762 1 96.31 233 GLY B C 1
ATOM 4311 O O . GLY B 1 233 ? 11.656 29.281 6.16 1 96.31 233 GLY B O 1
ATOM 4312 N N . ALA B 1 234 ? 11.961 31.375 7.18 1 98.19 234 ALA B N 1
ATOM 4313 C CA . ALA B 1 234 ? 10.586 31.781 6.898 1 98.19 234 ALA B CA 1
ATOM 4314 C C . ALA B 1 234 ? 10.438 33.312 6.898 1 98.19 234 ALA B C 1
ATOM 4316 O O . ALA B 1 234 ? 11.305 34 7.402 1 98.19 234 ALA B O 1
ATOM 4317 N N . VAL B 1 235 ? 9.477 33.75 6.246 1 98.44 235 VAL B N 1
ATOM 4318 C CA . VAL B 1 235 ? 8.945 35.094 6.406 1 98.44 235 VAL B CA 1
ATOM 4319 C C . VAL B 1 235 ? 7.602 35.031 7.137 1 98.44 235 VAL B C 1
ATOM 4321 O O . VAL B 1 235 ? 6.723 34.25 6.766 1 98.44 235 VAL B O 1
ATOM 4324 N N . VAL B 1 236 ? 7.527 35.875 8.18 1 98.69 236 VAL B N 1
ATOM 4325 C CA . VAL B 1 236 ? 6.316 35.812 9 1 98.69 236 VAL B CA 1
ATOM 4326 C C . VAL B 1 236 ? 5.676 37.188 9.102 1 98.69 236 VAL B C 1
ATOM 4328 O O . VAL B 1 236 ? 6.348 38.156 9.445 1 98.69 236 VAL B O 1
ATOM 4331 N N . LYS B 1 237 ? 4.445 37.25 8.695 1 98.31 237 LYS B N 1
ATOM 4332 C CA . LYS B 1 237 ? 3.623 38.406 9.008 1 98.31 237 LYS B CA 1
ATOM 4333 C C . LYS B 1 237 ? 2.938 38.25 10.367 1 98.31 237 LYS B C 1
ATOM 4335 O O . LYS B 1 237 ? 2.232 37.281 10.594 1 98.31 237 LYS B O 1
ATOM 4340 N N . VAL B 1 238 ? 3.182 39.125 11.281 1 97.62 238 VAL B N 1
ATOM 4341 C CA . VAL B 1 238 ? 2.492 39.156 12.57 1 97.62 238 VAL B CA 1
ATOM 4342 C C . VAL B 1 238 ? 1.758 40.5 12.703 1 97.62 238 VAL B C 1
ATOM 4344 O O . VAL B 1 238 ? 2.373 41.531 12.984 1 97.62 238 VAL B O 1
ATOM 4347 N N . LYS B 1 239 ? 0.456 40.375 12.547 1 94.25 239 LYS B N 1
ATOM 4348 C CA . LYS B 1 239 ? -0.352 41.562 12.508 1 94.25 239 LYS B CA 1
ATOM 4349 C C . LYS B 1 239 ? 0.143 42.531 11.422 1 94.25 239 LYS B C 1
ATOM 4351 O O . LYS B 1 239 ? 0.086 42.219 10.234 1 94.25 239 LYS B O 1
ATOM 4356 N N . GLU B 1 240 ? 0.786 43.562 11.797 1 92 240 GLU B N 1
ATOM 4357 C CA . GLU B 1 240 ? 1.24 44.531 10.797 1 92 240 GLU B CA 1
ATOM 4358 C C . GLU B 1 240 ? 2.762 44.531 10.688 1 92 240 GLU B C 1
ATOM 4360 O O . GLU B 1 240 ? 3.336 45.344 9.969 1 92 240 GLU B O 1
ATOM 4365 N N . GLU B 1 241 ? 3.373 43.594 11.312 1 96.56 241 GLU B N 1
ATOM 4366 C CA . GLU B 1 241 ? 4.824 43.469 11.25 1 96.56 241 GLU B CA 1
ATOM 4367 C C . GLU B 1 241 ? 5.242 42.312 10.352 1 96.56 241 GLU B C 1
ATOM 4369 O O . GLU B 1 241 ? 4.5 41.344 10.195 1 96.56 241 GLU B O 1
ATOM 4374 N N . PHE B 1 242 ? 6.383 42.5 9.797 1 97.81 242 PHE B N 1
ATOM 4375 C CA . PHE B 1 242 ? 6.973 41.469 8.953 1 97.81 242 PHE B CA 1
ATOM 4376 C C . PHE B 1 242 ? 8.344 41.062 9.484 1 97.81 242 PHE B C 1
ATOM 4378 O O . PHE B 1 242 ? 9.203 41.906 9.711 1 97.81 242 PHE B O 1
ATOM 4385 N N . TRP B 1 243 ? 8.492 39.781 9.703 1 98.44 243 TRP B N 1
ATOM 4386 C CA . TRP B 1 243 ? 9.711 39.25 10.312 1 98.44 243 TRP B CA 1
ATOM 4387 C C . TRP B 1 243 ? 10.438 38.312 9.367 1 98.44 243 TRP B C 1
ATOM 4389 O O . TRP B 1 243 ? 9.805 37.531 8.672 1 98.44 243 TRP B O 1
ATOM 4399 N N . ASN B 1 244 ? 11.742 38.438 9.242 1 98.19 244 ASN B N 1
ATOM 4400 C CA . ASN B 1 244 ? 12.625 37.438 8.648 1 98.19 244 ASN B CA 1
ATOM 4401 C C . ASN B 1 244 ? 13.125 36.438 9.688 1 98.19 244 ASN B C 1
ATOM 4403 O O . ASN B 1 244 ? 13.727 36.844 10.688 1 98.19 244 ASN B O 1
ATOM 4407 N N . VAL B 1 245 ? 12.867 35.25 9.477 1 98.38 245 VAL B N 1
ATOM 4408 C CA . VAL B 1 245 ? 13.32 34.188 10.375 1 98.38 245 VAL B CA 1
ATOM 4409 C C . VAL B 1 245 ? 14.484 33.438 9.734 1 98.38 245 VAL B C 1
ATOM 4411 O O . VAL B 1 245 ? 14.328 32.844 8.664 1 98.38 245 VAL B O 1
ATOM 4414 N N . GLU B 1 246 ? 15.602 33.406 10.359 1 97.81 246 GLU B N 1
ATOM 4415 C CA . GLU B 1 246 ? 16.781 32.688 9.922 1 97.81 246 GLU B CA 1
ATOM 4416 C C . GLU B 1 246 ? 17.078 31.5 10.836 1 97.81 246 GLU B C 1
ATOM 4418 O O . GLU B 1 246 ? 17 31.625 12.062 1 97.81 246 GLU B O 1
ATOM 4423 N N . ILE B 1 247 ? 17.312 30.422 10.227 1 97.12 247 ILE B N 1
ATOM 4424 C CA . ILE B 1 247 ? 17.594 29.203 10.992 1 97.12 247 ILE B CA 1
ATOM 4425 C C . ILE B 1 247 ? 19 28.703 10.648 1 97.12 247 ILE B C 1
ATOM 4427 O O . ILE B 1 247 ? 19.484 28.922 9.539 1 97.12 247 ILE B O 1
ATOM 4431 N N . PRO B 1 248 ? 19.656 28.047 11.539 1 95.81 248 PRO B N 1
ATOM 4432 C CA . PRO B 1 248 ? 20.969 27.469 11.242 1 95.81 248 PRO B CA 1
ATOM 4433 C C . PRO B 1 248 ? 20.875 26.234 10.344 1 95.81 248 PRO B C 1
ATOM 4435 O O . PRO B 1 248 ? 19.812 25.625 10.242 1 95.81 248 PRO B O 1
ATOM 4438 N N . LYS B 1 249 ? 21.984 25.906 9.727 1 93.62 249 LYS B N 1
ATOM 4439 C CA . LYS B 1 249 ? 22.078 24.641 9.023 1 93.62 249 LYS B CA 1
ATOM 4440 C C . LYS B 1 249 ? 22.141 23.469 10 1 93.62 249 LYS B C 1
ATOM 4442 O O . LYS B 1 249 ? 22.828 23.547 11.031 1 93.62 249 LYS B O 1
ATOM 4447 N N . ILE B 1 250 ? 21.391 22.5 9.727 1 94.62 250 ILE B N 1
ATOM 4448 C CA . ILE B 1 250 ? 21.391 21.312 10.578 1 94.62 250 ILE B CA 1
ATOM 4449 C C . ILE B 1 250 ? 21.469 20.062 9.719 1 94.62 250 ILE B C 1
ATOM 4451 O O . ILE B 1 250 ? 21.125 20.078 8.539 1 94.62 250 ILE B O 1
ATOM 4455 N N . PRO B 1 251 ? 22.016 18.953 10.297 1 93.69 251 PRO B N 1
ATOM 4456 C CA . PRO B 1 251 ? 21.906 17.703 9.562 1 93.69 251 PRO B CA 1
ATOM 4457 C C . PRO B 1 251 ? 20.453 17.281 9.328 1 93.69 251 PRO B C 1
ATOM 4459 O O . PRO B 1 251 ? 19.609 17.422 10.227 1 93.69 251 PRO B O 1
ATOM 4462 N N . ILE B 1 252 ? 20.172 16.844 8.164 1 92.81 252 ILE B N 1
ATOM 4463 C CA . ILE B 1 252 ? 18.812 16.453 7.805 1 92.81 252 ILE B CA 1
ATOM 4464 C C . ILE B 1 252 ? 18.719 14.938 7.66 1 92.81 252 ILE B C 1
ATOM 4466 O O . ILE B 1 252 ? 19.562 14.32 6.988 1 92.81 252 ILE B O 1
ATOM 4470 N N . ILE B 1 253 ? 17.766 14.367 8.273 1 90.25 253 ILE B N 1
ATOM 4471 C CA . ILE B 1 253 ? 17.469 12.953 8.125 1 90.25 253 ILE B CA 1
ATOM 4472 C C . ILE B 1 253 ? 16.203 12.781 7.273 1 90.25 253 ILE B C 1
ATOM 4474 O O . ILE B 1 253 ? 16.203 12.031 6.293 1 90.25 253 ILE B O 1
ATOM 4478 N N . ASN B 1 254 ? 15.164 13.492 7.59 1 88.19 254 ASN B N 1
ATOM 4479 C CA . ASN B 1 254 ? 13.867 13.445 6.918 1 88.19 254 ASN B CA 1
ATOM 4480 C C . ASN B 1 254 ? 13.078 14.734 7.129 1 88.19 254 ASN B C 1
ATOM 4482 O O . ASN B 1 254 ? 12.758 15.094 8.266 1 88.19 254 ASN B O 1
ATOM 4486 N N . THR B 1 255 ? 12.68 15.336 6.047 1 89.5 255 THR B N 1
ATOM 4487 C CA . THR B 1 255 ? 12 16.625 6.195 1 89.5 255 THR B CA 1
ATOM 4488 C C . THR B 1 255 ? 10.492 16.422 6.227 1 89.5 255 THR B C 1
ATOM 4490 O O . THR B 1 255 ? 9.742 17.375 6.488 1 89.5 255 THR B O 1
ATOM 4493 N N . THR B 1 256 ? 10.078 15.195 5.922 1 89.38 256 THR B N 1
ATOM 4494 C CA . THR B 1 256 ? 8.641 14.922 5.957 1 89.38 256 THR B CA 1
ATOM 4495 C C . THR B 1 256 ? 8.07 15.203 7.344 1 89.38 256 THR B C 1
ATOM 4497 O O . THR B 1 256 ? 8.648 14.781 8.352 1 89.38 256 THR B O 1
ATOM 4500 N N . GLY B 1 257 ? 6.984 16.016 7.398 1 94.44 257 GLY B N 1
ATOM 4501 C CA . GLY B 1 257 ? 6.328 16.312 8.656 1 94.44 257 GLY B CA 1
ATOM 4502 C C . GLY B 1 257 ? 6.867 17.562 9.32 1 94.44 257 GLY B C 1
ATOM 4503 O O . GLY B 1 257 ? 6.32 18.031 10.32 1 94.44 257 GLY B O 1
ATOM 4504 N N . SER B 1 258 ? 7.945 18.141 8.766 1 96.5 258 SER B N 1
ATOM 4505 C CA . SER B 1 258 ? 8.547 19.328 9.391 1 96.5 258 SER B CA 1
ATOM 4506 C C . SER B 1 258 ? 7.574 20.5 9.398 1 96.5 258 SER B C 1
ATOM 4508 O O . SER B 1 258 ? 7.508 21.25 10.375 1 96.5 258 SER B O 1
ATOM 4510 N N . GLY B 1 259 ? 6.898 20.625 8.312 1 97.25 259 GLY B N 1
ATOM 4511 C CA . GLY B 1 259 ? 5.875 21.656 8.289 1 97.25 259 GLY B CA 1
ATOM 4512 C C . GLY B 1 259 ? 4.77 21.438 9.305 1 97.25 259 GLY B C 1
ATOM 4513 O O . GLY B 1 259 ? 4.324 22.375 9.961 1 97.25 259 GLY B O 1
ATOM 4514 N N . ASP B 1 260 ? 4.355 20.203 9.43 1 98.38 260 ASP B N 1
ATOM 4515 C CA . ASP B 1 260 ? 3.324 19.859 10.398 1 98.38 260 ASP B CA 1
ATOM 4516 C C . ASP B 1 260 ? 3.809 20.094 11.828 1 98.38 260 ASP B C 1
ATOM 4518 O O . ASP B 1 260 ? 3.062 20.609 12.664 1 98.38 260 ASP B O 1
ATOM 4522 N N . ALA B 1 261 ? 5.055 19.719 12.047 1 98.75 261 ALA B N 1
ATOM 4523 C CA . ALA B 1 261 ? 5.656 19.922 13.359 1 98.75 261 ALA B CA 1
ATOM 4524 C C . ALA B 1 261 ? 5.762 21.406 13.68 1 98.75 261 ALA B C 1
ATOM 4526 O O . ALA B 1 261 ? 5.621 21.812 14.836 1 98.75 261 ALA B O 1
ATOM 4527 N N . THR B 1 262 ? 6.062 22.172 12.664 1 98.75 262 THR B N 1
ATOM 4528 C CA . THR B 1 262 ? 6.094 23.625 12.82 1 98.75 262 THR B CA 1
ATOM 4529 C C . THR B 1 262 ? 4.746 24.141 13.32 1 98.75 262 THR B C 1
ATOM 4531 O O . THR B 1 262 ? 4.688 24.906 14.289 1 98.75 262 THR B O 1
ATOM 4534 N N . VAL B 1 263 ? 3.697 23.656 12.75 1 98.88 263 VAL B N 1
ATOM 4535 C CA . VAL B 1 263 ? 2.357 24.062 13.156 1 98.88 263 VAL B CA 1
ATOM 4536 C C . VAL B 1 263 ? 2.068 23.562 14.57 1 98.88 263 VAL B C 1
ATOM 4538 O O . VAL B 1 263 ? 1.486 24.297 15.383 1 98.88 263 VAL B O 1
ATOM 4541 N N . GLY B 1 264 ? 2.471 22.391 14.875 1 98.94 264 GLY B N 1
ATOM 4542 C CA . GLY B 1 264 ? 2.297 21.828 16.219 1 98.94 264 GLY B CA 1
ATOM 4543 C C . GLY B 1 264 ? 3.021 22.625 17.281 1 98.94 264 GLY B C 1
ATOM 4544 O O . GLY B 1 264 ? 2.494 22.828 18.375 1 98.94 264 GLY B O 1
ATOM 4545 N N . GLY B 1 265 ? 4.254 23.031 16.969 1 98.88 265 GLY B N 1
ATOM 4546 C CA . GLY B 1 265 ? 5.004 23.875 17.891 1 98.88 265 GLY B CA 1
ATOM 4547 C C . GLY B 1 265 ? 4.352 25.219 18.141 1 98.88 265 GLY B C 1
ATOM 4548 O O . GLY B 1 265 ? 4.336 25.703 19.266 1 98.88 265 GLY B O 1
ATOM 4549 N N . PHE B 1 266 ? 3.863 25.812 17.062 1 98.88 266 PHE B N 1
ATOM 4550 C CA . PHE B 1 266 ? 3.143 27.078 17.203 1 98.88 266 PHE B CA 1
ATOM 4551 C C . PHE B 1 266 ? 1.915 26.906 18.078 1 98.88 266 PHE B C 1
ATOM 4553 O O . PHE B 1 266 ? 1.676 27.703 18.984 1 98.88 266 PHE B O 1
ATOM 4560 N N . ALA B 1 267 ? 1.142 25.812 17.859 1 98.88 267 ALA B N 1
ATOM 4561 C CA . ALA B 1 267 ? -0.06 25.516 18.641 1 98.88 267 ALA B CA 1
ATOM 4562 C C . ALA B 1 267 ? 0.272 25.344 20.109 1 98.88 267 ALA B C 1
ATOM 4564 O O . ALA B 1 267 ? -0.395 25.922 20.984 1 98.88 267 ALA B O 1
ATOM 4565 N N . HIS B 1 268 ? 1.296 24.594 20.406 1 98.81 268 HIS B N 1
ATOM 4566 C CA . HIS B 1 268 ? 1.717 24.359 21.781 1 98.81 268 HIS B CA 1
ATOM 4567 C C . HIS B 1 268 ? 2.094 25.672 22.469 1 98.81 268 HIS B C 1
ATOM 4569 O O . HIS B 1 268 ? 1.648 25.922 23.594 1 98.81 268 HIS B O 1
ATOM 4575 N N . SER B 1 269 ? 2.932 26.453 21.812 1 98.69 269 SER B N 1
ATOM 4576 C CA . SER B 1 269 ? 3.41 27.688 22.422 1 98.69 269 SER B CA 1
ATOM 4577 C C . SER B 1 269 ? 2.271 28.688 22.625 1 98.69 269 SER B C 1
ATOM 4579 O O . SER B 1 269 ? 2.248 29.422 23.609 1 98.69 269 SER B O 1
ATOM 4581 N N . LEU B 1 270 ? 1.377 28.703 21.656 1 98.25 270 LEU B N 1
ATOM 4582 C CA . LEU B 1 270 ? 0.19 29.531 21.812 1 98.25 270 LEU B CA 1
ATOM 4583 C C . LEU B 1 270 ? -0.621 29.109 23.031 1 98.25 270 LEU B C 1
ATOM 4585 O O . LEU B 1 270 ? -1.089 29.953 23.797 1 98.25 270 LEU B O 1
ATOM 4589 N N . GLU B 1 271 ? -0.824 27.828 23.141 1 98.19 271 GLU B N 1
ATOM 4590 C CA . GLU B 1 271 ? -1.545 27.281 24.297 1 98.19 271 GLU B CA 1
ATOM 4591 C C . GLU B 1 271 ? -0.884 27.688 25.609 1 98.19 271 GLU B C 1
ATOM 4593 O O . GLU B 1 271 ? -1.568 27.938 26.609 1 98.19 271 GLU B O 1
ATOM 4598 N N . GLN B 1 272 ? 0.415 27.844 25.609 1 97.81 272 GLN B N 1
ATOM 4599 C CA . GLN B 1 272 ? 1.18 28.203 26.797 1 97.81 272 GLN B CA 1
ATOM 4600 C C . GLN B 1 272 ? 1.191 29.719 26.984 1 97.81 272 GLN B C 1
ATOM 4602 O O . GLN B 1 272 ? 1.852 30.234 27.891 1 97.81 272 GLN B O 1
ATOM 4607 N N . ASN B 1 273 ? 0.618 30.406 26.125 1 97.88 273 ASN B N 1
ATOM 4608 C CA . ASN B 1 273 ? 0.498 31.859 26.172 1 97.88 273 ASN B CA 1
ATOM 4609 C C . ASN B 1 273 ? 1.85 32.531 25.984 1 97.88 273 ASN B C 1
ATOM 4611 O O . ASN B 1 273 ? 2.145 33.531 26.641 1 97.88 273 ASN B O 1
ATOM 4615 N N . TYR B 1 274 ? 2.645 32 25.172 1 97.69 274 TYR B N 1
ATOM 4616 C CA . TYR B 1 274 ? 3.893 32.656 24.812 1 97.69 274 TYR B CA 1
ATOM 4617 C C . TYR B 1 274 ? 3.631 33.906 23.953 1 97.69 274 TYR B C 1
ATOM 4619 O O . TYR B 1 274 ? 2.637 33.969 23.219 1 97.69 274 TYR B O 1
ATOM 4627 N N . PRO B 1 275 ? 4.582 34.875 24.031 1 97.62 275 PRO B N 1
ATOM 4628 C CA . PRO B 1 275 ? 4.508 35.938 23.031 1 97.62 275 PRO B CA 1
ATOM 4629 C C . PRO B 1 275 ? 4.664 35.438 21.594 1 97.62 275 PRO B C 1
ATOM 4631 O O . PRO B 1 275 ? 5.387 34.469 21.375 1 97.62 275 PRO B O 1
ATOM 4634 N N . LEU B 1 276 ? 4.059 36.094 20.688 1 98.06 276 LEU B N 1
ATOM 4635 C CA . LEU B 1 276 ? 3.992 35.594 19.312 1 98.06 276 LEU B CA 1
ATOM 4636 C C . LEU B 1 276 ? 5.391 35.375 18.734 1 98.06 276 LEU B C 1
ATOM 4638 O O . LEU B 1 276 ? 5.613 34.438 17.969 1 98.06 276 LEU B O 1
ATOM 4642 N N . LYS B 1 277 ? 6.312 36.25 19.109 1 97.75 277 LYS B N 1
ATOM 4643 C CA . LYS B 1 277 ? 7.68 36.062 18.625 1 97.75 277 LYS B CA 1
ATOM 4644 C C . LYS B 1 277 ? 8.266 34.75 19.078 1 97.75 277 LYS B C 1
ATOM 4646 O O . LYS B 1 277 ? 8.93 34.062 18.312 1 97.75 277 LYS B O 1
ATOM 4651 N N . GLU B 1 278 ? 8 34.406 20.297 1 97.69 278 GLU B N 1
ATOM 4652 C CA . GLU B 1 278 ? 8.453 33.125 20.828 1 97.69 278 GLU B CA 1
ATOM 4653 C C . GLU B 1 278 ? 7.699 31.969 20.188 1 97.69 278 GLU B C 1
ATOM 4655 O O . GLU B 1 278 ? 8.266 30.906 19.984 1 97.69 278 GLU B O 1
ATOM 4660 N N . CYS B 1 279 ? 6.398 32.156 19.906 1 98.5 279 CYS B N 1
ATOM 4661 C CA . CYS B 1 279 ? 5.641 31.141 19.203 1 98.5 279 CYS B CA 1
ATOM 4662 C C . CYS B 1 279 ? 6.285 30.828 17.859 1 98.5 279 CYS B C 1
ATOM 4664 O O . CYS B 1 279 ? 6.414 29.656 17.484 1 98.5 279 CYS B O 1
ATOM 4666 N N . VAL B 1 280 ? 6.73 31.859 17.156 1 98.5 280 VAL B N 1
ATOM 4667 C CA . VAL B 1 280 ? 7.371 31.688 15.859 1 98.5 280 VAL B CA 1
ATOM 4668 C C . VAL B 1 280 ? 8.695 30.938 16.031 1 98.5 280 VAL B C 1
ATOM 4670 O O . VAL B 1 280 ? 9.008 30.016 15.266 1 98.5 280 VAL B O 1
ATOM 4673 N N . ARG B 1 281 ? 9.398 31.281 17.047 1 97.94 281 ARG B N 1
ATOM 4674 C CA . ARG B 1 281 ? 10.688 30.641 17.328 1 97.94 281 ARG B CA 1
ATOM 4675 C C . ARG B 1 281 ? 10.508 29.156 17.609 1 97.94 281 ARG B C 1
ATOM 4677 O O . ARG B 1 281 ? 11.227 28.328 17.062 1 97.94 281 ARG B O 1
ATOM 4684 N N . TYR B 1 282 ? 9.586 28.828 18.469 1 97.31 282 TYR B N 1
ATOM 4685 C CA . TYR B 1 282 ? 9.312 27.453 18.828 1 97.31 282 TYR B CA 1
ATOM 4686 C C . TYR B 1 282 ? 8.812 26.656 17.625 1 97.31 282 TYR B C 1
ATOM 4688 O O . TYR B 1 282 ? 9.172 25.484 17.453 1 97.31 282 TYR B O 1
ATOM 4696 N N . ALA B 1 283 ? 7.953 27.281 16.875 1 98.62 283 ALA B N 1
ATOM 4697 C CA . ALA B 1 283 ? 7.434 26.656 15.664 1 98.62 283 ALA B CA 1
ATOM 4698 C C . ALA B 1 283 ? 8.57 26.219 14.75 1 98.62 283 ALA B C 1
ATOM 4700 O O . ALA B 1 283 ? 8.648 25.047 14.367 1 98.62 283 ALA B O 1
ATOM 4701 N N . MET B 1 284 ? 9.484 27.125 14.484 1 98.44 284 MET B N 1
ATOM 4702 C CA . MET B 1 284 ? 10.609 26.828 13.594 1 98.44 284 MET B CA 1
ATOM 4703 C C . MET B 1 284 ? 11.516 25.766 14.188 1 98.44 284 MET B C 1
ATOM 4705 O O . MET B 1 284 ? 12 24.875 13.469 1 98.44 284 MET B O 1
ATOM 4709 N N . ALA B 1 285 ? 11.711 25.844 15.469 1 98.69 285 ALA B N 1
ATOM 4710 C CA . ALA B 1 285 ? 12.547 24.875 16.156 1 98.69 285 ALA B CA 1
ATOM 4711 C C . ALA B 1 285 ? 11.945 23.469 16.047 1 98.69 285 ALA B C 1
ATOM 4713 O O . ALA B 1 285 ? 12.672 22.484 15.922 1 98.69 285 ALA B O 1
ATOM 4714 N N . CYS B 1 286 ? 10.656 23.375 16.156 1 98.75 286 CYS B N 1
ATOM 4715 C CA . CYS B 1 286 ? 9.984 22.094 16.031 1 98.75 286 CYS B CA 1
ATOM 4716 C C . CYS B 1 286 ? 10.164 21.5 14.633 1 98.75 286 CYS B C 1
ATOM 4718 O O . CYS B 1 286 ? 10.438 20.312 14.484 1 98.75 286 CYS B O 1
ATOM 4720 N N . GLY B 1 287 ? 10.008 22.359 13.609 1 98.31 287 GLY B N 1
ATOM 4721 C CA . GLY B 1 287 ? 10.281 21.891 12.266 1 98.31 287 GLY B CA 1
ATOM 4722 C C . GLY B 1 287 ? 11.688 21.359 12.094 1 98.31 287 GLY B C 1
ATOM 4723 O O . GLY B 1 287 ? 11.898 20.312 11.477 1 98.31 287 GLY B O 1
ATOM 4724 N N . MET B 1 288 ? 12.633 22.047 12.68 1 98 288 MET B N 1
ATOM 4725 C CA . MET B 1 288 ? 14.039 21.656 12.617 1 98 288 MET B CA 1
ATOM 4726 C C . MET B 1 288 ? 14.266 20.344 13.352 1 98 288 MET B C 1
ATOM 4728 O O . MET B 1 288 ? 14.977 19.469 12.859 1 98 288 MET B O 1
ATOM 4732 N N . SER B 1 289 ? 13.703 20.234 14.5 1 98.5 289 SER B N 1
ATOM 4733 C CA . SER B 1 289 ? 13.844 19 15.281 1 98.5 289 SER B CA 1
ATOM 4734 C C . SER B 1 289 ? 13.297 17.797 14.523 1 98.5 289 SER B C 1
ATOM 4736 O O . SER B 1 289 ? 13.93 16.75 14.477 1 98.5 289 SER B O 1
ATOM 4738 N N . ASN B 1 290 ? 12.117 17.953 13.945 1 98 290 ASN B N 1
ATOM 4739 C CA . ASN B 1 290 ? 11.539 16.875 13.141 1 98 290 ASN B CA 1
ATOM 4740 C C . ASN B 1 290 ? 12.469 16.453 12.008 1 98 290 ASN B C 1
ATOM 4742 O O . ASN B 1 290 ? 12.625 15.266 11.734 1 98 290 ASN B O 1
ATOM 4746 N N . ALA B 1 291 ? 13.102 17.422 11.367 1 96.19 291 ALA B N 1
ATOM 4747 C CA . ALA B 1 291 ? 13.961 17.156 10.211 1 96.19 291 ALA B CA 1
ATOM 4748 C C . ALA B 1 291 ? 15.148 16.281 10.602 1 96.19 291 ALA B C 1
ATOM 4750 O O . ALA B 1 291 ? 15.812 15.711 9.734 1 96.19 291 ALA B O 1
ATOM 4751 N N . GLN B 1 292 ? 15.398 16.203 11.852 1 96.62 292 GLN B N 1
ATOM 4752 C CA . GLN B 1 292 ? 16.516 15.406 12.344 1 96.62 292 GLN B CA 1
ATOM 4753 C C . GLN B 1 292 ? 16.047 14.039 12.836 1 96.62 292 GLN B C 1
ATOM 4755 O O . GLN B 1 292 ? 16.828 13.289 13.422 1 96.62 292 GLN B O 1
ATOM 4760 N N . GLN B 1 293 ? 14.789 13.75 12.656 1 94.94 293 GLN B N 1
ATOM 4761 C CA . GLN B 1 293 ? 14.219 12.469 13.039 1 94.94 293 GLN B CA 1
ATOM 4762 C C . GLN B 1 293 ? 13.844 11.641 11.812 1 94.94 293 GLN B C 1
ATOM 4764 O O . GLN B 1 293 ? 13.531 12.188 10.758 1 94.94 293 GLN B O 1
ATOM 4769 N N . SER B 1 294 ? 13.867 10.32 11.969 1 89.94 294 SER B N 1
ATOM 4770 C CA . SER B 1 294 ? 13.383 9.445 10.906 1 89.94 294 SER B CA 1
ATOM 4771 C C . SER B 1 294 ? 11.859 9.383 10.891 1 89.94 294 SER B C 1
ATOM 4773 O O . SER B 1 294 ? 11.25 9.227 9.828 1 89.94 294 SER B O 1
ATOM 4775 N N . GLU B 1 295 ? 11.258 9.531 12.094 1 90.88 295 GLU B N 1
ATOM 4776 C CA . GLU B 1 295 ? 9.805 9.469 12.242 1 90.88 295 GLU B CA 1
ATOM 4777 C C . GLU B 1 295 ? 9.156 10.805 11.867 1 90.88 295 GLU B C 1
ATOM 4779 O O . GLU B 1 295 ? 9.781 11.859 11.984 1 90.88 295 GLU B O 1
ATOM 4784 N N . VAL B 1 296 ? 7.934 10.75 11.516 1 92.5 296 VAL B N 1
ATOM 4785 C CA . VAL B 1 296 ? 7.199 11.922 11.039 1 92.5 296 VAL B CA 1
ATOM 4786 C C . VAL B 1 296 ? 6.406 12.539 12.188 1 92.5 296 VAL B C 1
ATOM 4788 O O . VAL B 1 296 ? 5.734 11.82 12.938 1 92.5 296 VAL B O 1
ATOM 4791 N N . GLY B 1 297 ? 6.461 13.852 12.312 1 95 297 GLY B N 1
ATOM 4792 C CA . GLY B 1 297 ? 5.785 14.555 13.391 1 95 297 GLY B CA 1
ATOM 4793 C C . GLY B 1 297 ? 6.48 14.398 14.734 1 95 297 GLY B C 1
ATOM 4794 O O . GLY B 1 297 ? 5.957 14.836 15.766 1 95 297 GLY B O 1
ATOM 4795 N N . LYS B 1 298 ? 7.625 13.82 14.75 1 97 298 LYS B N 1
ATOM 4796 C CA . LYS B 1 298 ? 8.367 13.578 15.977 1 97 298 LYS B CA 1
ATOM 4797 C C . LYS B 1 298 ? 9.305 14.742 16.297 1 97 298 LYS B C 1
ATOM 4799 O O . LYS B 1 298 ? 10.039 15.211 15.422 1 97 298 LYS B O 1
ATOM 4804 N N . VAL B 1 299 ? 9.25 15.203 17.5 1 98.56 299 VAL B N 1
ATOM 4805 C CA . VAL B 1 299 ? 10.156 16.234 17.984 1 98.56 299 VAL B CA 1
ATOM 4806 C C . VAL B 1 299 ? 10.734 15.812 19.344 1 98.56 299 VAL B C 1
ATOM 4808 O O . VAL B 1 299 ? 10.125 15.031 20.062 1 98.56 299 VAL B O 1
ATOM 4811 N N . ILE B 1 300 ? 11.906 16.281 19.594 1 98.5 300 ILE B N 1
ATOM 4812 C CA . ILE B 1 300 ? 12.555 16.078 20.891 1 98.5 300 ILE B CA 1
ATOM 4813 C C . ILE B 1 300 ? 12.57 17.391 21.656 1 98.5 300 ILE B C 1
ATOM 4815 O O . ILE B 1 300 ? 13.273 18.328 21.297 1 98.5 300 ILE B O 1
ATOM 4819 N N . PRO B 1 301 ? 11.867 17.438 22.766 1 98.31 301 PRO B N 1
ATOM 4820 C CA . PRO B 1 301 ? 11.703 18.703 23.484 1 98.31 301 PRO B CA 1
ATOM 4821 C C . PRO B 1 301 ? 13.031 19.375 23.828 1 98.31 301 PRO B C 1
ATOM 4823 O O . PRO B 1 301 ? 13.172 20.594 23.672 1 98.31 301 PRO B O 1
ATOM 4826 N N . ALA B 1 302 ? 13.984 18.578 24.203 1 98.06 302 ALA B N 1
ATOM 4827 C CA . ALA B 1 302 ? 15.289 19.141 24.531 1 98.06 302 ALA B CA 1
ATOM 4828 C C . ALA B 1 302 ? 15.938 19.781 23.297 1 98.06 302 ALA B C 1
ATOM 4830 O O . ALA B 1 302 ? 16.547 20.844 23.391 1 98.06 302 ALA B O 1
ATOM 4831 N N . ASP B 1 303 ? 15.812 19.125 22.188 1 97.75 303 ASP B N 1
ATOM 4832 C CA . ASP B 1 303 ? 16.328 19.672 20.938 1 97.75 303 ASP B CA 1
ATOM 4833 C C . ASP B 1 303 ? 15.609 20.953 20.547 1 97.75 303 ASP B C 1
ATOM 4835 O O . ASP B 1 303 ? 16.234 21.906 20.094 1 97.75 303 ASP B O 1
ATOM 4839 N N . VAL B 1 304 ? 14.312 20.938 20.734 1 98.44 304 VAL B N 1
ATOM 4840 C CA . VAL B 1 304 ? 13.5 22.094 20.391 1 98.44 304 VAL B CA 1
ATOM 4841 C C . VAL B 1 304 ? 13.969 23.312 21.203 1 98.44 304 VAL B C 1
ATOM 4843 O O . VAL B 1 304 ? 14.164 24.391 20.641 1 98.44 304 VAL B O 1
ATOM 4846 N N . LYS B 1 305 ? 14.164 23.141 22.438 1 97.69 305 LYS B N 1
ATOM 4847 C CA . LYS B 1 305 ? 14.625 24.219 23.297 1 97.69 305 LYS B CA 1
ATOM 4848 C C . LYS B 1 305 ? 15.992 24.75 22.859 1 97.69 305 LYS B C 1
ATOM 4850 O O . LYS B 1 305 ? 16.203 25.953 22.797 1 97.69 305 LYS B O 1
ATOM 4855 N N . ASN B 1 306 ? 16.844 23.812 22.547 1 97.94 306 ASN B N 1
ATOM 4856 C CA . ASN B 1 306 ? 18.188 24.203 22.125 1 97.94 306 ASN B CA 1
ATOM 4857 C C . ASN B 1 306 ? 18.188 24.891 20.766 1 97.94 306 ASN B C 1
ATOM 4859 O O . ASN B 1 306 ? 18.859 25.891 20.562 1 97.94 306 ASN B O 1
ATOM 4863 N N . LEU B 1 307 ? 17.469 24.375 19.844 1 98.25 307 LEU B N 1
ATOM 4864 C CA . LEU B 1 307 ? 17.375 24.922 18.5 1 98.25 307 LEU B CA 1
ATOM 4865 C C . LEU B 1 307 ? 16.734 26.312 18.516 1 98.25 307 LEU B C 1
ATOM 4867 O O . LEU B 1 307 ? 17.109 27.188 17.75 1 98.25 307 LEU B O 1
ATOM 4871 N N . ALA B 1 308 ? 15.797 26.469 19.359 1 98.06 308 ALA B N 1
ATOM 4872 C CA . ALA B 1 308 ? 15.102 27.75 19.469 1 98.06 308 ALA B CA 1
ATOM 4873 C C . ALA B 1 308 ? 16.078 28.891 19.781 1 98.06 308 ALA B C 1
ATOM 4875 O O . ALA B 1 308 ? 15.922 30 19.281 1 98.06 308 ALA B O 1
ATOM 4876 N N . LYS B 1 309 ? 17.094 28.594 20.5 1 97.25 309 LYS B N 1
ATOM 4877 C CA . LYS B 1 309 ? 18.078 29.594 20.891 1 97.25 309 LYS B CA 1
ATOM 4878 C C . LYS B 1 309 ? 18.891 30.078 19.688 1 97.25 309 LYS B C 1
ATOM 4880 O O . LYS B 1 309 ? 19.438 31.188 19.703 1 97.25 309 LYS B O 1
ATOM 4885 N N . SER B 1 310 ? 18.922 29.281 18.703 1 96.69 310 SER B N 1
ATOM 4886 C CA . SER B 1 310 ? 19.781 29.578 17.562 1 96.69 310 SER B CA 1
ATOM 4887 C C . SER B 1 310 ? 18.984 30.25 16.438 1 96.69 310 SER B C 1
ATOM 4889 O O . SER B 1 310 ? 19.547 30.578 15.391 1 96.69 310 SER B O 1
ATOM 4891 N N . ILE B 1 311 ? 17.734 30.469 16.656 1 98.06 311 ILE B N 1
ATOM 4892 C CA . ILE B 1 311 ? 16.875 31.062 15.633 1 98.06 311 ILE B CA 1
ATOM 4893 C C . ILE B 1 311 ? 16.875 32.594 15.781 1 98.06 311 ILE B C 1
ATOM 4895 O O . ILE B 1 311 ? 16.656 33.094 16.875 1 98.06 311 ILE B O 1
ATOM 4899 N N . LYS B 1 312 ? 17.141 33.25 14.68 1 97.94 312 LYS B N 1
ATOM 4900 C CA . LYS B 1 312 ? 17.172 34.719 14.664 1 97.94 312 LYS B CA 1
ATOM 4901 C C . LYS B 1 312 ? 15.938 35.281 13.977 1 97.94 312 LYS B C 1
ATOM 4903 O O . LYS B 1 312 ? 15.625 34.938 12.844 1 97.94 312 LYS B O 1
ATOM 4908 N N . ILE B 1 313 ? 15.227 36.156 14.648 1 98.06 313 ILE B N 1
ATOM 4909 C CA . ILE B 1 313 ? 14.047 36.812 14.102 1 98.06 313 ILE B CA 1
ATOM 4910 C C . ILE B 1 313 ? 14.305 38.344 14.031 1 98.06 313 ILE B C 1
ATOM 4912 O O . ILE B 1 313 ? 14.562 38.969 15.047 1 98.06 313 ILE B O 1
ATOM 4916 N N . THR B 1 314 ? 14.258 38.875 12.805 1 97.56 314 THR B N 1
ATOM 4917 C CA . THR B 1 314 ? 14.492 40.281 12.602 1 97.56 314 THR B CA 1
ATOM 4918 C C . THR B 1 314 ? 13.328 40.938 11.859 1 97.56 314 THR B C 1
ATOM 4920 O O . THR B 1 314 ? 12.703 40.281 11 1 97.56 314 THR B O 1
ATOM 4923 N N . GLU B 1 315 ? 13.055 42.156 12.141 1 96.44 315 GLU B N 1
ATOM 4924 C CA . GLU B 1 315 ? 12.023 42.875 11.414 1 96.44 315 GLU B CA 1
ATOM 4925 C C . GLU B 1 315 ? 12.477 43.219 10 1 96.44 315 GLU B C 1
ATOM 4927 O O . GLU B 1 315 ? 13.625 43.625 9.789 1 96.44 315 GLU B O 1
ATOM 4932 N N . MET B 1 316 ? 11.578 42.906 9.109 1 94.31 316 MET B N 1
ATOM 4933 C CA . MET B 1 316 ? 11.867 43.281 7.727 1 94.31 316 MET B CA 1
ATOM 4934 C C . MET B 1 316 ? 11.484 44.719 7.469 1 94.31 316 MET B C 1
ATOM 4936 O O . MET B 1 316 ? 10.383 45.156 7.809 1 94.31 316 MET B O 1
ATOM 4940 N N . LYS B 1 317 ? 12.453 45.5 6.996 1 82.69 317 LYS B N 1
ATOM 4941 C CA . LYS B 1 317 ? 12.25 46.906 6.762 1 82.69 317 LYS B CA 1
ATOM 4942 C C . LYS B 1 317 ? 11.57 47.156 5.418 1 82.69 317 LYS B C 1
ATOM 4944 O O . LYS B 1 317 ? 11.773 46.406 4.465 1 82.69 317 LYS B O 1
#

Secondary structure (DSSP, 8-state):
-EEEEESS-EEEEEEE-S---TTSEEEEPPPEEEEE-HHHHHHHHHHHHT--EEEEEEEEHHHHHHHHHHHHHHT-EEEEEEEESSPPEEEEEEEETTTEEEEEEE---B--HHHHHHHHHHHHHHHHHS--SEEEEES--B-S-TTHHHHHHHHHHHHS-TTSEEEEE--HHHHHHHHHSS---SEE--BHHHHHHHHTS---SHHHHHHHHHH-GGGTT-SEEEEE-GGG-EEEEETTEEEEEE------S--TTHHHHHHHHHHHHHHTT--HHHHHHHHHHHHHHHHT-SSTT---HHHHHHHHHT-EEEE--/-EEEEESS-EEEEEEE-S---TTSEEEEPPPEEEEE-HHHHHHHHHHHHT--EEEEEEEEHHHHHHHHHHHHHHT-EEEEEEEESSPPEEEEEEEETTTEEEEEEE---B--HHHHHHHHHHHHHHHHHS--SEEEEES--B-S-TTHHHHHHHHHHHHS-TTSEEEEE--HHHHHHHHHSS---SEE--BHHHHHHHHTS---SHHHHHHHHHH-GGGTT-SEEEEE-GGG-EEEEETTEEEEEE------S--TTHHHHHHHHHHHHHHTT--HHHHHHHHHHHHHHHHT-SSTT---HHHHHHHHHT-EEEE--

Solvent-accessible surface area (backbone atoms only — not comparable to full-atom values): 31529 Å² total; per-residue (Å²): 70,36,39,21,31,19,56,50,33,27,46,31,35,39,37,70,44,73,70,78,65,84,61,35,78,42,80,30,66,68,55,56,74,44,76,40,32,44,13,55,22,14,39,43,20,18,26,60,67,64,42,56,29,36,43,30,36,45,33,8,46,63,51,19,50,50,43,52,52,55,53,58,72,64,71,57,61,45,81,58,60,41,82,46,81,52,47,36,21,48,30,41,35,40,38,22,62,82,83,35,48,26,33,44,37,38,55,33,45,76,56,52,70,70,57,51,50,51,49,53,51,46,52,50,52,50,51,73,76,38,73,50,41,29,39,34,42,22,44,55,62,35,50,91,58,57,50,50,60,35,53,50,50,45,48,48,64,71,70,41,69,80,80,37,42,38,36,37,47,51,56,68,66,38,38,51,40,26,42,70,41,89,62,62,49,44,30,39,56,40,36,45,66,55,47,17,59,73,70,72,45,90,62,90,48,71,70,57,50,52,51,47,55,73,68,40,74,59,55,56,84,35,45,30,40,37,34,38,48,72,85,63,24,30,44,31,36,49,61,91,44,40,31,42,33,42,50,69,90,70,78,74,69,27,63,62,38,12,70,26,10,19,53,9,24,29,48,40,30,50,65,69,64,46,57,67,71,55,17,53,36,38,8,53,15,23,18,53,33,8,15,57,24,89,52,64,10,40,49,47,56,69,52,23,59,58,43,29,71,61,45,46,77,43,76,58,130,68,35,38,21,32,19,56,53,32,28,46,32,35,40,37,71,44,72,68,78,64,86,61,34,79,43,80,30,65,68,54,55,75,44,78,39,33,45,13,56,21,13,40,42,20,18,25,61,68,67,42,55,28,36,43,31,37,46,33,7,45,64,52,19,51,51,42,51,53,54,52,58,71,63,70,57,61,47,83,57,61,41,81,47,82,54,46,34,19,47,29,40,35,40,40,22,61,80,84,34,49,27,33,43,37,39,55,35,46,78,56,51,70,71,58,50,50,52,49,54,51,48,52,50,51,50,52,74,76,36,72,52,42,31,38,35,43,22,44,55,64,36,51,91,58,58,50,52,61,36,52,49,50,45,49,48,64,71,69,43,70,80,83,36,42,37,36,37,47,50,57,67,67,38,38,50,41,25,43,71,41,90,61,62,49,45,30,39,56,40,37,44,66,56,47,17,58,73,71,72,43,90,61,89,49,72,71,58,50,53,53,46,54,72,65,40,73,58,54,56,82,34,45,30,40,39,35,38,48,71,84,62,24,29,43,32,35,50,63,91,41,41,32,42,33,42,51,72,91,69,79,74,68,28,62,61,38,14,69,25,10,20,52,10,24,29,49,40,30,48,65,69,64,47,58,68,70,54,16,53,35,39,7,52,14,22,18,54,34,8,15,54,24,88,52,65,11,38,50,47,55,71,52,23,59,57,45,30,73,61,45,46,76,43,78,58,128

Sequence (634 aa):
MILTITMNPSIDSIYFTKHFELGTMTRFDSPVRYVGGKGINCGRASALLGSSVILTGFLGGYFGSMIQDMLKNENLFDLHFLPIAEESRGAVTIMHDDETQTELVEAGPEIADTTIKKLMNDIKLISKNNYLSVITINGSVNNPDPFLYAKLLQYIKEQIDPSTYILMDISGQHLREVLASKYKPMFIKPNIHEFSDIIHQKITQKSDIKHHLKTNPLFKDIDVIMISCGSYGAVVKVKEEFWNVEIPKIPIINTTGSGDATVGGFAHSLEQNYPLKECVRYAMACGMSNAQQSEVGKVIPADVKNLAKSIKITEMKMILTITMNPSIDSIYFTKHFELGTMTRFDSPVRYVGGKGINCGRASALLGSSVILTGFLGGYFGSMIQDMLKNENLFDLHFLPIAEESRGAVTIMHDDETQTELVEAGPEIADTTIKKLMNDIKLISKNNYLSVITINGSVNNPDPFLYAKLLQYIKEQIDPSTYILMDISGQHLREVLASKYKPMFIKPNIHEFSDIIHQKITQKSDIKHHLKTNPLFKDIDVIMISCGSYGAVVKVKEEFWNVEIPKIPIINTTGSGDATVGGFAHSLEQNYPLKECVRYAMACGMSNAQQSEVGKVIPADVKNLAKSIKITEMK